Protein AF-A0A6L9E7W9-F1 (afdb_monomer)

pLDDT: mean 92.89, std 6.86, range [54.41, 98.81]

Organism: NCBI:txid2697053

Foldseek 3Di:
DKDFFQAAAAEQVRDGQLFDLEDWADDDQKIKRWGWRPWQHPQQAQVIFIWIWMDNFVHHTDTDDTQEPDDDRFRWGYWYWDAQPVVCKIKIWTWTGNPPLQIAIWIWIDNDNRDNTYTPGGHADELPSVQHWDAWEKDQDPVRWIKIWTFGSHQRFTWMFTADSVNGHTPNRIADGPDGQKGQWAWDDDPQKIKIWIFHDDVLNLLATWTWIWIDNDNGYDTDTQDTQFWDQFAFDFQQLPPDLDFPDFDKFFQDPNFTWKKKWFFPAKDWFFKKKFKWWQQPWDAPPPPPPDPPRTDDRDDWDKWKWADDRRDTDTFDFPDWDWDDDNTIIIIMTGGDIDIHRMMIMTTDPPPVDRMITTRYMDTPPDHSVRIPTIHTHDPPGDTRTQDSWYWSYWYWAAAPVGIFTKTKGWNRPPDPVSTRSRTHMDIFDTFDAHPVGHTHHTHDDSMDDTHHDPD

InterPro domains:
  IPR006710 Glycoside hydrolase, family 43 [PF04616] (18-221)
  IPR023296 Glycosyl hydrolase, five-bladed beta-propeller domain superfamily [G3DSA:2.115.10.20] (1-259)
  IPR023296 Glycosyl hydrolase, five-bladed beta-propeller domain superfamily [G3DSA:2.115.10.20] (352-459)
  IPR023296 Glycosyl hydrolase, five-bladed beta-propeller domain superfamily [SSF75005] (17-229)

Mean predicted aligned error: 6.46 Å

Secondary structure (DSSP, 8-state):
-EEESSS--BBTTS-B---EEEEEEEETTEEEEEEEE--SS-S-STT-EEEEEEESSSSSBEEEEESBTTPPSSEEEEEEEEEETTTTEEEEEEEEEEETTEEEEEEEEESSTT-PBEEEEEEE--TTGGG-EEEEEEEE-TTS-EEEEEEESGGG-EEEEEEPTTSSSEEEEE----BSSEEEEEEEEETTEEEEEEEE--TT-TT----EEEEESSSSS--EEEEETTB-SSEE-GGGGSS---SS--EEEEEETTEE-EEEEEEEEEEEEEEEEEEEE---PPP-TT-TT-S-SS---PPPPEEEEEEETTEEEEE-EEEEEEEE-SSEEEEEEEEEEEEEEEEEEEE-STT--SEEEEEEEEETT--GGGEEEEEEE-TTS---BSS--EEEEEEEEEETTEEEEEEEEEETT--TT--GGG-EEEEPSSPPB-TTSPBPPP---SEEE--B---

Radius of gyration: 26.03 Å; Cα contacts (8 Å, |Δi|>4): 1231; chains: 1; bounding box: 80×44×70 Å

Sequence (459 aa):
MTVKNTVPKFDASGNIVDAHDGRVIQFGDTFYWYGTSYGNTNGFTTANRYVCYSSKDLKTWKKVGALLRDQPEGVYYRPHVIYNAKTEKYVLWYNWYPQLWNGQFGVALSDTPEGPFTIIKDNVKMARSELGLGDFGLFVDDDNIAYISYNTINNHQVSIEKLSADYLSSTMENGGVISEHMEAGSQFKRNGKYYLLTDYTCCFCNYGSGARVYISDNPLTGYTLTTNINRYPGRFAPLLHDGIARGTAYETLKKVDGAFESAESTFHNERSLKGIVLDVFTGNRPENCGDVSNPRVHPEITTPEFKVYQWDFGQWKEVQITTVQVEKSALREHITLQFDTVKTNRIKITPSNKNGAEAIYINEVKFEAVANSAIMGSYITGVHIAKNPIIPAQQTYVMKLKTSEGEQFLWMGDLWGSASDNIKGHDYQYWSKPLEFYEYGTIKPLEWVDSWSFTPDKN

Solvent-accessible surface area (backbone atoms only — not comparable to full-atom values): 24429 Å² total; per-residue (Å²): 80,67,52,60,42,82,46,59,54,40,29,77,85,70,45,64,54,39,55,38,57,16,40,58,44,70,58,90,82,35,37,37,36,33,6,26,24,34,45,87,42,93,64,85,40,67,75,36,40,51,32,29,31,38,20,78,60,88,50,58,25,42,79,73,48,57,30,53,75,81,68,74,82,30,31,51,48,38,34,45,75,49,75,39,85,89,79,64,31,26,37,34,39,36,31,35,14,75,45,87,82,51,30,33,35,25,32,22,42,19,84,42,90,72,44,57,23,47,76,77,42,68,73,55,68,50,81,56,52,92,43,21,39,44,44,49,29,74,34,70,46,98,85,69,52,38,35,39,31,31,14,23,52,56,66,16,36,25,34,26,33,37,35,36,96,84,67,80,38,55,65,59,53,62,37,51,80,68,45,64,49,23,31,42,27,27,51,52,76,58,96,82,33,27,39,39,34,30,26,56,66,52,89,76,32,54,62,29,25,44,33,30,36,24,42,17,86,42,92,51,37,76,58,39,73,55,52,43,29,19,35,54,90,20,42,81,35,65,57,35,50,68,83,55,75,48,73,91,59,58,49,74,34,43,49,55,98,92,41,51,23,22,51,31,41,34,35,77,55,74,40,75,37,41,35,40,37,36,33,31,45,62,58,88,62,71,79,52,83,85,56,86,83,50,95,62,60,54,76,80,88,74,82,84,51,71,46,41,26,38,46,53,94,66,40,78,44,78,52,70,74,76,46,79,48,76,49,81,56,86,46,34,36,43,39,39,42,30,34,73,80,43,75,30,38,33,42,38,38,31,59,54,77,88,77,75,69,58,61,47,36,38,12,25,53,48,47,48,98,52,61,59,90,49,49,70,46,31,20,42,27,50,96,84,44,72,58,60,32,63,50,43,19,32,53,28,32,65,31,68,42,64,27,71,90,41,84,37,43,24,51,29,19,42,25,30,86,61,25,90,83,73,34,53,22,49,30,26,48,41,67,47,63,69,66,48,64,46,95,90,66,51,70,49,67,64,71,84,60,61,56,50,72,54,53,65,48,92,124

Structure (mmCIF, N/CA/C/O backbone):
data_AF-A0A6L9E7W9-F1
#
_entry.id   AF-A0A6L9E7W9-F1
#
loop_
_atom_site.group_PDB
_atom_site.id
_atom_site.type_symbol
_atom_site.label_atom_id
_atom_site.label_alt_id
_atom_site.label_comp_id
_atom_site.label_asym_id
_atom_site.label_entity_id
_atom_site.label_seq_id
_atom_site.pdbx_PDB_ins_code
_atom_site.Cartn_x
_atom_site.Cartn_y
_atom_site.Cartn_z
_atom_site.occupancy
_atom_site.B_iso_or_equiv
_atom_site.auth_seq_id
_atom_site.auth_comp_id
_atom_site.auth_asym_id
_atom_site.auth_atom_id
_atom_site.pdbx_PDB_model_num
ATOM 1 N N . MET A 1 1 ? -11.821 21.264 1.655 1.00 84.62 1 MET A N 1
ATOM 2 C CA . MET A 1 1 ? -10.969 20.769 2.760 1.00 84.62 1 MET A CA 1
ATOM 3 C C . MET A 1 1 ? -9.618 20.395 2.192 1.00 84.62 1 MET A C 1
ATOM 5 O O . MET A 1 1 ? -9.578 20.005 1.034 1.00 84.62 1 MET A O 1
ATOM 9 N N . THR A 1 2 ? -8.537 20.561 2.956 1.00 90.50 2 THR A N 1
ATOM 10 C CA . THR A 1 2 ? -7.162 20.351 2.471 1.00 90.50 2 THR A CA 1
ATOM 11 C C . THR A 1 2 ? -6.404 19.456 3.435 1.00 90.50 2 THR A C 1
ATOM 13 O O . THR A 1 2 ? -6.310 19.769 4.622 1.00 90.50 2 THR A O 1
ATOM 16 N N . VAL A 1 3 ? -5.831 18.384 2.902 1.00 91.94 3 VAL A N 1
ATOM 17 C CA . VAL A 1 3 ? -4.937 17.466 3.605 1.00 91.94 3 VAL A CA 1
ATOM 18 C C . VAL A 1 3 ? -3.499 17.883 3.312 1.00 91.94 3 VAL A C 1
ATOM 20 O O . VAL A 1 3 ? -3.167 18.160 2.163 1.00 91.94 3 VAL A O 1
ATOM 23 N N . LYS A 1 4 ? -2.650 17.953 4.343 1.00 94.31 4 LYS A N 1
ATOM 24 C CA . LYS A 1 4 ? -1.218 18.282 4.223 1.00 94.31 4 LYS A CA 1
ATOM 25 C C . LYS A 1 4 ? -0.373 17.102 4.689 1.00 94.31 4 LYS A C 1
ATOM 27 O O . LYS A 1 4 ? -0.587 16.632 5.803 1.00 94.31 4 LYS A O 1
ATOM 32 N N . ASN A 1 5 ? 0.580 16.663 3.876 1.00 96.44 5 ASN A N 1
ATOM 33 C CA . ASN A 1 5 ? 1.450 15.512 4.150 1.00 96.44 5 ASN A CA 1
ATOM 34 C C . ASN A 1 5 ? 2.878 15.906 4.562 1.00 96.44 5 ASN A C 1
ATOM 36 O O . ASN A 1 5 ? 3.627 15.061 5.034 1.00 96.44 5 ASN A O 1
ATOM 40 N N . THR A 1 6 ? 3.254 17.181 4.424 1.00 95.19 6 THR A N 1
ATOM 41 C CA . THR A 1 6 ? 4.598 17.692 4.763 1.00 95.19 6 THR A CA 1
ATOM 42 C C . THR A 1 6 ? 4.772 18.109 6.224 1.00 95.19 6 THR A C 1
ATOM 44 O O . THR A 1 6 ? 5.838 18.579 6.612 1.00 95.19 6 THR A O 1
ATOM 47 N N . VAL A 1 7 ? 3.724 17.973 7.036 1.00 94.12 7 VAL A N 1
ATOM 48 C CA . VAL A 1 7 ? 3.683 18.347 8.455 1.00 94.12 7 VAL A CA 1
ATOM 49 C C . VAL A 1 7 ? 2.865 17.307 9.224 1.00 94.12 7 VAL A C 1
ATOM 51 O O . VAL A 1 7 ? 2.001 16.661 8.609 1.00 94.12 7 VAL A O 1
ATOM 54 N N . PRO A 1 8 ? 3.068 17.158 10.548 1.00 94.31 8 PRO A N 1
ATOM 55 C CA . PRO A 1 8 ? 2.220 16.279 11.332 1.00 94.31 8 PRO A CA 1
ATOM 56 C C . PRO A 1 8 ? 0.786 16.818 11.343 1.00 94.31 8 PRO A C 1
ATOM 58 O O . PRO A 1 8 ? 0.519 17.989 11.044 1.00 94.31 8 PRO A O 1
ATOM 61 N N . LYS A 1 9 ? -0.169 15.948 11.666 1.00 93.88 9 LYS A N 1
ATOM 62 C CA . LYS A 1 9 ? -1.545 16.383 11.911 1.00 93.88 9 LYS A CA 1
ATOM 63 C C . LYS A 1 9 ? -1.621 16.991 13.308 1.00 93.88 9 LYS A C 1
ATOM 65 O O . LYS A 1 9 ? -0.958 16.515 14.226 1.00 93.88 9 LYS A O 1
ATOM 70 N N . PHE A 1 10 ? -2.427 18.038 13.457 1.00 94.31 10 PHE A N 1
ATOM 71 C CA . PHE A 1 10 ? -2.585 18.752 14.720 1.00 94.31 10 PHE A CA 1
ATOM 72 C C . PHE A 1 10 ? -4.020 18.657 15.223 1.00 94.31 10 PHE A C 1
ATOM 74 O O . PHE A 1 10 ? -4.972 18.682 14.436 1.00 94.31 10 PHE A O 1
ATOM 81 N N . ASP A 1 11 ? -4.168 18.574 16.539 1.00 95.25 11 ASP A N 1
ATOM 82 C CA . ASP A 1 11 ? -5.450 18.759 17.196 1.00 95.25 11 ASP A CA 1
ATOM 83 C C . ASP A 1 11 ? -5.819 20.252 17.296 1.00 95.25 11 ASP A C 1
ATOM 85 O O . ASP A 1 11 ? -5.034 21.151 16.982 1.00 95.25 11 ASP A O 1
ATOM 89 N N . ALA A 1 12 ? -7.049 20.533 17.721 1.00 93.62 12 ALA A N 1
ATOM 90 C CA . ALA A 1 12 ? -7.574 21.888 17.874 1.00 93.62 12 ALA A CA 1
ATOM 91 C C . ALA A 1 12 ? -6.817 22.729 18.921 1.00 93.62 12 ALA A C 1
ATOM 93 O O . ALA A 1 12 ? -6.976 23.949 18.949 1.00 93.62 12 ALA A O 1
ATOM 94 N N . SER A 1 13 ? -6.010 22.095 19.774 1.00 94.31 13 SER A N 1
ATOM 95 C CA . SER A 1 13 ? -5.145 22.743 20.760 1.00 94.31 13 SER A CA 1
ATOM 96 C C . SER A 1 13 ? -3.720 22.971 20.240 1.00 94.31 13 SER A C 1
ATOM 98 O O . SER A 1 13 ? -2.912 23.563 20.949 1.00 94.31 13 SER A O 1
ATOM 100 N N . GLY A 1 14 ? -3.416 22.551 19.007 1.00 94.50 14 GLY A N 1
ATOM 101 C CA . GLY A 1 14 ? -2.098 22.687 18.390 1.00 94.50 14 GLY A CA 1
ATOM 102 C C . GLY A 1 14 ? -1.109 21.584 18.772 1.00 94.50 14 GLY A C 1
ATOM 103 O O . GLY A 1 14 ? 0.061 21.692 18.413 1.00 94.50 14 GLY A O 1
ATOM 104 N N . ASN A 1 15 ? -1.547 20.527 19.465 1.00 95.00 15 ASN A N 1
ATOM 105 C CA . ASN A 1 15 ? -0.693 19.372 19.743 1.00 95.00 15 ASN A CA 1
ATOM 106 C C . ASN A 1 15 ? -0.653 18.441 18.532 1.00 95.00 15 ASN A C 1
ATOM 108 O O . ASN A 1 15 ? -1.629 18.348 17.785 1.00 95.00 15 ASN A O 1
ATOM 112 N N . ILE A 1 16 ? 0.446 17.706 18.368 1.00 95.88 16 ILE A N 1
ATOM 113 C CA . ILE A 1 16 ? 0.531 16.653 17.354 1.00 95.88 16 ILE A CA 1
ATOM 114 C C . ILE A 1 16 ? -0.470 15.535 17.688 1.00 95.88 16 ILE A C 1
ATOM 116 O O . ILE A 1 16 ? -0.654 15.153 18.847 1.00 95.88 16 ILE A O 1
ATOM 120 N N . VAL A 1 17 ? -1.149 15.032 16.659 1.00 96.25 17 VAL A N 1
ATOM 121 C CA . VAL A 1 17 ? -2.040 13.875 16.760 1.00 96.25 17 VAL A CA 1
ATOM 122 C C . VAL A 1 17 ? -1.198 12.598 16.810 1.00 96.25 17 VAL A C 1
ATOM 124 O O . VAL A 1 17 ? -0.743 12.104 15.783 1.00 96.25 17 VAL A O 1
ATOM 127 N N . ASP A 1 18 ? -1.029 12.062 18.016 1.00 96.75 18 ASP A N 1
ATOM 128 C CA . ASP A 1 18 ? -0.385 10.771 18.292 1.00 96.75 18 ASP A CA 1
ATOM 129 C C . ASP A 1 18 ? -1.422 9.641 18.169 1.00 96.75 18 ASP A C 1
ATOM 131 O O . ASP A 1 18 ? -1.990 9.186 19.166 1.00 96.75 18 ASP A O 1
ATOM 135 N N . ALA A 1 19 ? -1.766 9.273 16.931 1.00 96.19 19 ALA A N 1
ATOM 136 C CA . ALA A 1 19 ? -2.756 8.239 16.616 1.00 96.19 19 ALA A CA 1
ATOM 137 C C . ALA A 1 19 ? -2.332 7.417 15.389 1.00 96.19 19 ALA A C 1
ATOM 139 O O . ALA A 1 19 ? -2.710 7.707 14.254 1.00 96.19 19 ALA A O 1
ATOM 140 N N . HIS A 1 20 ? -1.582 6.349 15.631 1.00 97.06 20 HIS A N 1
ATOM 141 C CA . HIS A 1 20 ? -0.924 5.559 14.590 1.00 97.06 20 HIS A CA 1
ATOM 142 C C . HIS A 1 20 ? -1.579 4.198 14.343 1.00 97.06 20 HIS A C 1
ATOM 144 O O . HIS A 1 20 ? -2.372 3.727 15.165 1.00 97.06 20 HIS A O 1
ATOM 150 N N . ASP A 1 21 ? -1.243 3.573 13.212 1.00 94.44 21 ASP A N 1
ATOM 151 C CA . ASP A 1 21 ? -1.582 2.199 12.805 1.00 94.44 21 ASP A CA 1
ATOM 152 C C . ASP A 1 21 ? -3.078 1.837 12.735 1.00 94.44 21 ASP A C 1
ATOM 154 O O . ASP A 1 21 ? -3.438 0.758 12.280 1.00 94.44 21 ASP A O 1
ATOM 158 N N . GLY A 1 22 ? -3.984 2.716 13.160 1.00 93.94 22 GLY A N 1
ATOM 159 C CA . GLY A 1 22 ? -5.422 2.485 13.100 1.00 93.94 22 GLY A CA 1
ATOM 160 C C . GLY A 1 22 ? -6.047 3.003 11.807 1.00 93.94 22 GLY A C 1
ATOM 161 O O . GLY A 1 22 ? -5.523 2.814 10.709 1.00 93.94 22 GLY A O 1
ATOM 162 N N . ARG A 1 23 ? -7.213 3.645 11.915 1.00 95.88 23 ARG A N 1
ATOM 163 C CA . ARG A 1 23 ? -7.960 4.139 10.752 1.00 95.88 23 ARG A CA 1
ATOM 164 C C . ARG A 1 23 ? -8.736 5.412 11.028 1.00 95.88 23 ARG A C 1
ATOM 166 O O . ARG A 1 23 ? -9.116 5.693 12.164 1.00 95.88 23 ARG A O 1
ATOM 173 N N . VAL A 1 24 ? -9.090 6.089 9.941 1.00 97.00 24 VAL A N 1
ATOM 174 C CA . VAL A 1 24 ? -10.154 7.093 9.922 1.00 97.00 24 VAL A CA 1
ATOM 175 C C . VAL A 1 24 ? -11.412 6.478 9.306 1.00 97.00 24 VAL A C 1
ATOM 177 O O . VAL A 1 24 ? -11.354 5.838 8.256 1.00 97.00 24 VAL A O 1
ATOM 180 N N . ILE A 1 25 ? -12.554 6.659 9.965 1.00 96.62 25 ILE A N 1
ATOM 181 C CA . ILE A 1 25 ? -13.872 6.212 9.498 1.00 96.62 25 ILE A CA 1
ATOM 182 C C . ILE A 1 25 ? -14.923 7.279 9.805 1.00 96.62 25 ILE A C 1
ATOM 184 O O . ILE A 1 25 ? -14.799 8.020 10.777 1.00 96.62 25 ILE A O 1
ATOM 188 N N . GLN A 1 26 ? -15.950 7.376 8.966 1.00 95.31 26 GLN A N 1
ATOM 189 C CA . GLN A 1 26 ? -17.047 8.321 9.146 1.00 95.31 26 GLN A CA 1
ATOM 190 C C . GLN A 1 26 ? -18.274 7.624 9.743 1.00 95.31 26 GLN A C 1
ATOM 192 O O . GLN A 1 26 ? -18.736 6.617 9.205 1.00 95.31 26 GLN A O 1
ATOM 197 N N . PHE A 1 27 ? -18.829 8.201 10.809 1.00 95.56 27 PHE A N 1
ATOM 198 C CA . PHE A 1 27 ? -20.138 7.853 11.357 1.00 95.56 27 PHE A CA 1
ATOM 199 C C . PHE A 1 27 ? -21.016 9.107 11.367 1.00 95.56 27 PHE A C 1
ATOM 201 O O . PHE A 1 27 ? -20.665 10.121 11.973 1.00 95.56 27 PHE A O 1
ATOM 208 N N . GLY A 1 28 ? -22.137 9.057 10.643 1.00 92.81 28 GLY A N 1
ATOM 209 C CA . GLY A 1 28 ? -22.950 10.243 10.375 1.00 92.81 28 GLY A CA 1
ATOM 210 C C . GLY A 1 28 ? -22.134 11.344 9.688 1.00 92.81 28 GLY A C 1
ATOM 211 O O . GLY A 1 28 ? -21.469 11.114 8.678 1.00 92.81 28 GLY A O 1
ATOM 212 N N . ASP A 1 29 ? -22.151 12.541 10.259 1.00 91.50 29 ASP A N 1
ATOM 213 C CA . ASP A 1 29 ? -21.440 13.727 9.767 1.00 91.50 29 ASP A CA 1
ATOM 214 C C . ASP A 1 29 ? -20.040 13.910 10.396 1.00 91.50 29 ASP A C 1
ATOM 216 O O . ASP A 1 29 ? -19.427 14.969 10.255 1.00 91.50 29 ASP A O 1
ATOM 220 N N . THR A 1 30 ? -19.545 12.913 11.141 1.00 94.75 30 THR A N 1
ATOM 221 C CA . THR A 1 30 ? -18.311 13.021 11.931 1.00 94.75 30 THR A CA 1
ATOM 222 C C . THR A 1 30 ? -17.310 11.939 11.545 1.00 94.75 30 THR A C 1
ATOM 224 O O . THR A 1 30 ? -17.637 10.758 11.440 1.00 94.75 30 THR A O 1
ATOM 227 N N . PHE A 1 31 ? -16.061 12.349 11.353 1.00 95.81 31 PHE A N 1
ATOM 228 C CA . PHE A 1 31 ? -14.918 11.469 11.169 1.00 95.81 31 PHE A CA 1
ATOM 229 C C . PHE A 1 31 ? -14.296 11.133 12.518 1.00 95.81 31 PHE A C 1
ATOM 231 O O . PHE A 1 31 ? -14.057 12.023 13.334 1.00 95.81 31 PHE A O 1
ATOM 238 N N . TYR A 1 32 ? -13.981 9.861 12.713 1.00 97.38 32 TYR A N 1
ATOM 239 C CA . TYR A 1 32 ? -13.315 9.333 13.891 1.00 97.38 32 TYR A CA 1
ATOM 240 C C . TYR A 1 32 ? -12.000 8.696 13.467 1.00 97.38 32 TYR A C 1
ATOM 242 O O . TYR A 1 32 ? -11.972 7.816 12.605 1.00 97.38 32 TYR A O 1
ATOM 250 N N . TRP A 1 33 ? -10.914 9.165 14.065 1.00 97.31 33 TRP A N 1
ATOM 251 C CA . TRP A 1 33 ? -9.580 8.615 13.906 1.00 97.31 33 TRP A CA 1
ATOM 252 C C . TRP A 1 33 ? -9.247 7.800 15.146 1.00 97.31 33 TRP A C 1
ATOM 254 O O . TRP A 1 33 ? -8.979 8.347 16.218 1.00 97.31 33 TRP A O 1
ATOM 264 N N . TYR A 1 34 ? -9.286 6.485 14.977 1.00 97.81 34 TYR A N 1
ATOM 265 C CA . TYR A 1 34 ? -8.861 5.522 15.980 1.00 97.81 34 TYR A CA 1
ATOM 266 C C . TYR A 1 34 ? -7.416 5.145 15.697 1.00 97.81 34 TYR A C 1
ATOM 268 O O . TYR A 1 34 ? -7.087 4.817 14.558 1.00 97.81 34 TYR A O 1
ATOM 276 N N . GLY A 1 35 ? -6.562 5.189 16.710 1.00 96.69 35 GLY A N 1
ATOM 277 C CA . GLY A 1 35 ? -5.156 4.838 16.562 1.00 96.69 35 GLY A CA 1
ATOM 278 C C . GLY A 1 35 ? -4.498 4.512 17.892 1.00 96.69 35 GLY A C 1
ATOM 279 O O . GLY A 1 35 ? -5.120 4.583 18.955 1.00 96.69 35 GLY A O 1
ATOM 280 N N . THR A 1 36 ? -3.229 4.146 17.813 1.00 96.94 36 THR A N 1
ATOM 281 C CA . THR A 1 36 ? -2.370 3.880 18.962 1.00 96.94 36 THR A CA 1
ATOM 282 C C . THR A 1 36 ? -1.507 5.105 19.221 1.00 96.94 36 THR A C 1
ATOM 284 O O . THR A 1 36 ? -0.816 5.574 18.322 1.00 96.94 36 THR A O 1
ATOM 287 N N . SER A 1 37 ? -1.562 5.615 20.445 1.00 96.38 37 SER A N 1
ATOM 288 C CA . SER A 1 37 ? -0.637 6.617 20.954 1.00 96.38 37 SER A CA 1
ATOM 289 C C . SER A 1 37 ? 0.623 5.912 21.444 1.00 96.38 37 SER A C 1
ATOM 291 O O . SER A 1 37 ? 0.542 5.018 22.298 1.00 96.38 37 SER A O 1
ATOM 293 N N . TYR A 1 38 ? 1.770 6.298 20.888 1.00 96.94 38 TYR A N 1
ATOM 294 C CA . TYR A 1 38 ? 3.081 5.747 21.244 1.00 96.94 38 TYR A CA 1
ATOM 295 C C . TYR A 1 38 ? 3.860 6.627 22.217 1.00 96.94 38 TYR A C 1
ATOM 297 O O . TYR A 1 38 ? 4.747 6.126 22.920 1.00 96.94 38 TYR A O 1
ATOM 305 N N . GLY A 1 39 ? 3.546 7.925 22.260 1.00 95.75 39 GLY A N 1
ATOM 306 C CA . GLY A 1 39 ? 4.276 8.910 23.042 1.00 95.75 39 GLY A CA 1
ATOM 307 C C . GLY A 1 39 ? 5.785 8.860 22.788 1.00 95.75 39 GLY A C 1
ATOM 308 O O . GLY A 1 39 ? 6.255 8.588 21.681 1.00 95.75 39 GLY A O 1
ATOM 309 N N . ASN A 1 40 ? 6.558 9.101 23.845 1.00 96.50 40 ASN A N 1
ATOM 310 C CA . ASN A 1 40 ? 8.018 9.056 23.806 1.00 96.50 40 ASN A CA 1
ATOM 311 C C . ASN A 1 40 ? 8.553 7.649 24.121 1.00 96.50 40 ASN A C 1
ATOM 313 O O . ASN A 1 40 ? 9.254 7.438 25.111 1.00 96.50 40 ASN A O 1
ATOM 317 N N . THR A 1 41 ? 8.157 6.664 23.313 1.00 95.62 41 THR A N 1
ATOM 318 C CA . THR A 1 41 ? 8.630 5.274 23.416 1.00 95.62 41 THR A CA 1
ATOM 319 C C . THR A 1 41 ? 9.036 4.731 22.047 1.00 95.62 41 THR A C 1
ATOM 321 O O . THR A 1 41 ? 8.841 5.379 21.025 1.00 95.62 41 THR A O 1
ATOM 324 N N . ASN A 1 42 ? 9.575 3.511 22.002 1.00 92.56 42 ASN A N 1
ATOM 325 C CA . ASN A 1 42 ? 9.855 2.814 20.742 1.00 92.56 42 ASN A CA 1
ATOM 326 C C . ASN A 1 42 ? 8.626 2.084 20.154 1.00 92.56 42 ASN A C 1
ATOM 328 O O . ASN A 1 42 ? 8.751 1.421 19.129 1.00 92.56 42 ASN A O 1
ATOM 332 N N . GLY A 1 43 ? 7.455 2.181 20.797 1.00 94.56 43 GLY A N 1
ATOM 333 C CA . GLY A 1 43 ? 6.208 1.537 20.372 1.00 94.56 43 GLY A CA 1
ATOM 334 C C . GLY A 1 43 ? 6.071 0.051 20.717 1.00 94.56 43 GLY A C 1
ATOM 335 O O . GLY A 1 43 ? 5.049 -0.553 20.396 1.00 94.56 43 GLY A O 1
ATOM 336 N N . PHE A 1 44 ? 7.048 -0.548 21.403 1.00 95.44 44 PHE A N 1
ATOM 337 C CA . PHE A 1 44 ? 7.018 -1.949 21.859 1.00 95.44 44 PHE A CA 1
ATOM 338 C C . PHE A 1 44 ? 6.800 -2.071 23.370 1.00 95.44 44 PHE A C 1
ATOM 340 O O . PHE A 1 44 ? 7.318 -2.984 24.012 1.00 95.44 44 PHE A O 1
ATOM 347 N N . THR A 1 45 ? 6.079 -1.120 23.967 1.00 94.94 45 THR A N 1
ATOM 348 C CA . THR A 1 45 ? 5.957 -1.014 25.425 1.00 94.94 45 THR A CA 1
ATOM 349 C C . THR A 1 45 ? 4.507 -1.086 25.876 1.00 94.94 45 THR A C 1
ATOM 351 O O . THR A 1 45 ? 3.577 -0.778 25.131 1.00 94.94 45 THR A O 1
ATOM 354 N N . THR A 1 46 ? 4.305 -1.409 27.151 1.00 94.31 46 THR A N 1
ATOM 355 C CA . THR A 1 46 ? 2.983 -1.365 27.783 1.00 94.31 46 THR A CA 1
ATOM 356 C C . THR A 1 46 ? 2.449 0.058 27.970 1.00 94.31 46 THR A C 1
ATOM 358 O O . THR A 1 46 ? 1.370 0.231 28.533 1.00 94.31 46 THR A O 1
ATOM 361 N N . ALA A 1 47 ? 3.163 1.092 27.502 1.00 94.31 47 ALA A N 1
ATOM 362 C CA . ALA A 1 47 ? 2.696 2.475 27.486 1.00 94.31 47 ALA A CA 1
ATOM 363 C C . ALA A 1 47 ? 1.785 2.795 26.289 1.00 94.31 47 ALA A C 1
ATOM 365 O O . ALA A 1 47 ? 1.129 3.833 26.312 1.00 94.31 47 ALA A O 1
ATOM 366 N N . ASN A 1 48 ? 1.693 1.914 25.283 1.00 95.56 48 ASN A N 1
ATOM 367 C CA . ASN A 1 48 ? 0.799 2.105 24.138 1.00 95.56 48 ASN A CA 1
ATOM 368 C C . ASN A 1 48 ? -0.658 2.256 24.612 1.00 95.56 48 ASN A C 1
ATOM 370 O O . ASN A 1 48 ? -1.159 1.445 25.403 1.00 95.56 48 ASN A O 1
ATOM 374 N N . ARG A 1 49 ? -1.361 3.288 24.140 1.00 93.56 49 ARG A N 1
ATOM 375 C CA . ARG A 1 49 ? -2.770 3.538 24.493 1.00 93.56 49 ARG A CA 1
ATOM 376 C C . ARG A 1 49 ? -3.599 3.760 23.247 1.00 93.56 49 ARG A C 1
ATOM 378 O O . ARG A 1 49 ? -3.203 4.525 22.377 1.00 93.56 49 ARG A O 1
ATOM 385 N N . TYR A 1 50 ? -4.784 3.166 23.183 1.00 95.44 50 TYR A N 1
ATOM 386 C CA . TYR A 1 50 ? -5.721 3.512 22.121 1.00 95.44 50 TYR A CA 1
ATOM 387 C C . TYR A 1 50 ? -6.379 4.857 22.369 1.00 95.44 50 TYR A C 1
ATOM 389 O O . TYR A 1 50 ? -6.928 5.111 23.445 1.00 95.44 50 TYR A O 1
ATOM 397 N N . VAL A 1 51 ? -6.373 5.689 21.336 1.00 94.62 51 VAL A N 1
ATOM 398 C CA . VAL A 1 51 ? -6.920 7.043 21.356 1.00 94.62 51 VAL A CA 1
ATOM 399 C C . VAL A 1 51 ? -7.912 7.253 20.220 1.00 94.62 51 VAL A C 1
ATOM 401 O O . VAL A 1 51 ? -7.801 6.650 19.150 1.00 94.62 51 VAL A O 1
ATOM 404 N N . CYS A 1 52 ? -8.900 8.111 20.479 1.00 96.31 52 CYS A N 1
ATOM 405 C CA . CYS A 1 52 ? -9.858 8.573 19.483 1.00 96.31 52 CYS A CA 1
ATOM 406 C C . CYS A 1 52 ? -9.713 10.081 19.306 1.00 96.31 52 CYS A C 1
ATOM 408 O O . CYS A 1 52 ? -9.762 10.844 20.279 1.00 96.31 52 CYS A O 1
ATOM 410 N N . TYR A 1 53 ? -9.632 10.513 18.053 1.00 96.69 53 TYR A N 1
ATOM 411 C CA . TYR A 1 53 ? -9.838 11.900 17.660 1.00 96.69 53 TYR A CA 1
ATOM 412 C C . TYR A 1 53 ? -11.098 11.996 16.804 1.00 96.69 53 TYR A C 1
ATOM 414 O O . TYR A 1 53 ? -11.404 11.084 16.044 1.00 96.69 53 TYR A O 1
ATOM 422 N N . SER A 1 54 ? -11.840 13.093 16.924 1.00 96.88 54 SER A N 1
ATOM 423 C CA . SER A 1 54 ? -13.033 13.358 16.111 1.00 96.88 54 SER A CA 1
ATOM 424 C C . SER A 1 54 ? -12.873 14.645 15.311 1.00 96.88 54 SER A C 1
ATOM 426 O O . SER A 1 54 ? -12.223 15.586 15.766 1.00 96.88 54 SER A O 1
ATOM 428 N N . SER A 1 55 ? -13.446 14.696 14.115 1.00 94.81 55 SER A N 1
ATOM 429 C CA . SER A 1 55 ? -13.399 15.872 13.248 1.00 94.81 55 SER A CA 1
ATOM 430 C C . SER A 1 55 ? -14.628 15.934 12.344 1.00 94.81 55 SER A C 1
ATOM 432 O O . SER A 1 55 ? -15.137 14.907 11.911 1.00 94.81 55 SER A O 1
ATOM 434 N N . LYS A 1 56 ? -15.094 17.144 12.024 1.00 91.75 56 LYS A N 1
ATOM 435 C CA . LYS A 1 56 ? -16.117 17.371 10.985 1.00 91.75 56 LYS A CA 1
ATOM 436 C C . LYS A 1 56 ? -15.497 17.619 9.605 1.00 91.75 56 LYS A C 1
ATOM 438 O O . LYS A 1 56 ? -16.213 17.648 8.611 1.00 91.75 56 LYS A O 1
ATOM 443 N N . ASP A 1 57 ? -14.182 17.843 9.543 1.00 88.31 57 ASP A N 1
ATOM 444 C CA . ASP A 1 57 ? -13.511 18.375 8.355 1.00 88.31 57 ASP A CA 1
ATOM 445 C C . ASP A 1 57 ? -12.169 17.714 7.995 1.00 88.31 57 ASP A C 1
ATOM 447 O O . ASP A 1 57 ? -11.444 18.215 7.130 1.00 88.31 57 ASP A O 1
ATOM 451 N N . LEU A 1 58 ? -11.828 16.603 8.660 1.00 89.44 58 LEU A N 1
ATOM 452 C CA . LEU A 1 58 ? -10.547 15.887 8.548 1.00 89.44 58 LEU A CA 1
ATOM 453 C C . LEU A 1 58 ? -9.303 16.743 8.841 1.00 89.44 58 LEU A C 1
ATOM 455 O O . LEU A 1 58 ? -8.177 16.319 8.566 1.00 89.44 58 LEU A O 1
ATOM 459 N N . LYS A 1 59 ? -9.483 17.939 9.405 1.00 86.19 59 LYS A N 1
ATOM 460 C CA . LYS A 1 59 ? -8.413 18.914 9.622 1.00 86.19 59 LYS A CA 1
ATOM 461 C C . LYS A 1 59 ? -8.337 19.336 11.080 1.00 86.19 59 LYS A C 1
ATOM 463 O O . LYS A 1 59 ? -7.274 19.238 11.682 1.00 86.19 59 LYS A O 1
ATOM 468 N N . THR A 1 60 ? -9.439 19.823 11.633 1.00 90.38 60 THR A N 1
ATOM 469 C CA . THR A 1 60 ? -9.532 20.218 13.033 1.00 90.38 60 THR A CA 1
ATOM 470 C C . THR A 1 60 ? -9.955 18.998 13.836 1.00 90.38 60 THR A C 1
ATOM 472 O O . THR A 1 60 ? -11.125 18.609 13.841 1.00 90.38 60 THR A O 1
ATOM 475 N N . TRP A 1 61 ? -8.974 18.375 14.486 1.00 95.44 61 TRP A N 1
ATOM 476 C CA . TRP A 1 61 ? -9.166 17.173 15.288 1.00 95.44 61 TRP A CA 1
ATOM 477 C C . TRP A 1 61 ? -9.380 17.526 16.759 1.00 95.44 61 TRP A C 1
ATOM 479 O O . TRP A 1 61 ? -8.599 18.257 17.358 1.00 95.44 61 TRP A O 1
ATOM 489 N N . LYS A 1 62 ? -10.428 16.986 17.373 1.00 96.56 62 LYS A N 1
ATOM 490 C CA . LYS A 1 62 ? -10.658 17.043 18.818 1.00 96.56 62 LYS A CA 1
ATOM 491 C C . LYS A 1 62 ? -10.264 15.705 19.426 1.00 96.56 62 LYS A C 1
ATOM 493 O O . LYS A 1 62 ? -10.880 14.688 19.105 1.00 96.56 62 LYS A O 1
ATOM 498 N N . LYS A 1 63 ? -9.289 15.709 20.335 1.00 95.06 63 LYS A N 1
ATOM 499 C CA . LYS A 1 63 ? -8.972 14.535 21.157 1.00 95.06 63 LYS A CA 1
ATOM 500 C C . LYS A 1 63 ? -10.177 14.208 22.040 1.00 95.06 63 LYS A C 1
ATOM 502 O O . LYS A 1 63 ? -10.651 15.081 22.766 1.00 95.06 63 LYS A O 1
ATOM 507 N N . VAL A 1 64 ? -10.695 12.984 21.948 1.00 88.75 64 VAL A N 1
ATOM 508 C CA . VAL A 1 64 ? -11.882 12.577 22.715 1.00 88.75 64 VAL A CA 1
ATOM 509 C C . VAL A 1 64 ? -11.484 11.909 24.028 1.00 88.75 64 VAL A C 1
ATOM 511 O O . VAL A 1 64 ? -11.991 12.288 25.079 1.00 88.75 64 VAL A O 1
ATOM 514 N N . GLY A 1 65 ? -10.525 10.981 23.990 1.00 77.81 65 GLY A N 1
ATOM 515 C CA . GLY A 1 65 ? -10.047 10.273 25.177 1.00 77.81 65 GLY A CA 1
ATOM 516 C C . GLY A 1 65 ? -9.500 8.883 24.859 1.00 77.81 65 GLY A C 1
ATOM 517 O O . GLY A 1 65 ? -9.254 8.556 23.695 1.00 77.81 65 GLY A O 1
ATOM 518 N N . ALA A 1 66 ? -9.293 8.087 25.910 1.00 84.75 66 ALA A N 1
ATOM 519 C CA . ALA A 1 66 ? -8.909 6.682 25.797 1.00 84.75 66 ALA A CA 1
ATOM 520 C C . ALA A 1 66 ? -10.096 5.832 25.312 1.00 84.75 66 ALA A C 1
ATOM 522 O O . ALA A 1 66 ? -11.212 6.006 25.799 1.00 84.75 66 ALA A O 1
ATOM 523 N N . LEU A 1 67 ? -9.852 4.901 24.381 1.00 91.25 67 LEU A N 1
ATOM 524 C CA . LEU A 1 67 ? -10.909 4.021 23.857 1.00 91.25 67 LEU A CA 1
ATOM 525 C C . LEU A 1 67 ? -11.370 2.995 24.888 1.00 91.25 67 LEU A C 1
ATOM 527 O O . LEU A 1 67 ? -12.566 2.792 25.044 1.00 91.25 67 LEU A O 1
ATOM 531 N N . LEU A 1 68 ? -10.440 2.305 25.545 1.00 93.00 68 LEU A N 1
ATOM 532 C CA . LEU A 1 68 ? -10.753 1.220 26.473 1.00 93.00 68 LEU A CA 1
ATOM 533 C C . LEU A 1 68 ? -10.786 1.756 27.903 1.00 93.00 68 LEU A C 1
ATOM 535 O O . LEU A 1 68 ? -9.812 2.355 28.356 1.00 93.00 68 LEU A O 1
ATOM 539 N N . ARG A 1 69 ? -11.894 1.515 28.616 1.00 84.12 69 ARG A N 1
ATOM 540 C CA . ARG A 1 69 ? -12.035 1.913 30.028 1.00 84.12 69 ARG A CA 1
ATOM 541 C C . ARG A 1 69 ? -11.027 1.190 30.922 1.00 84.12 69 ARG A C 1
ATOM 543 O O . ARG A 1 69 ? -10.338 1.831 31.706 1.00 84.12 69 ARG A O 1
ATOM 550 N N . ASP A 1 70 ? -10.940 -0.125 30.751 1.00 87.56 70 ASP A N 1
ATOM 551 C CA . ASP A 1 70 ? -10.143 -1.027 31.580 1.00 87.56 70 ASP A CA 1
ATOM 552 C C . ASP A 1 70 ? -9.177 -1.819 30.682 1.00 87.56 70 ASP A C 1
ATOM 554 O O . ASP A 1 70 ? -9.330 -3.022 30.498 1.00 87.56 70 ASP A O 1
ATOM 558 N N . GLN A 1 71 ? -8.226 -1.124 30.042 1.00 90.88 71 GLN A N 1
ATOM 559 C CA . GLN A 1 71 ? -7.228 -1.737 29.152 1.00 90.88 71 GLN A CA 1
ATOM 560 C C . GLN A 1 71 ? -6.333 -2.719 29.943 1.00 90.88 71 GLN A C 1
ATOM 562 O O . GLN A 1 71 ? -5.627 -2.267 30.849 1.00 90.88 71 GLN A O 1
ATOM 567 N N . PRO A 1 72 ? -6.308 -4.028 29.608 1.00 92.81 72 PRO A N 1
ATOM 568 C CA . PRO A 1 72 ? -5.408 -4.990 30.245 1.00 92.81 72 PRO A CA 1
ATOM 569 C C . PRO A 1 72 ? -3.929 -4.605 30.105 1.00 92.81 72 PRO A C 1
ATOM 571 O O . PRO A 1 72 ? -3.539 -3.853 29.208 1.00 92.81 72 PRO A O 1
ATOM 574 N N . GLU A 1 73 ? -3.062 -5.148 30.953 1.00 94.62 73 GLU A N 1
ATOM 575 C CA . GLU A 1 73 ? -1.625 -4.943 30.779 1.00 94.62 73 GLU A CA 1
ATOM 576 C C . GLU A 1 73 ? -1.116 -5.710 29.549 1.00 94.62 73 GLU A C 1
ATOM 578 O O . GLU A 1 73 ? -1.344 -6.908 29.402 1.00 94.62 73 GLU A O 1
ATOM 583 N N . GLY A 1 74 ? -0.439 -5.004 28.645 1.00 95.94 74 GLY A N 1
ATOM 584 C CA . GLY A 1 74 ? 0.087 -5.569 27.407 1.00 95.94 74 GLY A CA 1
ATOM 585 C C . GLY A 1 74 ? 0.512 -4.484 26.426 1.00 95.94 74 GLY A C 1
ATOM 586 O O . GLY A 1 74 ? 0.416 -3.290 26.722 1.00 95.94 74 GLY A O 1
ATOM 587 N N . VAL A 1 75 ? 0.988 -4.901 25.257 1.00 97.19 75 VAL A N 1
ATOM 588 C CA . VAL A 1 75 ? 1.348 -4.003 24.150 1.00 97.19 75 VAL A CA 1
ATOM 589 C C . VAL A 1 75 ? 0.227 -4.010 23.113 1.00 97.19 75 VAL A C 1
ATOM 591 O O . VAL A 1 75 ? -0.314 -5.068 22.818 1.00 97.19 75 VAL A O 1
ATOM 594 N N . TYR A 1 76 ? -0.145 -2.847 22.586 1.00 96.81 76 TYR A N 1
ATOM 595 C CA . TYR A 1 76 ? -1.371 -2.646 21.804 1.00 96.81 76 TYR A CA 1
ATOM 596 C C . TYR A 1 76 ? -1.074 -1.995 20.459 1.00 96.81 76 TYR A C 1
ATOM 598 O O . TYR A 1 76 ? -0.220 -1.106 20.410 1.00 96.81 76 TYR A O 1
ATOM 606 N N . TYR A 1 77 ? -1.800 -2.405 19.413 1.00 96.69 77 TYR A N 1
ATOM 607 C CA . TYR A 1 77 ? -1.655 -1.896 18.041 1.00 96.69 77 TYR A CA 1
ATOM 608 C C . TYR A 1 77 ? -3.020 -1.776 17.323 1.00 96.69 77 TYR A C 1
ATOM 610 O O . TYR A 1 77 ? -4.047 -2.174 17.865 1.00 96.69 77 TYR A O 1
ATOM 618 N N . ARG A 1 78 ? -3.065 -1.172 16.130 1.00 95.88 78 ARG A N 1
ATOM 619 C CA . ARG A 1 78 ? -4.181 -1.240 15.151 1.00 95.88 78 ARG A CA 1
ATOM 620 C C . ARG A 1 78 ? -5.632 -1.361 15.685 1.00 95.88 78 ARG A C 1
ATOM 622 O O . ARG A 1 78 ? -6.314 -2.345 15.397 1.00 95.88 78 ARG A O 1
ATOM 629 N N . PRO A 1 79 ? -6.177 -0.386 16.432 1.00 97.19 79 PRO A N 1
ATOM 630 C CA . PRO A 1 79 ? -7.580 -0.443 16.839 1.00 97.19 79 PRO A CA 1
ATOM 631 C C . PRO A 1 79 ? -8.514 -0.160 15.649 1.00 97.19 79 PRO A C 1
ATOM 633 O O . PRO A 1 79 ? -8.311 0.797 14.895 1.00 97.19 79 PRO A O 1
ATOM 636 N N . HIS A 1 80 ? -9.598 -0.931 15.517 1.00 98.00 80 HIS A N 1
ATOM 637 C CA . HIS A 1 80 ? -10.606 -0.726 14.473 1.00 98.00 80 HIS A CA 1
ATOM 638 C C . HIS A 1 80 ? -12.033 -0.802 15.035 1.00 98.00 80 HIS A C 1
ATOM 640 O O . HIS A 1 80 ? -12.435 -1.817 15.592 1.00 98.00 80 HIS A O 1
ATOM 646 N N . VAL A 1 81 ? -12.826 0.259 14.837 1.00 98.19 81 VAL A N 1
ATOM 647 C CA . VAL A 1 81 ? -14.220 0.353 15.325 1.00 98.19 81 VAL A CA 1
ATOM 648 C C . VAL A 1 81 ? -15.227 0.311 14.182 1.00 98.19 81 VAL A C 1
ATOM 650 O O . VAL A 1 81 ? -15.283 1.273 13.416 1.00 98.19 81 VAL A O 1
ATOM 653 N N . ILE A 1 82 ? -16.018 -0.754 14.039 1.00 98.38 82 ILE A N 1
ATOM 654 C CA . ILE A 1 82 ? -17.138 -0.854 13.073 1.00 98.38 82 ILE A CA 1
ATOM 655 C C . ILE A 1 82 ? -18.488 -0.636 13.769 1.00 98.38 82 ILE A C 1
ATOM 657 O O . ILE A 1 82 ? -18.599 -0.836 14.973 1.00 98.38 82 ILE A O 1
ATOM 661 N N . TYR A 1 83 ? -19.523 -0.255 13.019 1.00 98.50 83 TYR A N 1
ATOM 662 C CA . TYR A 1 83 ? -20.893 -0.169 13.533 1.00 98.50 83 TYR A CA 1
ATOM 663 C C . TYR A 1 83 ? -21.695 -1.404 13.117 1.00 98.50 83 TYR A C 1
ATOM 665 O O . TYR A 1 83 ? -21.670 -1.794 11.949 1.00 98.50 83 TYR A O 1
ATOM 673 N N . ASN A 1 84 ? -22.408 -2.014 14.061 1.00 98.38 84 ASN A N 1
ATOM 674 C CA . ASN A 1 84 ? -23.337 -3.102 13.792 1.00 98.38 84 ASN A CA 1
ATOM 675 C C . ASN A 1 84 ? -24.768 -2.555 13.745 1.00 98.38 84 ASN A C 1
ATOM 677 O O . ASN A 1 84 ? -25.346 -2.231 14.778 1.00 98.38 84 ASN A O 1
ATOM 681 N N . ALA A 1 85 ? -25.354 -2.494 12.548 1.00 96.25 85 ALA A N 1
ATOM 682 C CA . ALA A 1 85 ? -26.701 -1.956 12.345 1.00 96.25 85 ALA A CA 1
ATOM 683 C C . ALA A 1 85 ? -27.814 -2.789 13.005 1.00 96.25 85 ALA A C 1
ATOM 685 O O . ALA A 1 85 ? -28.890 -2.269 13.269 1.00 96.25 85 ALA A O 1
ATOM 686 N N . LYS A 1 86 ? -27.575 -4.077 13.284 1.00 96.12 86 LYS A N 1
ATOM 687 C CA . LYS A 1 86 ? -28.564 -4.963 13.915 1.00 96.12 86 LYS A CA 1
ATOM 688 C C . LYS A 1 86 ? -28.612 -4.787 15.430 1.00 96.12 86 LYS A C 1
ATOM 690 O O . LYS A 1 86 ? -29.680 -4.915 16.021 1.00 96.12 86 LYS A O 1
ATOM 695 N N . THR A 1 87 ? -27.460 -4.573 16.060 1.00 97.44 87 THR A N 1
ATOM 696 C CA . THR A 1 87 ? -27.362 -4.385 17.518 1.00 97.44 87 THR A CA 1
ATOM 697 C C . THR A 1 87 ? -27.321 -2.915 17.923 1.00 97.44 87 THR A C 1
ATOM 699 O O . THR A 1 87 ? -27.410 -2.617 19.111 1.00 97.44 87 THR A O 1
ATOM 702 N N . GLU A 1 88 ? -27.174 -2.019 16.945 1.00 97.69 88 GLU A N 1
ATOM 703 C CA . GLU A 1 88 ? -26.984 -0.578 17.109 1.00 97.69 88 GLU A CA 1
ATOM 704 C C . GLU A 1 88 ? -25.773 -0.226 17.987 1.00 97.69 88 GLU A C 1
ATOM 706 O O . GLU A 1 88 ? -25.746 0.808 18.652 1.00 97.69 88 GLU A O 1
ATOM 711 N N . LYS A 1 89 ? -24.748 -1.088 17.989 1.00 98.44 89 LYS A N 1
ATOM 712 C CA . LYS A 1 89 ? -23.518 -0.895 18.768 1.00 98.44 89 LYS A CA 1
ATOM 713 C C . LYS A 1 89 ? -22.323 -0.580 17.885 1.00 98.44 89 LYS A C 1
ATOM 715 O O . LYS A 1 89 ? -22.188 -1.089 16.770 1.00 98.44 89 LYS A O 1
ATOM 720 N N . TYR A 1 90 ? -21.394 0.177 18.453 1.00 98.56 90 TYR A N 1
ATOM 721 C CA . TYR A 1 90 ? -20.036 0.296 17.946 1.00 98.56 90 TYR A CA 1
ATOM 722 C C . TYR A 1 90 ? -19.189 -0.834 18.527 1.00 98.56 90 TYR A C 1
ATOM 724 O O . TYR A 1 90 ? -19.160 -1.047 19.740 1.00 98.56 90 TYR A O 1
ATOM 732 N N . VAL A 1 91 ? -18.504 -1.562 17.651 1.00 98.69 91 VAL A N 1
ATOM 733 C CA . VAL A 1 91 ? -17.681 -2.725 17.979 1.00 98.69 91 VAL A CA 1
ATOM 734 C C . VAL A 1 91 ? -16.228 -2.380 17.698 1.00 98.69 91 VAL A C 1
ATOM 736 O O . VAL A 1 91 ? -15.824 -2.258 16.540 1.00 98.69 91 VAL A O 1
ATOM 739 N N . LEU A 1 92 ? -15.445 -2.227 18.761 1.00 98.44 92 LEU A N 1
ATOM 740 C CA . LEU A 1 92 ? -13.994 -2.130 18.697 1.00 98.44 92 LEU A CA 1
ATOM 741 C C . LEU A 1 92 ? -13.416 -3.541 18.651 1.00 98.44 92 LEU A C 1
ATOM 743 O O . LEU A 1 92 ? -13.552 -4.284 19.620 1.00 98.44 92 LEU A O 1
ATOM 747 N N . TRP A 1 93 ? -12.725 -3.879 17.569 1.00 98.50 93 TRP A N 1
ATOM 748 C CA . TRP A 1 93 ? -11.722 -4.938 17.594 1.00 98.50 93 TRP A CA 1
ATOM 749 C C . TRP A 1 93 ? -10.358 -4.327 17.863 1.00 98.50 93 TRP A C 1
ATOM 751 O O . TRP A 1 93 ? -10.048 -3.228 17.389 1.00 98.50 93 TRP A O 1
ATOM 761 N N . TYR A 1 94 ? -9.539 -5.050 18.611 1.00 97.25 94 TYR A N 1
ATOM 762 C CA . TYR A 1 94 ? -8.196 -4.619 18.955 1.00 97.25 94 TYR A CA 1
ATOM 763 C C . TYR A 1 94 ? -7.238 -5.802 19.034 1.00 97.25 94 TYR A C 1
ATOM 765 O O . TYR A 1 94 ? -7.643 -6.891 19.447 1.00 97.25 94 TYR A O 1
ATOM 773 N N . ASN A 1 95 ? -5.972 -5.590 18.668 1.00 96.94 95 ASN A N 1
ATOM 774 C CA . ASN A 1 95 ? -4.918 -6.572 18.888 1.00 96.94 95 ASN A CA 1
ATOM 775 C C . ASN A 1 95 ? -4.017 -6.152 20.046 1.00 96.94 95 ASN A C 1
ATOM 777 O O . ASN A 1 95 ? -3.627 -4.995 20.192 1.00 96.94 95 ASN A O 1
ATOM 781 N N . TRP A 1 96 ? -3.677 -7.113 20.890 1.00 96.94 96 TRP A N 1
ATOM 782 C CA . TRP A 1 96 ? -2.853 -6.854 22.056 1.00 96.94 96 TRP A CA 1
ATOM 783 C C . TRP A 1 96 ? -1.973 -8.048 22.389 1.00 96.94 96 TRP A C 1
ATOM 785 O O . TRP A 1 96 ? -2.239 -9.180 21.994 1.00 96.94 96 TRP A O 1
ATOM 795 N N . TYR A 1 97 ? -0.895 -7.769 23.102 1.00 97.06 97 TYR A N 1
ATOM 796 C CA . TYR A 1 97 ? 0.193 -8.695 23.354 1.00 97.06 97 TYR A CA 1
ATOM 797 C C . TYR A 1 97 ? 0.442 -8.722 24.863 1.00 97.06 97 TYR A C 1
ATOM 799 O O . TYR A 1 97 ? 1.188 -7.870 25.360 1.00 97.06 97 TYR A O 1
ATOM 807 N N . PRO A 1 98 ? -0.166 -9.667 25.609 1.00 95.50 98 PRO A N 1
ATOM 808 C CA . PRO A 1 98 ? 0.157 -9.859 27.026 1.00 95.50 98 PRO A CA 1
ATOM 809 C C . PRO A 1 98 ? 1.642 -10.187 27.224 1.00 95.50 98 PRO A C 1
ATOM 811 O O . PRO A 1 98 ? 2.256 -9.800 28.212 1.00 95.50 98 PRO A O 1
ATOM 814 N N . GLN A 1 99 ? 2.234 -10.860 26.237 1.00 93.75 99 GLN A N 1
ATOM 815 C CA . GLN A 1 99 ? 3.672 -10.972 26.053 1.00 93.75 99 GLN A CA 1
ATOM 816 C C . GLN A 1 99 ? 3.990 -10.557 24.618 1.00 93.75 99 GLN A C 1
ATOM 818 O O . GLN A 1 99 ? 3.289 -10.967 23.692 1.00 93.75 99 GLN A O 1
ATOM 823 N N . LEU A 1 100 ? 5.035 -9.748 24.423 1.00 91.12 100 LEU A N 1
ATOM 824 C CA . LEU A 1 100 ? 5.429 -9.286 23.093 1.00 91.12 100 LEU A CA 1
ATOM 825 C C . LEU A 1 100 ? 5.611 -10.484 22.141 1.00 91.12 100 LEU A C 1
ATOM 827 O O . LEU A 1 100 ? 6.200 -11.495 22.522 1.00 91.12 100 LEU A O 1
ATOM 831 N N . TRP A 1 101 ? 5.066 -10.361 20.928 1.00 91.44 101 TRP A N 1
ATOM 832 C CA . TRP A 1 101 ? 4.965 -11.408 19.892 1.00 91.44 101 TRP A CA 1
ATOM 833 C C . TRP A 1 101 ? 3.971 -12.553 20.150 1.00 91.44 101 TRP A C 1
ATOM 835 O O . TRP A 1 101 ? 3.754 -13.373 19.263 1.00 91.44 101 TRP A O 1
ATOM 845 N N . ASN A 1 102 ? 3.301 -12.585 21.303 1.00 94.62 102 ASN A N 1
ATOM 846 C CA . ASN A 1 102 ? 2.168 -13.471 21.576 1.00 94.62 102 ASN A CA 1
ATOM 847 C C . ASN A 1 102 ? 0.842 -12.703 21.450 1.00 94.62 102 ASN A C 1
ATOM 849 O O . ASN A 1 102 ? 0.205 -12.368 22.451 1.00 94.62 102 ASN A O 1
ATOM 853 N N . GLY A 1 103 ? 0.480 -12.348 20.216 1.00 96.06 103 GLY A N 1
ATOM 854 C CA . GLY A 1 103 ? -0.666 -11.483 19.950 1.00 96.06 103 GLY A CA 1
ATOM 855 C C . GLY A 1 103 ? -2.018 -12.191 20.063 1.00 96.06 103 GLY A C 1
ATOM 856 O O . GLY A 1 103 ? -2.174 -13.366 19.717 1.00 96.06 103 GLY A O 1
ATOM 857 N N . GLN A 1 104 ? -3.003 -11.441 20.546 1.00 97.12 104 GLN A N 1
ATOM 858 C CA . GLN A 1 104 ? -4.396 -11.830 20.736 1.00 97.12 104 GLN A CA 1
ATOM 859 C C . GLN A 1 104 ? -5.316 -10.775 20.125 1.00 97.12 104 GLN A C 1
ATOM 861 O O . GLN A 1 104 ? -4.948 -9.603 20.038 1.00 97.12 104 GLN A O 1
ATOM 866 N N . PHE A 1 105 ? -6.532 -11.176 19.758 1.00 98.38 105 PHE A N 1
ATOM 867 C CA . PHE A 1 105 ? -7.598 -10.244 19.399 1.00 98.38 105 PHE A CA 1
ATOM 868 C C . PHE A 1 105 ? -8.638 -10.169 20.506 1.00 98.38 105 PHE A C 1
ATOM 870 O O . PHE A 1 105 ? -9.072 -11.196 21.025 1.00 98.38 105 PHE A O 1
ATOM 877 N N . GLY A 1 106 ? -9.072 -8.956 20.822 1.00 97.94 106 GLY A N 1
ATOM 878 C CA . GLY A 1 106 ? -10.195 -8.693 21.705 1.00 97.94 106 GLY A CA 1
ATOM 879 C C . GLY A 1 106 ? -11.290 -7.895 21.006 1.00 97.94 106 GLY A C 1
ATOM 880 O O . GLY A 1 106 ? -11.074 -7.277 19.960 1.00 97.94 106 GLY A O 1
ATOM 881 N N . VAL A 1 107 ? -12.476 -7.915 21.609 1.00 98.31 107 VAL A N 1
ATOM 882 C CA . VAL A 1 107 ? -13.646 -7.142 21.203 1.00 98.31 107 VAL A CA 1
ATOM 883 C C . VAL A 1 107 ? -14.237 -6.382 22.381 1.00 98.31 107 VAL A C 1
ATOM 885 O O . VAL A 1 107 ? -14.388 -6.909 23.488 1.00 98.31 107 VAL A O 1
ATOM 888 N N . ALA A 1 108 ? -14.612 -5.137 22.124 1.00 98.31 108 ALA A N 1
ATOM 889 C CA . ALA A 1 108 ? -15.242 -4.250 23.084 1.00 98.31 108 ALA A CA 1
ATOM 890 C C . ALA A 1 108 ? -16.411 -3.492 22.436 1.00 98.31 108 ALA A C 1
ATOM 892 O O . ALA A 1 108 ? -16.427 -3.270 21.225 1.00 98.31 108 ALA A O 1
ATOM 893 N N . LEU A 1 109 ? -17.396 -3.103 23.243 1.00 98.06 109 LEU A N 1
ATOM 894 C CA . LEU A 1 109 ? -18.634 -2.468 22.787 1.00 98.06 109 LEU A CA 1
ATOM 895 C C . LEU A 1 109 ? -18.800 -1.059 23.345 1.00 98.06 109 LEU A C 1
ATOM 897 O O . LEU A 1 109 ? -18.424 -0.795 24.486 1.00 98.06 109 LEU A O 1
ATOM 901 N N . SER A 1 110 ? -19.431 -0.188 22.562 1.00 97.75 110 SER A N 1
ATOM 902 C CA . SER A 1 110 ? -19.948 1.093 23.036 1.00 97.75 110 SER A CA 1
ATOM 903 C C . SER A 1 110 ? -21.251 1.479 22.334 1.00 97.75 110 SER A C 1
ATOM 905 O O . SER A 1 110 ? -21.545 1.015 21.229 1.00 97.75 110 SER A O 1
ATOM 907 N N . ASP A 1 111 ? -22.024 2.339 22.994 1.00 97.62 111 ASP A N 1
ATOM 908 C CA . ASP A 1 111 ? -23.219 2.987 22.442 1.00 97.62 111 ASP A CA 1
ATOM 909 C C . ASP A 1 111 ? -22.871 4.189 21.559 1.00 97.62 111 ASP A C 1
ATOM 911 O O . ASP A 1 111 ? -23.669 4.604 20.720 1.00 97.62 111 ASP A O 1
ATOM 915 N N . THR A 1 112 ? -21.670 4.742 21.724 1.00 96.88 112 THR A N 1
ATOM 916 C CA . THR A 1 112 ? -21.178 5.901 20.979 1.00 96.88 112 THR A CA 1
ATOM 917 C C . THR A 1 112 ? -19.910 5.541 20.203 1.00 96.88 112 THR A C 1
ATOM 919 O O . THR A 1 112 ? -19.143 4.670 20.622 1.00 96.88 112 THR A O 1
ATOM 922 N N . PRO A 1 113 ? -19.649 6.199 19.061 1.00 96.81 113 PRO A N 1
ATOM 923 C CA . PRO A 1 113 ? -18.454 5.922 18.268 1.0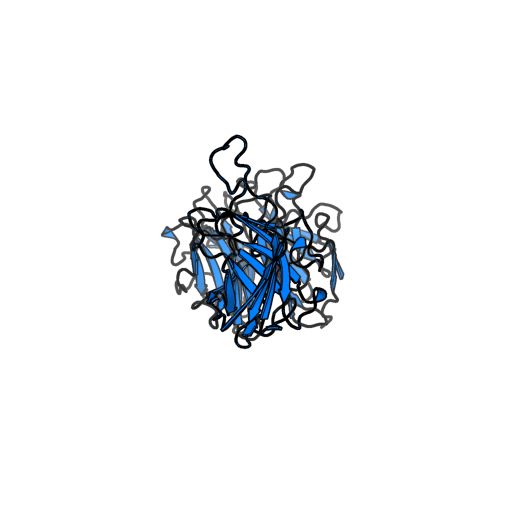0 96.81 113 PRO A CA 1
ATOM 924 C C . PRO A 1 113 ? -17.161 6.279 19.010 1.00 96.81 113 PRO A C 1
ATOM 926 O O . PRO A 1 113 ? -16.142 5.616 18.826 1.00 96.81 113 PRO A O 1
ATOM 929 N N . GLU A 1 114 ? -17.166 7.305 19.857 1.00 95.19 114 GLU A N 1
ATOM 930 C CA . GLU A 1 114 ? -15.990 7.707 20.629 1.00 95.19 114 GLU A CA 1
ATOM 931 C C . GLU A 1 114 ? -15.677 6.819 21.843 1.00 95.19 114 GLU A C 1
ATOM 933 O O . GLU A 1 114 ? -14.579 6.916 22.397 1.00 95.19 114 GLU A O 1
ATOM 938 N N . GLY A 1 115 ? -16.605 5.958 22.261 1.00 93.62 115 GLY A N 1
ATOM 939 C CA . GLY A 1 115 ? -16.469 5.199 23.494 1.00 93.62 115 GLY A CA 1
ATOM 940 C C . GLY A 1 115 ? -16.842 5.994 24.763 1.00 93.62 115 GLY A C 1
ATOM 941 O O . GLY A 1 115 ? -17.589 6.972 24.701 1.00 93.62 115 GLY A O 1
ATOM 942 N N . PRO A 1 116 ? -16.328 5.586 25.941 1.00 93.38 116 PRO A N 1
ATOM 943 C CA . PRO A 1 116 ? -15.403 4.471 26.129 1.00 93.38 116 PRO A CA 1
ATOM 944 C C . PRO A 1 116 ? -16.051 3.124 25.780 1.00 93.38 116 PRO A C 1
ATOM 946 O O . PRO A 1 116 ? -17.263 2.937 25.897 1.00 93.38 116 PRO A O 1
ATOM 949 N N . PHE A 1 117 ? -15.224 2.183 25.343 1.00 97.25 117 PHE A N 1
ATOM 950 C CA . PHE A 1 117 ? -15.599 0.819 25.008 1.00 97.25 117 PHE A CA 1
ATOM 951 C C . PHE A 1 117 ? -15.410 -0.096 26.222 1.00 97.25 117 PHE A C 1
ATOM 953 O O . PHE A 1 117 ? -14.404 -0.021 26.937 1.00 97.25 117 PHE A O 1
ATOM 960 N N . THR A 1 118 ? -16.381 -0.979 26.451 1.00 97.19 118 THR A N 1
ATOM 961 C CA . THR A 1 118 ? -16.343 -2.031 27.475 1.00 97.19 118 THR A CA 1
ATOM 962 C C . THR A 1 118 ? -15.929 -3.352 26.843 1.00 97.19 118 THR A C 1
ATOM 964 O O . THR A 1 118 ? -16.572 -3.812 25.900 1.00 97.19 118 THR A O 1
ATOM 967 N N . ILE A 1 119 ? -14.857 -3.957 27.357 1.00 97.38 119 ILE A N 1
ATOM 968 C CA . ILE A 1 119 ? -14.340 -5.240 26.870 1.00 97.38 119 ILE A CA 1
ATOM 969 C C . ILE A 1 119 ? -15.375 -6.334 27.122 1.00 97.38 119 ILE A C 1
ATOM 971 O O . ILE A 1 119 ? -15.864 -6.495 28.237 1.00 97.38 119 ILE A O 1
ATOM 975 N N . ILE A 1 120 ? -15.687 -7.089 26.070 1.00 97.06 120 ILE A N 1
ATOM 976 C CA . ILE A 1 120 ? -16.573 -8.257 26.131 1.00 97.06 120 ILE A CA 1
ATOM 977 C C . ILE A 1 120 ? -15.755 -9.547 26.050 1.00 97.06 120 ILE A C 1
ATOM 979 O O . ILE A 1 120 ? -16.084 -10.529 26.712 1.00 97.06 120 ILE A O 1
ATOM 983 N N . LYS A 1 121 ? -14.685 -9.550 25.245 1.00 96.50 121 LYS A N 1
ATOM 984 C CA . LYS A 1 121 ? -13.705 -10.640 25.157 1.00 96.50 121 LYS A CA 1
ATOM 985 C C . LYS A 1 121 ? -12.332 -10.046 24.886 1.00 96.50 121 LYS A C 1
ATOM 987 O O . LYS A 1 121 ? -12.213 -9.140 24.073 1.00 96.50 121 LYS A O 1
ATOM 992 N N . ASP A 1 122 ? -11.302 -10.595 25.500 1.00 95.06 122 ASP A N 1
ATOM 993 C CA . ASP A 1 122 ? -9.903 -10.222 25.282 1.00 95.06 122 ASP A CA 1
ATOM 994 C C . ASP A 1 122 ? -9.132 -11.261 24.448 1.00 95.06 122 ASP A C 1
ATOM 996 O O . ASP A 1 122 ? -8.071 -10.950 23.921 1.00 95.06 122 ASP A O 1
ATOM 1000 N N . ASN A 1 123 ? -9.675 -12.470 24.277 1.00 96.50 123 ASN A N 1
ATOM 1001 C CA . ASN A 1 123 ? -9.031 -13.567 23.552 1.00 96.50 123 ASN A CA 1
ATOM 1002 C C . ASN A 1 123 ? -10.014 -14.280 22.611 1.00 96.50 123 ASN A C 1
ATOM 1004 O O . ASN A 1 123 ? -10.486 -15.392 22.871 1.00 96.50 123 ASN A O 1
ATOM 1008 N N . VAL A 1 124 ? -10.354 -13.617 21.509 1.00 98.19 124 VAL A N 1
ATOM 1009 C CA . VAL A 1 124 ? -11.165 -14.187 20.432 1.00 98.19 124 VAL A CA 1
ATOM 1010 C C . VAL A 1 124 ? -10.349 -15.239 19.679 1.00 98.19 124 VAL A C 1
ATOM 1012 O O . VAL A 1 124 ? -9.233 -14.982 19.231 1.00 98.19 124 VAL A O 1
ATOM 1015 N N . LYS A 1 125 ? -10.919 -16.439 19.530 1.00 98.19 125 LYS A N 1
ATOM 1016 C CA . LYS A 1 125 ? -10.323 -17.511 18.726 1.00 98.19 125 LYS A CA 1
ATOM 1017 C C . LYS A 1 125 ? -10.575 -17.281 17.240 1.00 98.19 125 LYS A C 1
ATOM 1019 O O . LYS A 1 125 ? -11.695 -16.965 16.846 1.00 98.19 125 LYS A O 1
ATOM 1024 N N . MET A 1 126 ? -9.514 -17.471 16.463 1.00 98.44 126 MET A N 1
ATOM 1025 C CA . MET A 1 126 ? -9.457 -17.374 15.005 1.00 98.44 126 MET A CA 1
ATOM 1026 C C . MET A 1 126 ? -8.998 -18.724 14.444 1.00 98.44 126 MET A C 1
ATOM 1028 O O . MET A 1 126 ? -8.392 -19.515 15.175 1.00 98.44 126 MET A O 1
ATOM 1032 N N . ALA A 1 127 ? -9.209 -18.989 13.155 1.00 98.06 127 ALA A N 1
ATOM 1033 C CA . ALA A 1 127 ? -8.829 -20.268 12.545 1.00 98.06 127 ALA A CA 1
ATOM 1034 C C . ALA A 1 127 ? -7.316 -20.523 12.507 1.00 98.06 127 ALA A C 1
ATOM 1036 O O . ALA A 1 127 ? -6.916 -21.664 12.306 1.00 98.06 127 ALA A O 1
ATOM 1037 N N . ARG A 1 128 ? -6.495 -19.479 12.701 1.00 97.06 128 ARG A N 1
ATOM 1038 C CA . ARG A 1 128 ? -5.021 -19.562 12.730 1.00 97.06 128 ARG A CA 1
ATOM 1039 C C . ARG A 1 128 ? -4.397 -19.046 14.028 1.00 97.06 128 ARG A C 1
ATOM 1041 O O . ARG A 1 128 ? -3.262 -18.568 14.024 1.00 97.06 128 ARG A O 1
ATOM 1048 N N . SER A 1 129 ? -5.136 -19.062 15.140 1.00 97.25 129 SER A N 1
ATOM 1049 C CA . SER A 1 129 ? -4.626 -18.565 16.430 1.00 97.25 129 SER A CA 1
ATOM 1050 C C . SER A 1 129 ? -3.338 -19.265 16.888 1.00 97.25 129 SER A C 1
ATOM 1052 O O . SER A 1 129 ? -2.525 -18.651 17.572 1.00 97.25 129 SER A O 1
ATOM 1054 N N . GLU A 1 130 ? -3.127 -20.524 16.509 1.00 96.38 130 GLU A N 1
ATOM 1055 C CA . GLU A 1 130 ? -1.928 -21.317 16.807 1.00 96.38 130 GLU A CA 1
ATOM 1056 C C . GLU A 1 130 ? -0.649 -20.787 16.144 1.00 96.38 130 GLU A C 1
ATOM 1058 O O . GLU A 1 130 ? 0.449 -21.090 16.604 1.00 96.38 130 GLU A O 1
ATOM 1063 N N . LEU A 1 131 ? -0.782 -19.968 15.098 1.00 96.81 131 LEU A N 1
ATOM 1064 C CA . LEU A 1 131 ? 0.334 -19.307 14.418 1.00 96.81 131 LEU A CA 1
ATOM 1065 C C . LEU A 1 131 ? 0.643 -17.916 15.006 1.00 96.81 131 LEU A C 1
ATOM 1067 O O . LEU A 1 131 ? 1.536 -17.225 14.511 1.00 96.81 131 LEU A O 1
ATOM 1071 N N . GLY A 1 132 ? -0.077 -17.507 16.058 1.00 96.44 132 GLY A N 1
ATOM 1072 C CA . GLY A 1 132 ? -0.023 -16.169 16.651 1.00 96.44 132 GLY A CA 1
ATOM 1073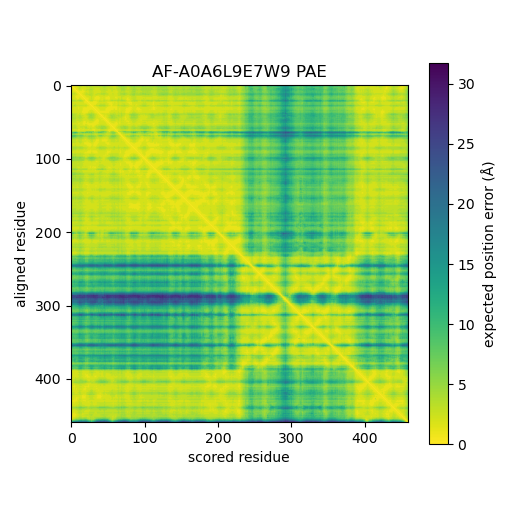 C C . GLY A 1 132 ? -0.762 -15.136 15.802 1.00 96.44 132 GLY A C 1
ATOM 1074 O O . GLY A 1 132 ? -0.747 -15.215 14.576 1.00 96.44 132 GLY A O 1
ATOM 1075 N N . LEU A 1 133 ? -1.410 -14.161 16.440 1.00 97.62 133 LEU A N 1
ATOM 1076 C CA . LEU A 1 133 ? -2.208 -13.138 15.756 1.00 97.62 133 LEU A CA 1
ATOM 1077 C C . LEU A 1 133 ? -1.442 -11.813 15.682 1.00 97.62 133 LEU A C 1
ATOM 1079 O O . LEU A 1 133 ? -0.925 -11.345 16.692 1.00 97.62 133 LEU A O 1
ATOM 1083 N N . GLY A 1 134 ? -1.339 -11.248 14.481 1.00 96.56 134 GLY A N 1
ATOM 1084 C CA . GLY A 1 134 ? -0.557 -10.051 14.177 1.00 96.56 134 GLY A CA 1
ATOM 1085 C C . GLY A 1 134 ? -1.419 -8.815 13.936 1.00 96.56 134 GLY A C 1
ATOM 1086 O O . GLY A 1 134 ? -2.298 -8.488 14.738 1.00 96.56 134 GLY A O 1
ATOM 1087 N N . ASP A 1 135 ? -1.150 -8.116 12.835 1.00 97.00 135 ASP A N 1
ATOM 1088 C CA . ASP A 1 135 ? -1.945 -6.978 12.387 1.00 97.00 135 ASP A CA 1
ATOM 1089 C C . ASP A 1 135 ? -3.274 -7.441 11.795 1.00 97.00 135 ASP A C 1
ATOM 1091 O O . ASP A 1 135 ? -3.408 -8.563 11.297 1.00 97.00 135 ASP A O 1
ATOM 1095 N N . PHE A 1 136 ? -4.264 -6.551 11.815 1.00 98.25 136 PHE A N 1
ATOM 1096 C CA . PHE A 1 136 ? -5.553 -6.801 11.193 1.00 98.25 136 PHE A CA 1
ATOM 1097 C C . PHE A 1 136 ? -6.196 -5.521 10.650 1.00 98.25 136 PHE A C 1
ATOM 1099 O O . PHE A 1 136 ? -5.710 -4.414 10.876 1.00 98.25 136 PHE A O 1
ATOM 1106 N N . GLY A 1 137 ? -7.300 -5.710 9.934 1.00 97.94 137 GLY A N 1
ATOM 1107 C CA . GLY A 1 137 ? -8.223 -4.690 9.460 1.00 97.94 137 GLY A CA 1
ATOM 1108 C C . GLY A 1 137 ? -9.641 -5.262 9.394 1.00 97.94 137 GLY A C 1
ATOM 1109 O O . GLY A 1 137 ? -9.825 -6.479 9.345 1.00 97.94 137 GLY A O 1
ATOM 1110 N N . LEU A 1 138 ? -10.652 -4.390 9.410 1.00 98.38 138 LEU A N 1
ATOM 1111 C CA . LEU A 1 138 ? -12.067 -4.780 9.390 1.00 98.38 138 LEU A CA 1
ATOM 1112 C C . LEU A 1 138 ? -12.801 -4.209 8.184 1.00 98.38 138 LEU A C 1
ATOM 1114 O O . LEU A 1 138 ? -12.782 -2.997 7.979 1.00 98.38 138 LEU A O 1
ATOM 1118 N N . PHE A 1 139 ? -13.560 -5.049 7.494 1.00 98.38 139 PHE A N 1
ATOM 1119 C CA . PHE A 1 139 ? -14.436 -4.657 6.396 1.00 98.38 139 PHE A CA 1
ATOM 1120 C C . PHE A 1 139 ? -15.874 -5.082 6.692 1.00 98.38 139 PHE A C 1
ATOM 1122 O O . PHE A 1 139 ? -16.109 -6.170 7.208 1.00 98.38 139 PHE A O 1
ATOM 1129 N N . VAL A 1 140 ? -16.833 -4.211 6.385 1.00 98.44 140 VAL A N 1
ATOM 1130 C CA . VAL A 1 140 ? -18.268 -4.513 6.441 1.00 98.44 140 VAL A CA 1
ATOM 1131 C C . VAL A 1 140 ? -18.799 -4.324 5.031 1.00 98.44 140 VAL A C 1
ATOM 1133 O O . VAL A 1 140 ? -18.649 -3.238 4.467 1.00 98.44 140 VAL A O 1
ATOM 1136 N N . ASP A 1 141 ? -19.352 -5.389 4.465 1.00 98.12 141 ASP A N 1
ATOM 1137 C CA . ASP A 1 141 ? -19.919 -5.388 3.121 1.00 98.12 141 ASP A CA 1
ATOM 1138 C C . ASP A 1 141 ? -21.330 -4.772 3.119 1.00 98.12 141 ASP A C 1
ATOM 1140 O O . ASP A 1 141 ? -21.938 -4.532 4.167 1.00 98.12 141 ASP A O 1
ATOM 1144 N N . ASP A 1 142 ? -21.862 -4.510 1.928 1.00 96.56 142 ASP A N 1
ATOM 1145 C CA . ASP A 1 142 ? -23.154 -3.846 1.717 1.00 96.56 142 ASP A CA 1
ATOM 1146 C C . ASP A 1 142 ? -24.339 -4.648 2.293 1.00 96.56 142 ASP A C 1
ATOM 1148 O O . ASP A 1 142 ? -25.398 -4.089 2.581 1.00 96.56 142 ASP A O 1
ATOM 1152 N N . ASP A 1 143 ? -24.166 -5.957 2.485 1.00 97.31 143 ASP A N 1
ATOM 1153 C CA . ASP A 1 143 ? -25.142 -6.869 3.090 1.00 97.31 143 ASP A CA 1
ATOM 1154 C C . ASP A 1 143 ? -25.040 -6.956 4.628 1.00 97.31 143 ASP A C 1
ATOM 1156 O O . ASP A 1 143 ? -25.759 -7.738 5.253 1.00 97.31 143 ASP A O 1
ATOM 1160 N N . ASN A 1 144 ? -24.204 -6.118 5.254 1.00 97.75 144 ASN A N 1
ATOM 1161 C CA . ASN A 1 144 ? -23.886 -6.131 6.687 1.00 97.75 144 ASN A CA 1
ATOM 1162 C C . ASN A 1 144 ? -23.216 -7.432 7.163 1.00 97.75 144 ASN A C 1
ATOM 1164 O O . ASN A 1 144 ? -23.326 -7.806 8.333 1.00 97.75 144 ASN A O 1
ATOM 1168 N N . ILE A 1 145 ? -22.501 -8.136 6.285 1.00 98.56 145 ILE A N 1
ATOM 1169 C CA . ILE A 1 145 ? -21.555 -9.168 6.708 1.00 98.56 145 ILE A CA 1
ATOM 1170 C C . ILE A 1 145 ? -20.194 -8.512 6.939 1.00 98.56 145 ILE A C 1
ATOM 1172 O O . ILE A 1 145 ? -19.686 -7.769 6.099 1.00 98.56 145 ILE A O 1
ATOM 1176 N N . ALA A 1 146 ? -19.598 -8.791 8.098 1.00 98.69 146 ALA A N 1
ATOM 1177 C CA . ALA A 1 146 ? -18.283 -8.284 8.454 1.00 98.69 146 ALA A CA 1
ATOM 1178 C C . ALA A 1 146 ? -17.195 -9.348 8.280 1.00 98.69 146 ALA A C 1
ATOM 1180 O O . ALA A 1 146 ? -17.405 -10.536 8.538 1.00 98.69 146 ALA A O 1
ATOM 1181 N N . TYR A 1 147 ? -16.014 -8.887 7.890 1.00 98.81 147 TYR A N 1
ATOM 1182 C CA . TYR A 1 147 ? -14.823 -9.685 7.651 1.00 98.81 147 TYR A CA 1
ATOM 1183 C C . TYR A 1 147 ? -13.626 -9.052 8.360 1.00 98.81 147 TYR A C 1
ATOM 1185 O O . TYR A 1 147 ? -13.520 -7.825 8.470 1.00 98.81 147 TYR A O 1
ATOM 1193 N N . ILE A 1 148 ? -12.712 -9.899 8.822 1.00 98.75 148 ILE A N 1
ATOM 1194 C CA . ILE A 1 148 ? -11.426 -9.505 9.391 1.00 98.75 148 ILE A CA 1
ATOM 1195 C C . ILE A 1 148 ? -10.305 -10.033 8.500 1.00 98.75 148 ILE A C 1
ATOM 1197 O O . ILE A 1 148 ? -10.132 -11.240 8.349 1.00 98.75 148 ILE A O 1
ATOM 1201 N N . SER A 1 149 ? -9.539 -9.121 7.906 1.00 98.56 149 SER A N 1
ATOM 1202 C CA . SER A 1 149 ? -8.269 -9.451 7.257 1.00 98.56 149 SER A CA 1
ATOM 1203 C C . SER A 1 149 ? -7.167 -9.368 8.301 1.00 98.56 149 SER A C 1
ATOM 1205 O O . SER A 1 149 ? -7.069 -8.340 8.965 1.00 98.56 149 SER A O 1
ATOM 1207 N N . TYR A 1 150 ? -6.336 -10.394 8.449 1.00 98.44 150 TYR A N 1
ATOM 1208 C CA . TYR A 1 150 ? -5.260 -10.393 9.441 1.00 98.44 150 TYR A CA 1
ATOM 1209 C C . TYR A 1 150 ? -4.039 -11.172 8.959 1.00 98.44 150 TYR A C 1
ATOM 1211 O O . TYR A 1 150 ? -4.167 -12.056 8.107 1.00 98.44 150 TYR A O 1
ATOM 1219 N N . ASN A 1 151 ? -2.864 -10.857 9.512 1.00 98.00 151 ASN A N 1
ATOM 1220 C CA . ASN A 1 151 ? -1.687 -11.712 9.392 1.00 98.00 151 ASN A CA 1
ATOM 1221 C C . ASN A 1 151 ? -1.412 -12.483 10.680 1.00 98.00 151 ASN A C 1
ATOM 1223 O O . ASN A 1 151 ? -1.753 -12.050 11.782 1.00 98.00 151 ASN A O 1
ATOM 1227 N N . THR A 1 152 ? -0.749 -13.622 10.539 1.00 97.62 152 THR A N 1
ATOM 1228 C CA . THR A 1 152 ? -0.193 -14.361 11.673 1.00 97.62 152 THR A CA 1
ATOM 1229 C C . THR A 1 152 ? 1.166 -13.802 12.096 1.00 97.62 152 THR A C 1
ATOM 1231 O O . THR A 1 152 ? 1.798 -13.067 11.339 1.00 97.62 152 THR A O 1
ATOM 1234 N N . ILE A 1 153 ? 1.650 -14.145 13.290 1.00 96.12 153 ILE A N 1
ATOM 1235 C CA . ILE A 1 153 ? 3.033 -13.828 13.696 1.00 96.12 153 ILE A CA 1
ATOM 1236 C C . ILE A 1 153 ? 4.004 -14.774 12.997 1.00 96.12 153 ILE A C 1
ATOM 1238 O O . ILE A 1 153 ? 4.983 -14.350 12.387 1.00 96.12 153 ILE A O 1
ATOM 1242 N N . ASN A 1 154 ? 3.710 -16.072 13.033 1.00 96.25 154 ASN A N 1
ATOM 1243 C CA . ASN A 1 154 ? 4.509 -17.053 12.323 1.00 96.25 154 ASN A CA 1
ATOM 1244 C C . ASN A 1 154 ? 4.286 -16.908 10.811 1.00 96.25 154 ASN A C 1
ATOM 1246 O O . ASN A 1 154 ? 3.154 -17.004 10.334 1.00 96.25 154 ASN A O 1
ATOM 1250 N N . ASN A 1 155 ? 5.369 -16.670 10.074 1.00 95.25 155 ASN A N 1
ATOM 1251 C CA . ASN A 1 155 ? 5.416 -16.505 8.621 1.00 95.25 155 ASN A CA 1
ATOM 1252 C C . ASN A 1 155 ? 4.589 -15.340 8.031 1.00 95.25 155 ASN A C 1
ATOM 1254 O O . ASN A 1 155 ? 4.532 -15.205 6.809 1.00 95.25 155 ASN A O 1
ATOM 1258 N N . HIS A 1 156 ? 3.971 -14.483 8.858 1.00 97.06 156 HIS A N 1
ATOM 1259 C CA . HIS A 1 156 ? 3.159 -13.346 8.402 1.00 97.06 156 HIS A CA 1
ATOM 1260 C C . HIS A 1 156 ? 2.169 -13.732 7.289 1.00 97.06 156 HIS A C 1
ATOM 1262 O O . HIS A 1 156 ? 2.142 -13.145 6.205 1.00 97.06 156 HIS A O 1
ATOM 1268 N N . GLN A 1 157 ? 1.394 -14.792 7.542 1.00 97.81 157 GLN A N 1
ATOM 1269 C CA . GLN A 1 157 ? 0.411 -15.304 6.592 1.00 97.81 157 GLN A CA 1
ATOM 1270 C C . GLN A 1 157 ? -0.848 -14.457 6.657 1.00 97.81 157 GLN A C 1
ATOM 1272 O O . GLN A 1 157 ? -1.534 -14.451 7.678 1.00 97.81 157 GLN A O 1
ATOM 1277 N N . VAL A 1 158 ? -1.164 -13.777 5.559 1.00 98.56 158 VAL A N 1
ATOM 1278 C CA . VAL A 1 158 ? -2.379 -12.974 5.427 1.00 98.56 158 VAL A CA 1
ATOM 1279 C C . VAL A 1 158 ? -3.535 -13.869 5.003 1.00 98.56 158 VAL A C 1
ATOM 1281 O O . VAL A 1 158 ? -3.442 -14.595 4.010 1.00 98.56 158 VAL A O 1
ATOM 1284 N N . SER A 1 159 ? -4.639 -13.790 5.738 1.00 98.38 159 SER A N 1
ATOM 1285 C CA . SER A 1 159 ? -5.905 -14.441 5.396 1.00 98.38 159 SER A CA 1
ATOM 1286 C C . SER A 1 159 ? -7.088 -13.578 5.832 1.00 98.38 159 SER A C 1
ATOM 1288 O O . SER A 1 159 ? -6.914 -12.558 6.505 1.00 98.38 159 SER A O 1
ATOM 1290 N N . ILE A 1 160 ? -8.291 -13.965 5.412 1.00 98.81 160 ILE A N 1
ATOM 1291 C CA . ILE A 1 160 ? -9.535 -13.282 5.768 1.00 98.81 160 ILE A CA 1
ATOM 1292 C C . ILE A 1 160 ? -10.467 -14.286 6.439 1.00 98.81 160 ILE A C 1
ATOM 1294 O O . ILE A 1 160 ? -10.583 -15.424 5.980 1.00 98.81 160 ILE A O 1
ATOM 1298 N N . GLU A 1 161 ? -11.137 -13.858 7.507 1.00 98.56 161 GLU A N 1
ATOM 1299 C CA . GLU A 1 161 ? -12.199 -14.614 8.172 1.00 98.56 161 GLU A CA 1
ATOM 1300 C C . GLU A 1 161 ? -13.501 -13.831 8.227 1.00 98.56 161 GLU A C 1
ATOM 1302 O O . GLU A 1 161 ? -13.514 -12.608 8.385 1.00 98.56 161 GLU A O 1
ATOM 1307 N N . LYS A 1 162 ? -14.612 -14.557 8.136 1.00 98.75 162 LYS A N 1
ATOM 1308 C CA . LYS A 1 162 ? -15.949 -13.999 8.330 1.00 98.75 162 LYS A CA 1
ATOM 1309 C C . LYS A 1 162 ? -16.285 -13.901 9.817 1.00 98.75 162 LYS A C 1
ATOM 1311 O O . LYS A 1 162 ? -16.089 -14.858 10.574 1.00 98.75 162 LYS A O 1
ATOM 1316 N N . LEU A 1 163 ? -16.852 -12.771 10.228 1.00 98.81 163 LEU A N 1
ATOM 1317 C CA . LEU A 1 163 ? -17.306 -12.535 11.597 1.00 98.81 163 LEU A CA 1
ATOM 1318 C C . LEU A 1 163 ? -18.753 -13.001 11.815 1.00 98.81 163 LEU A C 1
ATOM 1320 O O . LEU A 1 163 ? -19.555 -13.092 10.884 1.00 98.81 163 LEU A O 1
ATOM 1324 N N . SER A 1 164 ? -19.093 -13.306 13.069 1.00 98.62 164 SER A N 1
ATOM 1325 C CA . SER A 1 164 ? -20.464 -13.608 13.495 1.00 98.62 164 SER A CA 1
ATOM 1326 C C . SER A 1 164 ? -21.394 -12.413 13.260 1.00 98.62 164 SER A C 1
ATOM 1328 O O . SER A 1 164 ? -20.940 -11.281 13.167 1.00 98.62 164 SER A O 1
ATOM 1330 N N . ALA A 1 165 ? -22.711 -12.628 13.193 1.00 98.31 165 ALA A N 1
ATOM 1331 C CA . ALA A 1 165 ? -23.675 -11.565 12.866 1.00 98.31 165 ALA A CA 1
ATOM 1332 C C . ALA A 1 165 ? -23.726 -10.396 13.880 1.00 98.31 165 ALA A C 1
ATOM 1334 O O . ALA A 1 165 ? -24.212 -9.313 13.560 1.00 98.31 165 ALA A O 1
ATOM 1335 N N . ASP A 1 166 ? -23.255 -10.608 15.109 1.00 98.19 166 ASP A N 1
ATOM 1336 C CA . ASP A 1 166 ? -23.074 -9.572 16.137 1.00 98.19 166 ASP A CA 1
ATOM 1337 C C . ASP A 1 166 ? -21.693 -8.886 16.071 1.00 98.19 166 ASP A C 1
ATOM 1339 O O . ASP A 1 166 ? -21.444 -7.916 16.781 1.00 98.19 166 ASP A O 1
ATOM 1343 N N . TYR A 1 167 ? -20.813 -9.367 15.190 1.00 98.62 167 TYR A N 1
ATOM 1344 C CA . TYR A 1 167 ? -19.415 -8.977 15.010 1.00 98.62 167 TYR A CA 1
ATOM 1345 C C . TYR A 1 167 ? -18.511 -9.237 16.230 1.00 98.62 167 TYR A C 1
ATOM 1347 O O . TYR A 1 167 ? -17.434 -8.650 16.322 1.00 98.62 167 TYR A O 1
ATOM 1355 N N . LEU A 1 168 ? -18.908 -10.108 17.167 1.00 98.56 168 LEU A N 1
ATOM 1356 C CA . LEU A 1 168 ? -18.192 -10.350 18.435 1.00 98.56 168 LEU A CA 1
ATOM 1357 C C . LEU A 1 168 ? -17.325 -11.621 18.450 1.00 98.56 168 LEU A C 1
ATOM 1359 O O . LEU A 1 168 ? -16.810 -12.021 1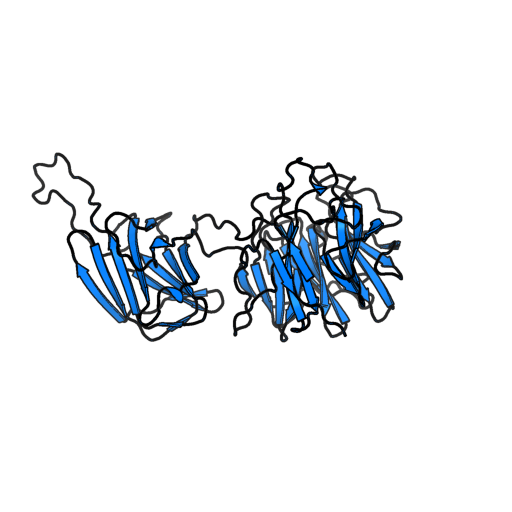9.504 1.00 98.56 168 LEU A O 1
ATOM 1363 N N . SER A 1 169 ? -17.206 -12.313 17.319 1.00 98.56 169 SER A N 1
ATOM 1364 C CA . SER A 1 169 ? -16.370 -13.509 17.165 1.00 98.56 169 SER A CA 1
ATOM 1365 C C . SER A 1 169 ? -16.085 -13.823 15.701 1.00 98.56 169 SER A C 1
ATOM 1367 O O . SER A 1 169 ? -16.822 -13.391 14.817 1.00 98.56 169 SER A O 1
ATOM 1369 N N . SER A 1 170 ? -15.045 -14.621 15.455 1.00 98.31 170 SER A N 1
ATOM 1370 C CA . SER A 1 170 ? -14.904 -15.324 14.182 1.00 98.31 170 SER A CA 1
ATOM 1371 C C . SER A 1 170 ? -15.945 -16.441 14.056 1.00 98.31 170 SER A C 1
ATOM 1373 O O . SER A 1 170 ? -16.306 -17.087 15.042 1.00 98.31 170 SER A O 1
ATOM 1375 N N . THR A 1 171 ? -16.407 -16.689 12.832 1.00 98.62 171 THR A N 1
ATOM 1376 C CA . THR A 1 171 ? -17.178 -17.894 12.476 1.00 98.62 171 THR A CA 1
ATOM 1377 C C . THR A 1 171 ? -16.295 -19.115 12.212 1.00 98.62 171 THR A C 1
ATOM 1379 O O . THR A 1 171 ? -16.822 -20.204 12.003 1.00 98.62 171 THR A O 1
ATOM 1382 N N . MET A 1 172 ? -14.968 -18.941 12.216 1.00 98.38 172 MET A N 1
ATOM 1383 C CA . MET A 1 172 ? -13.950 -19.906 11.778 1.00 98.38 172 MET A CA 1
ATOM 1384 C C . MET A 1 172 ? -13.972 -20.212 10.268 1.00 98.38 172 MET A C 1
ATOM 1386 O O . MET A 1 172 ? -13.190 -21.033 9.792 1.00 98.38 172 MET A O 1
ATOM 1390 N N . GLU A 1 173 ? -14.829 -19.537 9.496 1.00 98.50 173 GLU A N 1
ATOM 1391 C CA . GLU A 1 173 ? -14.833 -19.584 8.033 1.00 98.50 173 GLU A CA 1
ATOM 1392 C C . GLU A 1 173 ? -13.674 -18.718 7.496 1.00 98.50 173 GLU A C 1
ATOM 1394 O O . GLU A 1 173 ? -13.780 -17.490 7.443 1.00 98.50 173 GLU A O 1
ATOM 1399 N N . ASN A 1 174 ? -12.549 -19.360 7.144 1.00 98.19 174 ASN A N 1
ATOM 1400 C CA . ASN A 1 174 ? -11.310 -18.723 6.671 1.00 98.19 174 ASN A CA 1
ATOM 1401 C C . ASN A 1 174 ? -11.112 -18.925 5.159 1.00 98.19 174 ASN A C 1
ATOM 1403 O O . ASN A 1 174 ? -11.281 -20.028 4.638 1.00 98.19 174 ASN A O 1
ATOM 1407 N N . GLY A 1 175 ? -10.707 -17.862 4.463 1.00 97.19 175 GLY A N 1
ATOM 1408 C CA . GLY A 1 175 ? -10.536 -17.841 3.008 1.00 97.19 175 GLY A CA 1
ATOM 1409 C C . GLY A 1 175 ? -9.265 -18.493 2.455 1.00 97.19 175 GLY A C 1
ATOM 1410 O O . GLY A 1 175 ? -9.068 -18.506 1.239 1.00 97.19 175 GLY A O 1
ATOM 1411 N N . GLY A 1 176 ? -8.402 -19.029 3.319 1.00 97.62 176 GLY A N 1
ATOM 1412 C CA . GLY A 1 176 ? -7.083 -19.544 2.958 1.00 97.62 176 GLY A CA 1
ATOM 1413 C C . GLY A 1 176 ? -5.988 -18.473 2.991 1.00 97.62 176 GLY A C 1
ATOM 1414 O O . GLY A 1 176 ? -6.245 -17.287 3.202 1.00 97.62 176 GLY A O 1
ATOM 1415 N N . VAL A 1 177 ? -4.736 -18.908 2.818 1.00 97.88 177 VAL A N 1
ATOM 1416 C CA . VAL A 1 177 ? -3.577 -18.000 2.772 1.00 97.88 177 VAL A CA 1
ATOM 1417 C C . VAL A 1 177 ? -3.572 -17.263 1.437 1.00 97.88 177 VAL A C 1
ATOM 1419 O O . VAL A 1 177 ? -3.525 -17.892 0.382 1.00 97.88 177 VAL A O 1
ATOM 1422 N N . ILE A 1 178 ? -3.596 -15.934 1.495 1.00 98.19 178 ILE A N 1
ATOM 1423 C CA . ILE A 1 178 ? -3.553 -15.047 0.324 1.00 98.19 178 ILE A CA 1
ATOM 1424 C C . ILE A 1 178 ? -2.105 -14.689 -0.015 1.00 98.19 178 ILE A C 1
ATOM 1426 O O . ILE A 1 178 ? -1.719 -14.635 -1.181 1.00 98.19 178 ILE A O 1
ATOM 1430 N N . SER A 1 179 ? -1.294 -14.450 1.015 1.00 96.00 179 SER A N 1
ATOM 1431 C CA . SER A 1 179 ? 0.126 -14.130 0.884 1.00 96.00 179 SER A CA 1
ATOM 1432 C C . SER A 1 179 ? 0.886 -14.453 2.165 1.00 96.00 179 SER A C 1
ATOM 1434 O O . SER A 1 179 ? 0.290 -14.531 3.236 1.00 96.00 179 SER A O 1
ATOM 1436 N N . GLU A 1 180 ? 2.205 -14.572 2.059 1.00 96.81 180 GLU A N 1
ATOM 1437 C CA . GLU A 1 180 ? 3.118 -14.814 3.181 1.00 96.81 180 GLU A CA 1
ATOM 1438 C C . GLU A 1 180 ? 4.150 -13.691 3.280 1.00 96.81 180 GLU A C 1
ATOM 1440 O O . GLU A 1 180 ? 4.428 -13.022 2.281 1.00 96.81 180 GLU A O 1
ATOM 1445 N N . HIS A 1 181 ? 4.737 -13.505 4.463 1.00 96.81 181 HIS A N 1
ATOM 1446 C CA . HIS A 1 181 ? 5.685 -12.426 4.767 1.00 96.81 181 HIS A CA 1
ATOM 1447 C C . HIS A 1 181 ? 5.083 -11.012 4.698 1.00 96.81 181 HIS A C 1
ATOM 1449 O O . HIS A 1 181 ? 5.829 -10.053 4.501 1.00 96.81 181 HIS A O 1
ATOM 1455 N N . MET A 1 182 ? 3.757 -10.871 4.816 1.00 96.69 182 MET A N 1
ATOM 1456 C CA . MET A 1 182 ? 3.053 -9.591 4.660 1.00 96.69 182 MET A CA 1
ATOM 1457 C C . MET A 1 182 ? 2.228 -9.229 5.904 1.00 96.69 182 MET A C 1
ATOM 1459 O O . MET A 1 182 ? 1.719 -10.100 6.606 1.00 96.69 182 MET A O 1
ATOM 1463 N N . GLU A 1 183 ? 2.036 -7.936 6.146 1.00 96.19 183 GLU A N 1
ATOM 1464 C CA . GLU A 1 183 ? 1.232 -7.418 7.262 1.00 96.19 183 GLU A CA 1
ATOM 1465 C C . GLU A 1 183 ? 0.384 -6.207 6.845 1.00 96.19 183 GLU A C 1
ATOM 1467 O O . GLU A 1 183 ? 0.292 -5.871 5.658 1.00 96.19 183 GLU A O 1
ATOM 1472 N N . ALA A 1 184 ? -0.256 -5.541 7.810 1.00 95.56 184 ALA A N 1
ATOM 1473 C CA . ALA A 1 184 ? -0.991 -4.301 7.575 1.00 95.56 184 ALA A CA 1
ATOM 1474 C C . ALA A 1 184 ? -2.164 -4.417 6.577 1.00 95.56 184 ALA A C 1
ATOM 1476 O O . ALA A 1 184 ? -2.429 -3.493 5.805 1.00 95.56 184 ALA A O 1
ATOM 1477 N N . GLY A 1 185 ? -2.864 -5.555 6.573 1.00 95.69 185 GLY A N 1
ATOM 1478 C CA . GLY A 1 185 ? -3.973 -5.835 5.656 1.00 95.69 185 GLY A CA 1
ATOM 1479 C C . GLY A 1 185 ? -5.170 -4.890 5.820 1.00 95.69 185 GLY A C 1
ATOM 1480 O O . GLY A 1 185 ? -5.677 -4.715 6.926 1.00 95.69 185 GLY A O 1
ATOM 1481 N N . SER A 1 186 ? -5.665 -4.317 4.720 1.00 96.94 186 SER A N 1
ATOM 1482 C CA . SER A 1 186 ? -6.918 -3.549 4.696 1.00 96.94 186 SER A CA 1
ATOM 1483 C C . SER A 1 186 ? -7.768 -3.888 3.474 1.00 96.94 186 SER A C 1
ATOM 1485 O O . SER A 1 186 ? -7.273 -3.925 2.346 1.00 96.94 186 SER A O 1
ATOM 1487 N N . GLN A 1 187 ? -9.053 -4.160 3.707 1.00 98.12 187 GLN A N 1
ATOM 1488 C CA . GLN A 1 187 ? -9.998 -4.573 2.675 1.00 98.12 187 GLN A CA 1
ATOM 1489 C C . GLN A 1 187 ? -11.016 -3.465 2.371 1.00 98.12 187 GLN A C 1
ATOM 1491 O O . GLN A 1 187 ? -11.502 -2.787 3.278 1.00 98.12 187 GLN A O 1
ATOM 1496 N N . PHE A 1 188 ? -11.362 -3.296 1.094 1.00 98.12 188 PHE A N 1
ATOM 1497 C CA . PHE A 1 188 ? -12.475 -2.453 0.654 1.00 98.12 188 PHE A CA 1
ATOM 1498 C C . PHE A 1 188 ? -13.147 -3.025 -0.599 1.00 98.12 188 PHE A C 1
ATOM 1500 O O . PHE A 1 188 ? -12.602 -3.903 -1.270 1.00 98.12 188 PHE A O 1
ATOM 1507 N N . LYS A 1 189 ? -14.332 -2.513 -0.937 1.00 97.94 189 LYS A N 1
ATOM 1508 C CA . LYS A 1 189 ? -15.098 -2.914 -2.122 1.00 97.94 189 LYS A CA 1
ATOM 1509 C C . LYS A 1 189 ? -15.304 -1.727 -3.048 1.00 97.94 189 LYS A C 1
ATOM 1511 O O . LYS A 1 189 ? -15.580 -0.626 -2.584 1.00 97.94 189 LYS A O 1
ATOM 1516 N N . ARG A 1 190 ? -15.192 -1.959 -4.356 1.00 96.19 190 ARG A N 1
ATOM 1517 C CA . ARG A 1 190 ? -15.505 -0.969 -5.392 1.00 96.19 190 ARG A CA 1
ATOM 1518 C C . ARG A 1 190 ? -15.998 -1.677 -6.648 1.00 96.19 190 ARG A C 1
ATOM 1520 O O . ARG A 1 190 ? -15.366 -2.622 -7.108 1.00 96.19 190 ARG A O 1
ATOM 1527 N N . ASN A 1 191 ? -17.106 -1.204 -7.221 1.00 93.56 191 ASN A N 1
ATOM 1528 C CA . ASN A 1 191 ? -17.685 -1.724 -8.470 1.00 93.56 191 ASN A CA 1
ATOM 1529 C C . ASN A 1 191 ? -17.854 -3.259 -8.482 1.00 93.56 191 ASN A C 1
ATOM 1531 O O . ASN A 1 191 ? -17.519 -3.919 -9.462 1.00 93.56 191 ASN A O 1
ATOM 1535 N N . GLY A 1 192 ? -18.330 -3.831 -7.371 1.00 94.12 192 GLY A N 1
ATOM 1536 C CA . GLY A 1 192 ? -18.552 -5.276 -7.234 1.00 94.12 192 GLY A CA 1
ATOM 1537 C C . GLY A 1 192 ? -17.286 -6.126 -7.061 1.00 94.12 192 GLY A C 1
ATOM 1538 O O . GLY A 1 192 ? -17.401 -7.340 -6.956 1.00 94.12 192 GLY A O 1
ATOM 1539 N N . LYS A 1 193 ? -16.095 -5.516 -7.006 1.00 95.94 193 LYS A N 1
ATOM 1540 C CA . LYS A 1 193 ? -14.823 -6.196 -6.728 1.00 95.94 193 LYS A CA 1
ATOM 1541 C C . LYS A 1 193 ? -14.337 -5.886 -5.317 1.00 95.94 193 LYS A C 1
ATOM 1543 O O . LYS A 1 193 ? -14.535 -4.776 -4.815 1.00 95.94 193 LYS A O 1
ATOM 1548 N N . TYR A 1 194 ? -13.646 -6.847 -4.718 1.00 98.56 194 TYR A N 1
ATOM 1549 C CA . TYR A 1 194 ? -13.043 -6.732 -3.396 1.00 98.56 194 TYR A CA 1
ATOM 1550 C C . TYR A 1 194 ? -11.535 -6.580 -3.522 1.00 98.56 194 TYR A C 1
ATOM 1552 O O . TYR A 1 194 ? -10.878 -7.361 -4.205 1.00 98.56 194 TYR A O 1
ATOM 1560 N N . TYR A 1 195 ? -10.991 -5.589 -2.832 1.00 98.62 195 TYR A N 1
ATOM 1561 C CA . TYR A 1 195 ? -9.581 -5.237 -2.831 1.00 98.62 195 TYR A CA 1
ATOM 1562 C C . TYR A 1 195 ? -9.015 -5.520 -1.447 1.00 98.62 195 TYR A C 1
ATOM 1564 O O . TYR A 1 195 ? -9.635 -5.153 -0.453 1.00 98.62 195 TYR A O 1
ATOM 1572 N N . LEU A 1 196 ? -7.838 -6.134 -1.383 1.00 98.69 196 LEU A N 1
ATOM 1573 C CA . LEU A 1 196 ? -7.034 -6.270 -0.173 1.00 98.69 196 LEU A CA 1
ATOM 1574 C C . LEU A 1 196 ? -5.677 -5.623 -0.431 1.00 98.69 196 LEU A C 1
ATOM 1576 O O . LEU A 1 196 ? -4.967 -6.024 -1.357 1.00 98.69 196 LEU A O 1
ATOM 1580 N N . LEU A 1 197 ? -5.320 -4.633 0.384 1.00 98.38 197 LEU A N 1
ATOM 1581 C CA . LEU A 1 197 ? -3.998 -4.024 0.359 1.00 98.38 197 LEU A CA 1
ATOM 1582 C C . LEU A 1 197 ? -3.170 -4.500 1.544 1.00 98.38 197 LEU A C 1
ATOM 1584 O O . LEU A 1 197 ? -3.639 -4.456 2.676 1.00 98.38 197 LEU A O 1
ATOM 1588 N N . THR A 1 198 ? -1.936 -4.916 1.288 1.00 97.62 198 THR A N 1
ATOM 1589 C CA . THR A 1 198 ? -0.952 -5.389 2.279 1.00 97.62 198 THR A CA 1
ATOM 1590 C C . THR A 1 198 ? 0.443 -5.292 1.652 1.00 97.62 198 THR A C 1
ATOM 1592 O O . THR A 1 198 ? 0.552 -5.160 0.435 1.00 97.62 198 THR A O 1
ATOM 1595 N N . ASP A 1 199 ? 1.530 -5.331 2.413 1.00 96.25 199 ASP A N 1
ATOM 1596 C CA . ASP A 1 199 ? 2.874 -5.493 1.839 1.00 96.25 199 ASP A CA 1
ATOM 1597 C C . ASP A 1 199 ? 3.808 -6.161 2.839 1.00 96.25 199 ASP A C 1
ATOM 1599 O O . ASP A 1 199 ? 3.373 -6.553 3.921 1.00 96.25 199 ASP A O 1
ATOM 1603 N N . TYR A 1 200 ? 5.079 -6.311 2.453 1.00 93.81 200 TYR A N 1
ATOM 1604 C CA . TYR A 1 200 ? 6.066 -7.007 3.256 1.00 93.81 200 TYR A CA 1
ATOM 1605 C C . TYR A 1 200 ? 6.118 -6.442 4.670 1.00 93.81 200 TYR A C 1
ATOM 1607 O O . TYR A 1 200 ? 6.108 -5.221 4.849 1.00 93.81 200 TYR A O 1
ATOM 1615 N N . THR A 1 201 ? 6.235 -7.356 5.630 1.00 92.31 201 THR A N 1
ATOM 1616 C CA . THR A 1 201 ? 6.488 -7.055 7.036 1.00 92.31 201 THR A CA 1
ATOM 1617 C C . THR A 1 201 ? 7.603 -6.030 7.165 1.00 92.31 201 THR A C 1
ATOM 1619 O O . THR A 1 201 ? 8.718 -6.245 6.679 1.00 92.31 201 THR A O 1
ATOM 1622 N N . CYS A 1 202 ? 7.296 -4.908 7.808 1.00 88.06 202 CYS A N 1
ATOM 1623 C CA . CYS A 1 202 ? 8.240 -3.824 8.007 1.00 88.06 202 CYS A CA 1
ATOM 1624 C C . CYS A 1 202 ? 7.892 -3.034 9.272 1.00 88.06 202 CYS A C 1
ATOM 1626 O O . CYS A 1 202 ? 7.407 -1.904 9.209 1.00 88.06 202 CYS A O 1
ATOM 1628 N N . CYS A 1 203 ? 8.179 -3.630 10.430 1.00 88.12 203 CYS A N 1
ATOM 1629 C CA . CYS A 1 203 ? 7.907 -3.039 11.735 1.00 88.12 203 CYS A CA 1
ATOM 1630 C C . CYS A 1 203 ? 8.618 -1.688 11.899 1.00 88.12 203 CYS A C 1
ATOM 1632 O O . CYS A 1 203 ? 9.831 -1.645 12.116 1.00 88.12 203 CYS A O 1
ATOM 1634 N N . PHE A 1 204 ? 7.859 -0.591 11.830 1.00 92.62 204 PHE A N 1
ATOM 1635 C CA . PHE A 1 204 ? 8.359 0.771 12.046 1.00 92.62 204 PHE A CA 1
ATOM 1636 C C . PHE A 1 204 ? 9.519 1.179 11.127 1.00 92.62 204 PHE A C 1
ATOM 1638 O O . PHE A 1 204 ? 10.412 1.927 11.520 1.00 92.62 204 PHE A O 1
ATOM 1645 N N . CYS A 1 205 ? 9.533 0.672 9.896 1.00 90.25 205 CYS A N 1
ATOM 1646 C CA . CYS A 1 205 ? 10.600 0.963 8.949 1.00 90.25 205 CYS A CA 1
ATOM 1647 C C . CYS A 1 205 ? 10.551 2.405 8.437 1.00 90.25 205 CYS A C 1
ATOM 1649 O O . CYS A 1 205 ? 9.607 2.776 7.742 1.00 90.25 205 CYS A O 1
ATOM 1651 N N . ASN A 1 206 ? 11.637 3.158 8.627 1.00 90.56 206 ASN A N 1
ATOM 1652 C CA . ASN A 1 206 ? 11.772 4.517 8.082 1.00 90.56 206 ASN A CA 1
ATOM 1653 C C . ASN A 1 206 ? 11.745 4.565 6.547 1.00 90.56 206 ASN A C 1
ATOM 1655 O O . ASN A 1 206 ? 11.403 5.580 5.951 1.00 90.56 206 ASN A O 1
ATOM 1659 N N . TYR A 1 207 ? 12.121 3.466 5.887 1.00 89.81 207 TYR A N 1
ATOM 1660 C CA . TYR A 1 207 ? 12.018 3.360 4.433 1.00 89.81 207 TYR A CA 1
ATOM 1661 C C . TYR A 1 207 ? 10.575 3.160 3.955 1.00 89.81 207 TYR A C 1
ATOM 1663 O O . TYR A 1 207 ? 10.333 3.321 2.765 1.00 89.81 207 TYR A O 1
ATOM 1671 N N . GLY A 1 208 ? 9.634 2.817 4.842 1.00 92.56 208 GLY A N 1
ATOM 1672 C CA . GLY A 1 208 ? 8.268 2.428 4.504 1.00 92.56 208 GLY A CA 1
ATOM 1673 C C . GLY A 1 208 ? 8.149 1.014 3.933 1.00 92.56 208 GLY A C 1
ATOM 1674 O O . GLY A 1 208 ? 9.120 0.258 3.840 1.00 92.56 208 GLY A O 1
ATOM 1675 N N . SER A 1 209 ? 6.933 0.664 3.523 1.00 93.25 209 SER A N 1
ATOM 1676 C CA . SER A 1 209 ? 6.632 -0.569 2.797 1.00 93.25 209 SER A CA 1
ATOM 1677 C C . SER A 1 209 ? 5.925 -0.250 1.479 1.00 93.25 209 SER A C 1
ATOM 1679 O O . SER A 1 209 ? 5.561 0.887 1.185 1.00 93.25 209 SER A O 1
ATOM 1681 N N . GLY A 1 210 ? 5.782 -1.248 0.614 1.00 94.56 210 GLY A N 1
ATOM 1682 C CA . GLY A 1 210 ? 4.919 -1.129 -0.554 1.00 94.56 210 GLY A CA 1
ATOM 1683 C C . GLY A 1 210 ? 3.435 -1.147 -0.165 1.00 94.56 210 GLY A C 1
ATOM 1684 O O . GLY A 1 210 ? 3.060 -1.049 0.997 1.00 94.56 210 GLY A O 1
ATOM 1685 N N . ALA A 1 211 ? 2.580 -1.331 -1.162 1.00 96.50 211 ALA A N 1
ATOM 1686 C CA . ALA A 1 211 ? 1.153 -1.569 -0.991 1.00 96.50 211 ALA A CA 1
ATOM 1687 C C . ALA A 1 211 ? 0.696 -2.491 -2.127 1.00 96.50 211 ALA A C 1
ATOM 1689 O O . ALA A 1 211 ? 0.268 -2.039 -3.194 1.00 96.50 211 ALA A O 1
ATOM 1690 N N . ARG A 1 212 ? 0.886 -3.803 -1.952 1.00 96.44 212 ARG A N 1
ATOM 1691 C CA . ARG A 1 212 ? 0.386 -4.808 -2.898 1.00 96.44 212 ARG A CA 1
ATOM 1692 C C . ARG A 1 212 ? -1.125 -4.833 -2.869 1.00 96.44 212 ARG A C 1
ATOM 1694 O O . ARG A 1 212 ? -1.721 -4.808 -1.802 1.00 96.44 212 ARG A O 1
ATOM 1701 N N . VAL A 1 213 ? -1.718 -4.926 -4.050 1.00 97.12 213 VAL A N 1
ATOM 1702 C CA . VAL A 1 213 ? -3.163 -4.953 -4.252 1.00 97.12 213 VAL A CA 1
ATOM 1703 C C . VAL A 1 213 ? -3.554 -6.333 -4.742 1.00 97.12 213 VAL A C 1
ATOM 1705 O O . VAL A 1 213 ? -3.171 -6.742 -5.843 1.00 97.12 213 VAL A O 1
ATOM 1708 N N . TYR A 1 214 ? -4.357 -7.023 -3.948 1.00 97.31 214 TYR A N 1
ATOM 1709 C CA . TYR A 1 214 ? -5.005 -8.264 -4.333 1.00 97.31 214 TYR A CA 1
ATOM 1710 C C . TYR A 1 214 ? -6.474 -7.986 -4.636 1.00 97.31 214 TYR A C 1
ATOM 1712 O O . TYR A 1 214 ? -7.115 -7.239 -3.900 1.00 97.31 214 TYR A O 1
ATOM 1720 N N . ILE A 1 215 ? -7.006 -8.569 -5.709 1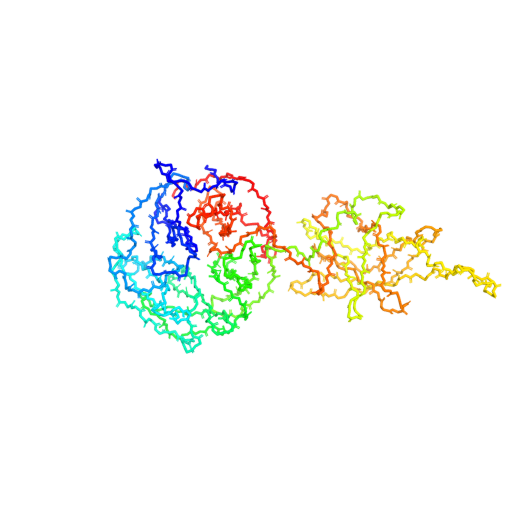.00 96.75 215 ILE A N 1
ATOM 1721 C CA . ILE A 1 215 ? -8.400 -8.367 -6.131 1.00 96.75 215 ILE A CA 1
ATOM 1722 C C . ILE A 1 215 ? -9.122 -9.712 -6.194 1.00 96.75 215 ILE A C 1
ATOM 1724 O O . ILE A 1 215 ? -8.532 -10.705 -6.621 1.00 96.75 215 ILE A O 1
ATOM 1728 N N . SER A 1 216 ? -10.389 -9.729 -5.782 1.00 96.75 216 SER A N 1
ATOM 1729 C CA . SER A 1 216 ? -11.290 -10.875 -5.890 1.00 96.75 216 SER A CA 1
ATOM 1730 C C . SER A 1 216 ? -12.718 -10.465 -6.273 1.00 96.75 216 SER A C 1
ATOM 1732 O O . SER A 1 216 ? -13.136 -9.321 -6.082 1.00 96.75 216 SER A O 1
ATOM 1734 N N . ASP A 1 217 ? -13.473 -11.431 -6.794 1.00 95.25 217 ASP A N 1
ATOM 1735 C CA . ASP A 1 217 ? -14.933 -11.399 -6.959 1.00 95.25 217 ASP A CA 1
ATOM 1736 C C . ASP A 1 217 ? -15.698 -11.806 -5.688 1.00 95.25 217 ASP A C 1
ATOM 1738 O O . ASP A 1 217 ? -16.924 -11.745 -5.642 1.00 95.25 217 ASP A O 1
ATOM 1742 N N . ASN A 1 218 ? -14.984 -12.234 -4.649 1.00 97.56 218 ASN A N 1
ATOM 1743 C CA . ASN A 1 218 ? -15.544 -12.726 -3.401 1.00 97.56 218 ASN A CA 1
ATOM 1744 C C . ASN A 1 218 ? -14.816 -12.074 -2.206 1.00 97.56 218 ASN A C 1
ATOM 1746 O O . ASN A 1 218 ? -13.591 -11.957 -2.248 1.00 97.56 218 ASN A O 1
ATOM 1750 N N . PRO A 1 219 ? -15.526 -11.666 -1.135 1.00 97.81 219 PRO A N 1
ATOM 1751 C CA . PRO A 1 219 ? -14.910 -10.985 0.010 1.00 97.81 219 PRO A CA 1
ATOM 1752 C C . PRO A 1 219 ? -13.979 -11.878 0.839 1.00 97.81 219 PRO A C 1
ATOM 1754 O O . PRO A 1 219 ? -13.206 -11.370 1.647 1.00 97.81 219 PRO A O 1
ATOM 1757 N N . LEU A 1 220 ? -14.061 -13.202 0.681 1.00 98.06 220 LEU A N 1
ATOM 1758 C CA . LEU A 1 220 ? -13.349 -14.166 1.515 1.00 98.06 220 LEU A CA 1
ATOM 1759 C C . LEU A 1 220 ? -12.196 -14.854 0.770 1.00 98.06 220 LEU A C 1
ATOM 1761 O O . LEU A 1 220 ? -11.105 -14.982 1.313 1.00 98.06 220 LEU A O 1
ATOM 1765 N N . THR A 1 221 ? -12.419 -15.303 -0.465 1.00 97.44 221 THR A N 1
ATOM 1766 C CA . THR A 1 221 ? -11.503 -16.199 -1.203 1.00 97.44 221 THR A CA 1
ATOM 1767 C C . THR A 1 221 ? -11.104 -15.619 -2.559 1.00 97.44 221 THR A C 1
ATOM 1769 O O . THR A 1 221 ? -11.657 -14.614 -2.987 1.00 97.44 221 THR A O 1
ATOM 1772 N N . GLY A 1 222 ? -10.161 -16.254 -3.269 1.00 93.44 222 GLY A N 1
ATOM 1773 C CA . GLY A 1 222 ? -9.903 -15.974 -4.694 1.00 93.44 222 GLY A CA 1
ATOM 1774 C C . GLY A 1 222 ? -9.069 -14.721 -4.990 1.00 93.44 222 GLY A C 1
ATOM 1775 O O . GLY A 1 222 ? -9.011 -14.268 -6.131 1.00 93.44 222 GLY A O 1
ATOM 1776 N N . TYR A 1 223 ? -8.413 -14.164 -3.973 1.00 96.50 223 TYR A N 1
ATOM 1777 C CA . TYR A 1 223 ? -7.563 -12.986 -4.100 1.00 96.50 223 TYR A CA 1
ATOM 1778 C C . TYR A 1 223 ? -6.347 -13.240 -4.990 1.00 96.50 223 TYR A C 1
ATOM 1780 O O . TYR A 1 223 ? -5.504 -14.082 -4.691 1.00 96.50 223 TYR A O 1
ATOM 1788 N N . THR A 1 224 ? -6.229 -12.457 -6.060 1.00 90.62 224 THR A N 1
ATOM 1789 C CA . THR A 1 224 ? -5.092 -12.507 -6.988 1.00 90.62 224 THR A CA 1
ATOM 1790 C C . THR A 1 224 ? -4.283 -11.223 -6.893 1.00 90.62 224 THR A C 1
ATOM 1792 O O . THR A 1 224 ? -4.852 -10.133 -6.954 1.00 90.62 224 THR A O 1
ATOM 1795 N N . LEU A 1 225 ? -2.956 -11.333 -6.762 1.00 91.81 225 LEU A N 1
ATOM 1796 C CA . LEU A 1 225 ? -2.057 -10.178 -6.786 1.00 91.81 225 LEU A CA 1
ATOM 1797 C C . LEU A 1 225 ? -2.128 -9.489 -8.153 1.00 91.81 225 LEU A C 1
ATOM 1799 O O . LEU A 1 225 ? -1.840 -10.105 -9.175 1.00 91.81 225 LEU A O 1
ATOM 1803 N N . THR A 1 226 ? -2.449 -8.199 -8.16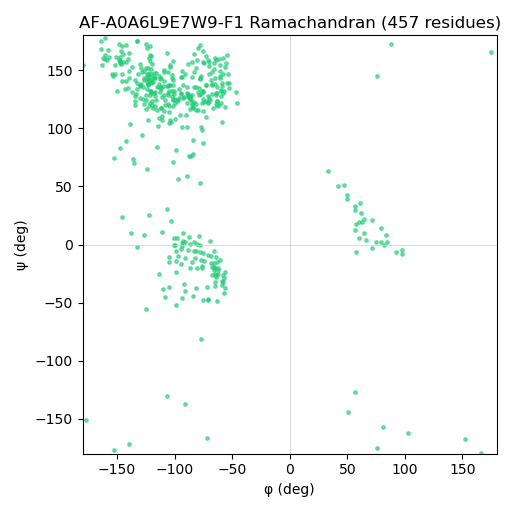7 1.00 86.06 226 THR A N 1
ATOM 1804 C CA . THR A 1 226 ? -2.588 -7.426 -9.413 1.00 86.06 226 THR A CA 1
ATOM 1805 C C . THR A 1 226 ? -1.479 -6.400 -9.612 1.00 86.06 226 THR A C 1
ATOM 1807 O O . THR A 1 226 ? -1.008 -6.210 -10.733 1.00 86.06 226 THR A O 1
ATOM 1810 N N . THR A 1 227 ? -1.033 -5.737 -8.543 1.00 88.00 227 THR A N 1
ATOM 1811 C CA . THR A 1 227 ? 0.007 -4.701 -8.608 1.00 88.00 227 THR A CA 1
ATOM 1812 C C . THR A 1 227 ? 0.592 -4.401 -7.221 1.00 88.00 227 THR A C 1
ATOM 1814 O O . THR A 1 227 ? 0.121 -4.930 -6.216 1.00 88.00 227 THR A O 1
ATOM 1817 N N . ASN A 1 228 ? 1.613 -3.544 -7.157 1.00 93.06 228 ASN A N 1
ATOM 1818 C CA . ASN A 1 228 ? 2.057 -2.861 -5.942 1.00 93.06 228 ASN A CA 1
ATOM 1819 C C . ASN A 1 228 ? 2.019 -1.354 -6.204 1.00 93.06 228 ASN A C 1
ATOM 1821 O O . ASN A 1 228 ? 2.845 -0.846 -6.957 1.00 93.06 228 ASN A O 1
ATOM 1825 N N . ILE A 1 229 ? 1.054 -0.645 -5.616 1.00 94.81 229 ILE A N 1
ATOM 1826 C CA . ILE A 1 229 ? 0.840 0.775 -5.930 1.00 94.81 229 ILE A CA 1
ATOM 1827 C C . ILE A 1 229 ? 1.857 1.693 -5.278 1.00 94.81 229 ILE A C 1
ATOM 1829 O O . ILE A 1 229 ? 2.017 2.818 -5.726 1.00 94.81 229 ILE A O 1
ATOM 1833 N N . ASN A 1 230 ? 2.564 1.233 -4.249 1.00 95.62 230 ASN A N 1
ATOM 1834 C CA . ASN A 1 230 ? 3.566 2.045 -3.575 1.00 95.62 230 ASN A CA 1
ATOM 1835 C C . ASN A 1 230 ? 4.991 1.651 -3.971 1.00 95.62 230 ASN A C 1
ATOM 1837 O O . ASN A 1 230 ? 5.921 1.938 -3.233 1.00 95.62 230 ASN A O 1
ATOM 1841 N N . ARG A 1 231 ? 5.196 0.980 -5.112 1.00 90.88 231 ARG A N 1
ATOM 1842 C CA . ARG A 1 231 ? 6.533 0.706 -5.655 1.00 90.88 231 ARG A CA 1
ATOM 1843 C C . ARG A 1 231 ? 6.537 0.860 -7.162 1.00 90.88 231 ARG A C 1
ATOM 1845 O O . ARG A 1 231 ? 5.703 0.290 -7.860 1.00 90.88 231 ARG A O 1
ATOM 1852 N N . TYR A 1 232 ? 7.551 1.546 -7.668 1.00 85.94 232 TYR A N 1
ATOM 1853 C CA . TYR A 1 232 ? 7.842 1.489 -9.089 1.00 85.94 232 TYR A CA 1
ATOM 1854 C C . TYR A 1 232 ? 8.411 0.114 -9.484 1.00 85.94 232 TYR A C 1
ATOM 1856 O O . TYR A 1 232 ? 8.947 -0.614 -8.639 1.00 85.94 232 TYR A O 1
ATOM 1864 N N . PRO A 1 233 ? 8.331 -0.260 -10.773 1.00 82.81 233 PRO A N 1
ATOM 1865 C CA . PRO A 1 233 ? 8.822 -1.550 -11.255 1.00 82.81 233 PRO A CA 1
ATOM 1866 C C . PRO A 1 233 ? 10.314 -1.800 -10.983 1.00 82.81 233 PRO A C 1
ATOM 1868 O O . PRO A 1 233 ? 10.720 -2.961 -10.844 1.00 82.81 233 PRO A O 1
ATOM 1871 N N . GLY A 1 234 ? 11.106 -0.727 -10.865 1.00 89.81 234 GLY A N 1
ATOM 1872 C CA . GLY A 1 234 ? 12.535 -0.748 -10.567 1.00 89.81 234 GLY A CA 1
ATOM 1873 C C . GLY A 1 234 ? 13.137 0.656 -10.427 1.00 89.81 234 GLY A C 1
ATOM 1874 O O . GLY A 1 234 ? 12.452 1.597 -10.026 1.00 89.81 234 GLY A O 1
ATOM 1875 N N . ARG A 1 235 ? 14.424 0.798 -10.755 1.00 91.75 235 ARG A N 1
ATOM 1876 C CA . ARG A 1 235 ? 15.182 2.054 -10.658 1.00 91.75 235 ARG A CA 1
ATOM 1877 C C . ARG A 1 235 ? 14.730 3.007 -11.756 1.00 91.75 235 ARG A C 1
ATOM 1879 O O . ARG A 1 235 ? 14.813 2.648 -12.925 1.00 91.75 235 ARG A O 1
ATOM 1886 N N . PHE A 1 236 ? 14.280 4.204 -11.392 1.00 91.88 236 PHE A N 1
ATOM 1887 C CA . PHE A 1 236 ? 13.856 5.209 -12.366 1.00 91.88 236 PHE A CA 1
ATOM 1888 C C . PHE A 1 236 ? 15.003 5.589 -13.313 1.00 91.88 236 PHE A C 1
ATOM 1890 O O . PHE A 1 236 ? 16.127 5.823 -12.873 1.00 91.88 236 PHE A O 1
ATOM 1897 N N . ALA A 1 237 ? 14.693 5.619 -14.605 1.00 94.06 237 ALA A N 1
ATOM 1898 C CA . ALA A 1 237 ? 15.620 5.767 -15.719 1.00 94.06 237 ALA A CA 1
ATOM 1899 C C . ALA A 1 237 ? 15.052 6.780 -16.732 1.00 94.06 237 ALA A C 1
ATOM 1901 O O . ALA A 1 237 ? 14.608 6.406 -17.823 1.00 94.06 237 ALA A O 1
ATOM 1902 N N . PRO A 1 238 ? 15.004 8.076 -16.368 1.00 91.50 238 PRO A N 1
ATOM 1903 C CA . PRO A 1 238 ? 14.344 9.100 -17.176 1.00 91.50 238 PRO A CA 1
ATOM 1904 C C . PRO A 1 238 ? 15.015 9.305 -18.534 1.00 91.50 238 PRO A C 1
ATOM 1906 O O . PRO A 1 238 ? 14.339 9.651 -19.496 1.00 91.50 238 PRO A O 1
ATOM 1909 N N . LEU A 1 239 ? 16.320 9.036 -18.626 1.00 92.50 239 LEU A N 1
ATOM 1910 C CA . LEU A 1 239 ? 17.093 9.206 -19.855 1.00 92.50 239 LEU A CA 1
ATOM 1911 C C . LEU A 1 239 ? 16.651 8.266 -20.978 1.00 92.50 239 LEU A C 1
ATOM 1913 O O . LEU A 1 239 ? 16.911 8.569 -22.126 1.00 92.50 239 LEU A O 1
ATOM 1917 N N . LEU A 1 240 ? 15.954 7.165 -20.674 1.00 94.94 240 LEU A N 1
ATOM 1918 C CA . LEU A 1 240 ? 15.487 6.225 -21.697 1.00 94.94 240 LEU A CA 1
ATOM 1919 C C . LEU A 1 240 ? 14.345 6.751 -22.570 1.00 94.94 240 LEU A C 1
ATOM 1921 O O . LEU A 1 240 ? 13.935 6.043 -23.481 1.00 94.94 240 LEU A O 1
ATOM 1925 N N . HIS A 1 241 ? 13.749 7.894 -22.244 1.00 93.25 241 HIS A N 1
ATOM 1926 C CA . HIS A 1 241 ? 12.624 8.439 -23.005 1.00 93.25 241 HIS A CA 1
ATOM 1927 C C . HIS A 1 241 ? 12.640 9.971 -23.056 1.00 93.25 241 HIS A C 1
ATOM 1929 O O . HIS A 1 241 ? 11.596 10.612 -23.229 1.00 93.25 241 HIS A O 1
ATOM 1935 N N . ASP A 1 242 ? 13.817 10.578 -22.882 1.00 91.25 242 ASP A N 1
ATOM 1936 C CA . ASP A 1 242 ? 13.968 12.036 -22.916 1.00 91.25 242 ASP A CA 1
ATOM 1937 C C . ASP A 1 242 ? 13.971 12.581 -24.359 1.00 91.25 242 ASP A C 1
ATOM 1939 O O . ASP A 1 242 ? 13.907 13.794 -24.571 1.00 91.25 242 ASP A O 1
ATOM 1943 N N . GLY A 1 243 ? 13.971 11.688 -25.358 1.00 89.56 243 GLY A N 1
ATOM 1944 C CA . GLY A 1 243 ? 13.996 12.012 -26.782 1.00 89.56 243 GLY A CA 1
ATOM 1945 C C . GLY A 1 243 ? 15.403 12.255 -27.322 1.00 89.56 243 GLY A C 1
ATOM 1946 O O . GLY A 1 243 ? 15.554 12.564 -28.509 1.00 89.56 243 GLY A O 1
ATOM 1947 N N . ILE A 1 244 ? 16.439 12.115 -26.491 1.00 87.00 244 ILE A N 1
ATOM 1948 C CA . ILE A 1 244 ? 17.822 12.459 -26.808 1.00 87.00 244 ILE A CA 1
ATOM 1949 C C . ILE A 1 244 ? 18.672 11.185 -26.825 1.00 87.00 244 ILE A C 1
ATOM 1951 O O . ILE A 1 244 ? 19.169 10.705 -25.812 1.00 87.00 244 ILE A O 1
ATOM 1955 N N . ALA A 1 245 ? 18.971 10.694 -28.027 1.00 82.00 245 ALA A N 1
ATOM 1956 C CA . ALA A 1 245 ? 19.940 9.617 -28.220 1.00 82.00 245 ALA A CA 1
ATOM 1957 C C . ALA A 1 245 ? 21.380 10.147 -28.059 1.00 82.00 245 ALA A C 1
ATOM 1959 O O . ALA A 1 245 ? 22.009 10.598 -29.024 1.00 82.00 245 ALA A O 1
ATOM 1960 N N . ARG A 1 246 ? 21.874 10.146 -26.817 1.00 80.81 246 ARG A N 1
ATOM 1961 C CA . ARG A 1 246 ? 23.188 10.681 -26.418 1.00 80.81 246 ARG A CA 1
ATOM 1962 C C . ARG A 1 246 ? 24.338 9.750 -26.822 1.00 80.81 246 ARG A C 1
ATOM 1964 O O . ARG A 1 246 ? 24.136 8.597 -27.171 1.00 80.81 246 ARG A O 1
ATOM 1971 N N . GLY A 1 247 ? 25.566 10.269 -26.762 1.00 77.75 247 GLY A N 1
ATOM 1972 C CA . GLY A 1 247 ? 26.781 9.466 -26.921 1.00 77.75 247 GLY A CA 1
ATOM 1973 C C . GLY A 1 247 ? 27.094 8.680 -25.647 1.00 77.75 247 GLY A C 1
ATOM 1974 O O . GLY A 1 247 ? 26.755 7.514 -25.522 1.00 77.75 247 GLY A O 1
ATOM 1975 N N . THR A 1 248 ? 27.717 9.333 -24.668 1.00 81.50 248 THR A N 1
ATOM 1976 C CA . THR A 1 248 ? 28.286 8.675 -23.475 1.00 81.50 248 THR A CA 1
ATOM 1977 C C . THR A 1 248 ? 27.364 8.619 -22.256 1.00 81.50 248 THR A C 1
ATOM 1979 O O . THR A 1 248 ? 27.771 8.128 -21.208 1.00 81.50 248 THR A O 1
ATOM 1982 N N . ALA A 1 249 ? 26.134 9.123 -22.364 1.00 88.25 249 ALA A N 1
ATOM 1983 C CA . ALA A 1 249 ? 25.132 9.033 -21.307 1.00 88.25 249 ALA A CA 1
ATOM 1984 C C . ALA A 1 249 ? 24.099 7.970 -21.688 1.00 88.25 249 ALA A C 1
ATOM 1986 O O . ALA A 1 249 ? 23.378 8.131 -22.673 1.00 88.25 249 ALA A O 1
ATOM 1987 N N . TYR A 1 250 ? 24.067 6.885 -20.924 1.00 92.19 250 TYR A N 1
ATOM 1988 C CA . TYR A 1 250 ? 23.242 5.707 -21.163 1.00 92.19 250 TYR A CA 1
ATOM 1989 C C . TYR A 1 250 ? 22.818 5.093 -19.832 1.00 92.19 250 TYR A C 1
ATOM 1991 O O . TYR A 1 250 ? 23.513 5.210 -18.820 1.00 92.19 250 TYR A O 1
ATOM 1999 N N . GLU A 1 251 ? 21.712 4.366 -19.855 1.00 94.94 251 GLU A N 1
ATOM 2000 C CA . GLU A 1 251 ? 21.399 3.415 -18.802 1.00 94.94 251 GLU A CA 1
ATOM 2001 C C . GLU A 1 251 ? 22.076 2.083 -19.083 1.00 94.94 251 GLU A C 1
ATOM 2003 O O . GLU A 1 251 ? 22.195 1.644 -20.226 1.00 94.94 251 GLU A O 1
ATOM 2008 N N . THR A 1 252 ? 22.525 1.422 -18.022 1.00 94.50 252 THR A N 1
ATOM 2009 C CA . THR A 1 252 ? 23.144 0.101 -18.132 1.00 94.50 252 THR A CA 1
ATOM 2010 C C . THR A 1 252 ? 22.134 -0.963 -17.736 1.00 94.50 252 THR A C 1
ATOM 2012 O O . THR A 1 252 ? 21.603 -0.911 -16.630 1.00 94.50 252 THR A O 1
ATOM 2015 N N . LEU A 1 253 ? 21.913 -1.932 -18.621 1.00 95.44 253 LEU A N 1
ATOM 2016 C CA . LEU A 1 253 ? 21.267 -3.200 -18.309 1.00 95.44 253 LEU A CA 1
ATOM 2017 C C . LEU A 1 253 ? 22.359 -4.213 -17.987 1.00 95.44 253 LEU A C 1
ATOM 2019 O O . LEU A 1 253 ? 23.030 -4.714 -18.894 1.00 95.44 253 LEU A O 1
ATOM 2023 N N . LYS A 1 254 ? 22.584 -4.470 -16.699 1.00 94.94 254 LYS A N 1
ATOM 2024 C CA . LYS A 1 254 ? 23.608 -5.417 -16.252 1.00 94.94 254 LYS A CA 1
ATOM 2025 C C . LYS A 1 254 ? 23.078 -6.837 -16.286 1.00 94.94 254 LYS A C 1
ATOM 2027 O O . LYS A 1 254 ? 21.901 -7.085 -16.026 1.00 94.94 254 LYS A O 1
ATOM 2032 N N . LYS A 1 255 ? 23.970 -7.778 -16.554 1.00 93.25 255 LYS A N 1
ATOM 2033 C CA . LYS A 1 255 ? 23.720 -9.190 -16.317 1.00 93.25 255 LYS A CA 1
ATOM 2034 C C . LYS A 1 255 ? 24.073 -9.515 -14.871 1.00 93.25 255 LYS A C 1
ATOM 2036 O O . LYS A 1 255 ? 25.183 -9.245 -14.423 1.00 93.25 255 LYS A O 1
ATOM 2041 N N . VAL A 1 256 ? 23.118 -10.066 -14.132 1.00 90.69 256 VAL A N 1
ATOM 2042 C CA . VAL A 1 256 ? 23.298 -10.480 -12.738 1.00 90.69 256 VAL A CA 1
ATOM 2043 C C . VAL A 1 256 ? 22.712 -11.878 -12.582 1.00 90.69 256 VAL A C 1
ATOM 2045 O O . VAL A 1 256 ? 21.608 -12.144 -13.051 1.00 90.69 256 VAL A O 1
ATOM 2048 N N . ASP A 1 257 ? 23.483 -12.795 -11.995 1.00 90.19 257 ASP A N 1
ATOM 2049 C CA . ASP A 1 257 ? 23.130 -14.217 -11.847 1.00 90.19 257 ASP A CA 1
ATOM 2050 C C . ASP A 1 257 ? 22.646 -14.878 -13.152 1.00 90.19 257 ASP A C 1
ATOM 2052 O O . ASP A 1 257 ? 21.715 -15.680 -13.178 1.00 90.19 257 ASP A O 1
ATOM 2056 N N . GLY A 1 258 ? 23.279 -14.520 -14.274 1.00 88.31 258 GLY A N 1
ATOM 2057 C CA . GLY A 1 258 ? 22.989 -15.105 -15.586 1.00 88.31 258 GLY A CA 1
ATOM 2058 C C . GLY A 1 258 ? 21.774 -14.521 -16.319 1.00 88.31 258 GLY A C 1
ATOM 2059 O O . GLY A 1 258 ? 21.511 -14.938 -17.450 1.00 88.31 258 GLY A O 1
ATOM 2060 N N . ALA A 1 259 ? 21.069 -13.546 -15.737 1.00 90.88 259 ALA A N 1
ATOM 2061 C CA . ALA A 1 259 ? 19.940 -12.858 -16.362 1.00 90.88 259 ALA A CA 1
ATOM 2062 C C . ALA A 1 259 ? 20.194 -11.351 -16.476 1.00 90.88 259 ALA A C 1
ATOM 2064 O O . ALA A 1 259 ? 20.745 -10.726 -15.573 1.00 90.88 259 ALA A O 1
ATOM 2065 N N . PHE A 1 260 ? 19.772 -10.752 -17.587 1.00 94.88 260 PHE A N 1
ATOM 2066 C CA . PHE A 1 260 ? 19.850 -9.307 -17.750 1.00 94.88 260 PHE A CA 1
ATOM 2067 C C . PHE A 1 260 ? 18.739 -8.580 -16.994 1.00 94.88 260 PHE A C 1
ATOM 2069 O O . PHE A 1 260 ? 17.572 -8.984 -16.997 1.00 94.88 260 PHE A O 1
ATOM 2076 N N . GLU A 1 261 ? 19.103 -7.437 -16.425 1.00 96.19 261 GLU A N 1
ATOM 2077 C CA . GLU A 1 261 ? 18.165 -6.361 -16.136 1.00 96.19 261 GLU A CA 1
ATOM 2078 C C . GLU A 1 261 ? 17.409 -5.947 -17.411 1.00 96.19 261 GLU A C 1
ATOM 2080 O O . GLU A 1 261 ? 17.858 -6.152 -18.539 1.00 96.19 261 GLU A O 1
ATOM 2085 N N . SER A 1 262 ? 16.227 -5.369 -17.239 1.00 96.44 262 SER A N 1
ATOM 2086 C CA . SER A 1 262 ? 15.333 -5.005 -18.337 1.00 96.44 262 SER A CA 1
ATOM 2087 C C . SER A 1 262 ? 14.990 -3.524 -18.299 1.00 96.44 262 SER A C 1
ATOM 2089 O O . SER A 1 262 ? 14.758 -2.975 -17.223 1.00 96.44 262 SER A O 1
ATOM 2091 N N . ALA A 1 263 ? 14.886 -2.903 -19.469 1.00 96.94 263 ALA A N 1
ATOM 2092 C CA . ALA A 1 263 ? 14.275 -1.589 -19.608 1.00 96.94 263 ALA A CA 1
ATOM 2093 C C . ALA A 1 263 ? 12.753 -1.762 -19.645 1.00 96.94 263 ALA A C 1
ATOM 2095 O O . ALA A 1 263 ? 12.222 -2.477 -20.493 1.00 96.94 263 ALA A O 1
ATOM 2096 N N . GLU A 1 264 ? 12.049 -1.139 -18.713 1.00 95.38 264 GLU A N 1
ATOM 2097 C CA . GLU A 1 264 ? 10.597 -1.186 -18.622 1.00 95.38 264 GLU A CA 1
ATOM 2098 C C . GLU A 1 264 ? 10.012 0.219 -18.709 1.00 95.38 264 GLU A C 1
ATOM 2100 O O . GLU A 1 264 ? 10.403 1.089 -17.939 1.00 95.38 264 GLU A O 1
ATOM 2105 N N . SER A 1 265 ? 9.038 0.435 -19.588 1.00 94.62 265 SER A N 1
ATOM 2106 C CA . SER A 1 265 ? 8.314 1.703 -19.692 1.00 94.62 265 SER A CA 1
ATOM 2107 C C . SER A 1 265 ? 6.850 1.516 -19.327 1.00 94.62 265 SER A C 1
ATOM 2109 O O . SER A 1 265 ? 6.201 0.566 -19.766 1.00 94.62 265 SER A O 1
ATOM 2111 N N . THR A 1 266 ? 6.332 2.443 -18.527 1.00 90.62 266 THR A N 1
ATOM 2112 C CA . THR A 1 266 ? 4.922 2.528 -18.138 1.00 90.62 266 THR A CA 1
ATOM 2113 C C . THR A 1 266 ? 4.286 3.745 -18.798 1.00 90.62 266 THR A C 1
ATOM 2115 O O . THR A 1 266 ? 4.871 4.827 -18.803 1.00 90.62 266 THR A O 1
ATOM 2118 N N . PHE A 1 267 ? 3.080 3.590 -19.334 1.00 90.06 267 PHE A N 1
ATOM 2119 C CA . PHE A 1 267 ? 2.315 4.651 -19.985 1.00 90.06 267 PHE A CA 1
ATOM 2120 C C . PHE A 1 267 ? 1.192 5.161 -19.075 1.00 90.06 267 PHE A C 1
ATOM 2122 O O . PHE A 1 267 ? 0.642 4.406 -18.271 1.00 90.06 267 PHE A O 1
ATOM 2129 N N . HIS A 1 268 ? 0.795 6.427 -19.246 1.00 82.25 268 HIS A N 1
ATOM 2130 C CA . HIS A 1 268 ? -0.334 7.007 -18.500 1.00 82.25 268 HIS A CA 1
ATOM 2131 C C . HIS A 1 268 ? -1.655 6.250 -18.720 1.00 82.25 268 HIS A C 1
ATOM 2133 O O . HIS A 1 268 ? -2.460 6.125 -17.800 1.00 82.25 268 HIS A O 1
ATOM 2139 N N . ASN A 1 269 ? -1.863 5.735 -19.934 1.00 83.62 269 ASN A N 1
ATOM 2140 C CA . ASN A 1 269 ? -3.029 4.957 -20.352 1.00 83.62 269 ASN A CA 1
ATOM 2141 C C . ASN A 1 269 ? -2.569 3.795 -21.238 1.00 83.62 269 ASN A C 1
ATOM 2143 O O . ASN A 1 269 ? -1.448 3.823 -21.748 1.00 83.62 269 ASN A O 1
ATOM 2147 N N . GLU A 1 270 ? -3.438 2.808 -21.457 1.00 88.00 270 GLU A N 1
ATOM 2148 C CA . GLU A 1 270 ? -3.178 1.735 -22.420 1.00 88.00 270 GLU A CA 1
ATOM 2149 C C . GLU A 1 270 ? -2.847 2.303 -23.812 1.00 88.00 270 GLU A C 1
ATOM 2151 O O . GLU A 1 270 ? -3.454 3.276 -24.274 1.00 88.00 270 GLU A O 1
ATOM 2156 N N . ARG A 1 271 ? -1.858 1.700 -24.479 1.00 91.00 271 ARG A N 1
ATOM 2157 C CA . ARG A 1 271 ? -1.410 2.060 -25.826 1.00 91.00 271 ARG A CA 1
ATOM 2158 C C . ARG A 1 271 ? -1.477 0.848 -26.743 1.00 91.00 271 ARG A C 1
ATOM 2160 O O . ARG A 1 271 ? -1.202 -0.272 -26.322 1.00 91.00 271 ARG A O 1
ATOM 2167 N N . SER A 1 272 ? -1.822 1.100 -28.005 1.00 94.12 272 SER A N 1
ATOM 2168 C CA . SER A 1 272 ? -1.649 0.134 -29.091 1.00 94.12 272 SER A CA 1
ATOM 2169 C C . SER A 1 272 ? -0.260 0.326 -29.692 1.00 94.12 272 SER A C 1
ATOM 2171 O O . SER A 1 272 ? 0.060 1.427 -30.135 1.00 94.12 272 SER A O 1
ATOM 2173 N N . LEU A 1 273 ? 0.560 -0.719 -29.678 1.00 94.69 273 LEU A N 1
ATOM 2174 C CA . LEU A 1 273 ? 1.960 -0.690 -30.101 1.00 94.69 273 LEU A CA 1
ATOM 2175 C C . LEU A 1 273 ? 2.208 -1.781 -31.132 1.00 94.69 273 LEU A C 1
ATOM 2177 O O . LEU A 1 273 ? 1.702 -2.886 -30.977 1.00 94.69 273 LEU A O 1
ATOM 2181 N N . LYS A 1 274 ? 3.028 -1.495 -32.140 1.00 96.31 274 LYS A N 1
ATOM 2182 C CA . LYS A 1 274 ? 3.468 -2.483 -33.143 1.00 96.31 274 LYS A CA 1
ATOM 2183 C C . LYS A 1 274 ? 4.980 -2.459 -33.404 1.00 96.31 274 LYS A C 1
ATOM 2185 O O . LYS A 1 274 ? 5.491 -3.259 -34.178 1.00 96.31 274 LYS A O 1
ATOM 2190 N N . GLY A 1 275 ? 5.701 -1.552 -32.744 1.00 97.19 275 GLY A N 1
ATOM 2191 C CA . GLY A 1 275 ? 7.136 -1.425 -32.912 1.00 97.19 275 GLY A CA 1
ATOM 2192 C C . GLY A 1 275 ? 7.810 -0.632 -31.801 1.00 97.19 275 GLY A C 1
ATOM 2193 O O . GLY A 1 275 ? 7.191 0.203 -31.132 1.00 97.19 275 GLY A O 1
ATOM 2194 N N . ILE A 1 276 ? 9.092 -0.925 -31.604 1.00 98.06 276 ILE A N 1
ATOM 2195 C CA . ILE A 1 276 ? 9.987 -0.288 -30.638 1.00 98.06 276 ILE A CA 1
ATOM 2196 C C . ILE A 1 276 ? 11.301 0.020 -31.344 1.00 98.06 276 ILE A C 1
ATOM 2198 O O . ILE A 1 276 ? 11.796 -0.784 -32.131 1.00 98.06 276 ILE A O 1
ATOM 2202 N N . VAL A 1 277 ? 11.884 1.166 -31.027 1.00 97.31 277 VAL A N 1
ATOM 2203 C CA . VAL A 1 277 ? 13.191 1.581 -31.521 1.00 97.31 277 VAL A CA 1
ATOM 2204 C C . VAL A 1 277 ? 14.125 1.800 -30.337 1.00 97.31 277 VAL A C 1
ATOM 2206 O O . VAL A 1 277 ? 13.768 2.490 -29.383 1.00 97.31 277 VAL A O 1
ATOM 2209 N N . LEU A 1 278 ? 15.314 1.207 -30.400 1.00 97.00 278 LEU A N 1
ATOM 2210 C CA . LEU A 1 278 ? 16.349 1.272 -29.372 1.00 97.00 278 LEU A CA 1
ATOM 2211 C C . LEU A 1 278 ? 17.585 1.970 -29.932 1.00 97.00 278 LEU A C 1
ATOM 2213 O O . LEU A 1 278 ? 18.155 1.515 -30.922 1.00 97.00 278 LEU A O 1
ATOM 2217 N N . ASP A 1 279 ? 18.033 3.029 -29.267 1.00 95.94 279 ASP A N 1
ATOM 2218 C CA . ASP A 1 279 ? 19.356 3.606 -29.495 1.00 95.94 279 ASP A CA 1
ATOM 2219 C C . ASP A 1 279 ? 20.322 3.007 -28.452 1.00 95.94 279 ASP A C 1
ATOM 2221 O O . ASP A 1 279 ? 20.186 3.254 -27.252 1.00 95.94 279 ASP A O 1
ATOM 2225 N N . VAL A 1 280 ? 21.273 2.180 -28.901 1.00 94.94 280 VAL A N 1
ATOM 2226 C CA . VAL A 1 280 ? 22.225 1.437 -28.053 1.00 94.94 280 VAL A CA 1
ATOM 2227 C C . VAL A 1 280 ? 23.633 1.994 -28.231 1.00 94.94 280 VAL A C 1
ATOM 2229 O O . VAL A 1 280 ? 24.135 2.047 -29.353 1.00 94.94 280 VAL A O 1
ATOM 2232 N N . PHE A 1 281 ? 24.307 2.350 -27.139 1.00 93.75 281 PHE A N 1
ATOM 2233 C CA . PHE A 1 281 ? 25.694 2.806 -27.170 1.00 93.75 281 PHE A CA 1
ATOM 2234 C C . PHE A 1 281 ? 26.658 1.627 -27.340 1.00 93.75 281 PHE A C 1
ATOM 2236 O O . PHE A 1 281 ? 26.614 0.652 -26.589 1.00 93.75 281 PHE A O 1
ATOM 2243 N N . THR A 1 282 ? 27.570 1.739 -28.306 1.00 89.88 282 THR A N 1
ATOM 2244 C CA . THR A 1 282 ? 28.565 0.701 -28.650 1.00 89.88 282 THR A CA 1
ATOM 2245 C C . THR A 1 282 ? 30.003 1.228 -28.646 1.00 89.88 282 THR A C 1
ATOM 2247 O O . THR A 1 282 ? 30.944 0.540 -29.055 1.00 89.88 282 THR A O 1
ATOM 2250 N N . GLY A 1 283 ? 30.195 2.467 -28.182 1.00 84.88 283 GLY A N 1
ATOM 2251 C CA . GLY A 1 283 ? 31.493 3.135 -28.179 1.00 84.88 283 GLY A CA 1
ATOM 2252 C C . GLY A 1 283 ? 32.464 2.669 -27.087 1.00 84.88 283 GLY A C 1
ATOM 2253 O O . GLY A 1 283 ? 33.664 2.875 -27.252 1.00 84.88 283 GLY A O 1
ATOM 2254 N N . ASN A 1 284 ? 32.011 2.032 -25.997 1.00 79.00 284 ASN A N 1
ATOM 2255 C CA . ASN A 1 284 ? 32.906 1.571 -24.924 1.00 79.00 284 ASN A CA 1
ATOM 2256 C C . ASN A 1 284 ? 33.530 0.199 -25.230 1.00 79.00 284 ASN A C 1
ATOM 2258 O O . ASN A 1 284 ? 33.151 -0.847 -24.707 1.00 79.00 284 ASN A O 1
ATOM 2262 N N . ARG A 1 285 ? 34.539 0.188 -26.091 1.00 77.19 285 ARG A N 1
ATOM 2263 C CA . ARG A 1 285 ? 35.249 -1.052 -26.418 1.00 77.19 285 ARG A CA 1
ATOM 2264 C C . ARG A 1 285 ? 36.384 -1.253 -25.412 1.00 77.19 285 ARG A C 1
ATOM 2266 O O . ARG A 1 285 ? 37.173 -0.323 -25.247 1.00 77.19 285 ARG A O 1
ATOM 2273 N N . PRO A 1 286 ? 36.484 -2.414 -24.737 1.00 68.31 286 PRO A N 1
ATOM 2274 C CA . PRO A 1 286 ? 37.619 -2.680 -23.865 1.00 68.31 286 PRO A CA 1
ATOM 2275 C C . PRO A 1 286 ? 38.921 -2.602 -24.673 1.00 68.31 286 PRO A C 1
ATOM 2277 O O . PRO A 1 286 ? 38.978 -3.019 -25.834 1.00 68.31 286 PRO A O 1
ATOM 2280 N N . GLU A 1 287 ? 39.945 -2.000 -24.073 1.00 65.19 287 GLU A N 1
ATOM 2281 C CA . GLU A 1 287 ? 41.253 -1.827 -24.700 1.00 65.19 287 GLU A CA 1
ATOM 2282 C C . GLU A 1 287 ? 42.034 -3.145 -24.677 1.00 65.19 287 GLU A C 1
ATOM 2284 O O . GLU A 1 287 ? 42.188 -3.756 -23.623 1.00 65.19 287 GLU A O 1
ATOM 2289 N N . ASN A 1 288 ? 42.611 -3.536 -25.816 1.00 65.75 288 ASN A N 1
ATOM 2290 C CA . ASN A 1 288 ? 43.685 -4.532 -25.871 1.00 65.75 288 ASN A CA 1
ATOM 2291 C C . ASN A 1 288 ? 45.039 -3.812 -25.937 1.00 65.75 288 ASN A C 1
ATOM 2293 O O . ASN A 1 288 ? 45.803 -3.967 -26.892 1.00 65.75 288 ASN A O 1
ATOM 2297 N N . CYS A 1 289 ? 45.312 -2.943 -24.960 1.00 67.62 289 CYS A N 1
ATOM 2298 C CA . CYS A 1 289 ? 46.563 -2.194 -24.930 1.00 67.62 289 CYS A CA 1
ATOM 2299 C C . CYS A 1 289 ? 47.754 -3.168 -24.829 1.00 67.62 289 CYS A C 1
ATOM 2301 O O . CYS A 1 289 ? 47.850 -3.940 -23.878 1.00 67.62 289 CYS A O 1
ATOM 2303 N N . GLY A 1 290 ? 48.652 -3.137 -25.821 1.00 70.88 290 GLY A N 1
ATOM 2304 C CA . GLY A 1 290 ? 49.899 -3.911 -25.824 1.00 70.88 290 GLY A CA 1
ATOM 2305 C C . GLY A 1 290 ? 49.889 -5.234 -26.600 1.00 70.88 290 GLY A C 1
ATOM 2306 O O . GLY A 1 290 ? 50.954 -5.833 -26.745 1.00 70.88 290 GLY A O 1
ATOM 2307 N N . ASP A 1 291 ? 48.756 -5.680 -27.156 1.00 74.31 291 ASP A N 1
ATOM 2308 C CA . ASP A 1 291 ? 48.736 -6.853 -28.044 1.00 74.31 291 ASP A CA 1
ATOM 2309 C C . ASP A 1 291 ? 49.101 -6.463 -29.485 1.00 74.31 291 ASP A C 1
ATOM 2311 O O . ASP A 1 291 ? 48.254 -6.124 -30.311 1.00 74.31 291 ASP A O 1
ATOM 2315 N N . VAL A 1 292 ? 50.398 -6.519 -29.786 1.00 77.44 292 VAL A N 1
ATOM 2316 C CA . VAL A 1 292 ? 50.958 -6.226 -31.118 1.00 77.44 292 VAL A CA 1
ATOM 2317 C C . VAL A 1 292 ? 50.725 -7.342 -32.144 1.00 77.44 292 VAL A C 1
ATOM 2319 O O . VAL A 1 292 ? 51.059 -7.170 -33.316 1.00 77.44 292 VAL A O 1
ATOM 2322 N N . SER A 1 293 ? 50.190 -8.491 -31.722 1.00 79.50 293 SER A N 1
ATOM 2323 C CA . SER A 1 293 ? 49.942 -9.646 -32.593 1.00 79.50 293 SER A CA 1
ATOM 2324 C C . SER A 1 293 ? 48.519 -9.679 -33.153 1.00 79.50 293 SER A C 1
ATOM 2326 O O . SER A 1 293 ? 48.261 -10.361 -34.147 1.00 79.50 293 SER A O 1
ATOM 2328 N N . ASN A 1 294 ? 47.604 -8.913 -32.556 1.00 74.75 294 ASN A N 1
ATOM 2329 C CA . ASN A 1 294 ? 46.215 -8.844 -32.969 1.00 74.75 294 ASN A CA 1
ATOM 2330 C C . ASN A 1 294 ? 45.995 -7.733 -34.021 1.00 74.75 294 ASN A C 1
ATOM 2332 O O . ASN A 1 294 ? 46.029 -6.547 -33.687 1.00 74.75 294 ASN A O 1
ATOM 2336 N N . PRO A 1 295 ? 45.686 -8.076 -35.288 1.00 74.94 295 PRO A N 1
ATOM 2337 C CA . PRO A 1 295 ? 45.420 -7.082 -36.331 1.00 74.94 295 PRO A CA 1
ATOM 2338 C C . PRO A 1 295 ? 44.114 -6.295 -36.102 1.00 74.94 295 PRO A C 1
ATOM 2340 O O . PRO A 1 295 ? 43.852 -5.317 -36.801 1.00 74.94 295 PRO A O 1
ATOM 2343 N N . ARG A 1 296 ? 43.279 -6.709 -35.138 1.00 72.00 296 ARG A N 1
ATOM 2344 C CA . ARG A 1 296 ? 42.051 -6.035 -34.701 1.00 72.00 296 ARG A CA 1
ATOM 2345 C C . ARG A 1 296 ? 42.214 -5.567 -33.253 1.00 72.00 296 ARG A C 1
ATOM 2347 O O . ARG A 1 296 ? 41.765 -6.220 -32.315 1.00 72.00 296 ARG A O 1
ATOM 2354 N N . VAL A 1 297 ? 42.824 -4.394 -33.088 1.00 72.38 297 VAL A N 1
ATOM 2355 C CA . VAL A 1 297 ? 43.121 -3.769 -31.780 1.00 72.38 297 VAL A CA 1
ATOM 2356 C C . VAL A 1 297 ? 41.868 -3.589 -30.904 1.00 72.38 297 VAL A C 1
ATOM 2358 O O . VAL A 1 297 ? 41.967 -3.568 -29.680 1.00 72.38 297 VAL A O 1
ATOM 2361 N N . HIS A 1 298 ? 40.678 -3.525 -31.512 1.00 74.50 298 HIS A N 1
ATOM 2362 C CA . HIS A 1 298 ? 39.400 -3.452 -30.807 1.00 74.50 298 HIS A CA 1
ATOM 2363 C C . HIS A 1 298 ? 38.504 -4.661 -31.113 1.00 74.50 298 HIS A C 1
ATOM 2365 O O . HIS A 1 298 ? 38.447 -5.091 -32.271 1.00 74.50 298 HIS A O 1
ATOM 2371 N N . PRO A 1 299 ? 37.744 -5.158 -30.118 1.00 75.94 299 PRO A N 1
ATOM 2372 C CA . PRO A 1 299 ? 36.707 -6.161 -30.334 1.00 75.94 299 PRO A CA 1
ATOM 2373 C C . PRO A 1 299 ? 35.665 -5.728 -31.374 1.00 75.94 299 PRO A C 1
ATOM 2375 O O . PRO A 1 299 ? 35.393 -4.537 -31.558 1.00 75.94 299 PRO A O 1
ATOM 2378 N N . GLU A 1 300 ? 35.054 -6.714 -32.029 1.00 79.00 300 GLU A N 1
ATOM 2379 C CA . GLU A 1 300 ? 33.929 -6.494 -32.937 1.00 79.00 300 GLU A CA 1
ATOM 2380 C C . GLU A 1 300 ? 32.686 -6.030 -32.165 1.00 79.00 300 GLU A C 1
ATOM 2382 O O . GLU A 1 300 ? 32.353 -6.569 -31.108 1.00 79.00 300 GLU A O 1
ATOM 2387 N N . ILE A 1 301 ? 31.976 -5.034 -32.708 1.00 82.38 301 ILE A N 1
ATOM 2388 C CA . ILE A 1 301 ? 30.679 -4.628 -32.164 1.00 82.38 301 ILE A CA 1
ATOM 2389 C C . ILE A 1 301 ? 29.662 -5.707 -32.521 1.00 82.38 301 ILE A C 1
ATOM 2391 O O . ILE A 1 301 ? 29.259 -5.848 -33.679 1.00 82.38 301 ILE A O 1
ATOM 2395 N N . THR A 1 302 ? 29.222 -6.438 -31.503 1.00 85.81 302 THR A N 1
ATOM 2396 C CA . THR A 1 302 ? 28.156 -7.425 -31.646 1.00 85.81 302 THR A CA 1
ATOM 2397 C C . THR A 1 302 ? 26.817 -6.774 -31.328 1.00 85.81 302 THR A C 1
ATOM 2399 O O . THR A 1 302 ? 26.646 -6.207 -30.250 1.00 85.81 302 THR A O 1
ATOM 2402 N N . THR A 1 303 ? 25.859 -6.875 -32.251 1.00 91.25 303 THR A N 1
ATOM 2403 C CA . THR A 1 303 ? 24.513 -6.333 -32.037 1.00 91.25 303 THR A CA 1
ATOM 2404 C C . THR A 1 303 ? 23.782 -7.139 -30.969 1.00 91.25 303 THR A C 1
ATOM 2406 O O . THR A 1 303 ? 23.656 -8.358 -31.126 1.00 91.25 303 THR A O 1
ATOM 2409 N N . PRO A 1 304 ? 23.289 -6.510 -29.890 1.00 92.12 304 PRO A N 1
ATOM 2410 C CA . PRO A 1 304 ? 22.478 -7.206 -28.907 1.00 92.12 304 PRO A CA 1
ATOM 2411 C C . PRO A 1 304 ? 21.122 -7.604 -29.489 1.00 92.12 304 PRO A C 1
ATOM 2413 O O . PRO A 1 304 ? 20.487 -6.851 -30.223 1.00 92.12 304 PRO A O 1
ATOM 2416 N N . GLU A 1 305 ? 20.659 -8.790 -29.113 1.00 94.62 305 GLU A N 1
ATOM 2417 C CA . GLU A 1 305 ? 19.282 -9.211 -29.353 1.00 94.62 305 GLU A CA 1
ATOM 2418 C C . GLU A 1 305 ? 18.431 -8.885 -28.129 1.00 94.62 305 GLU A C 1
ATOM 2420 O O . GLU A 1 305 ? 18.914 -8.933 -26.996 1.00 94.62 305 GLU A O 1
ATOM 2425 N N . PHE A 1 306 ? 17.150 -8.605 -28.347 1.00 96.44 306 PHE A N 1
ATOM 2426 C CA . PHE A 1 306 ? 16.215 -8.275 -27.280 1.00 96.44 306 PHE A CA 1
ATOM 2427 C C . PHE A 1 306 ? 14.966 -9.135 -27.363 1.00 96.44 306 PHE A C 1
ATOM 2429 O O . PHE A 1 306 ? 14.501 -9.490 -28.444 1.00 96.44 306 PHE A O 1
ATOM 2436 N N . LYS A 1 307 ? 14.400 -9.415 -26.195 1.00 96.88 307 LYS A N 1
ATOM 2437 C CA . LYS A 1 307 ? 13.037 -9.903 -26.029 1.00 96.88 307 LYS A CA 1
ATOM 2438 C C . LYS A 1 307 ? 12.142 -8.761 -25.578 1.00 96.88 307 LYS A C 1
ATOM 2440 O O . LYS A 1 307 ? 12.562 -7.931 -24.770 1.00 96.88 307 LYS A O 1
ATOM 2445 N N . VAL A 1 308 ? 10.910 -8.749 -26.072 1.00 97.44 308 VAL A N 1
ATOM 2446 C CA . VAL A 1 308 ? 9.887 -7.765 -25.708 1.00 97.44 308 VAL A CA 1
ATOM 2447 C C . VAL A 1 308 ? 8.770 -8.483 -24.967 1.00 97.44 308 VAL A C 1
ATOM 2449 O O . VAL A 1 308 ? 8.365 -9.579 -25.346 1.00 97.44 308 VAL A O 1
ATOM 2452 N N . TYR A 1 309 ? 8.264 -7.865 -23.908 1.00 96.31 309 TYR A N 1
ATOM 2453 C CA . TYR A 1 309 ? 7.157 -8.375 -23.116 1.00 96.31 309 TYR A CA 1
ATOM 2454 C C . TYR A 1 309 ? 6.102 -7.292 -22.929 1.00 96.31 309 TYR A C 1
ATOM 2456 O O . TYR A 1 309 ? 6.433 -6.150 -22.605 1.00 96.31 309 TYR A O 1
ATOM 2464 N N . GLN A 1 310 ? 4.837 -7.676 -23.057 1.00 93.81 310 GLN A N 1
ATOM 2465 C CA . GLN A 1 310 ? 3.703 -6.864 -22.631 1.00 93.81 310 GLN A CA 1
ATOM 2466 C C . GLN A 1 310 ? 3.290 -7.260 -21.216 1.00 93.81 310 GLN A C 1
ATOM 2468 O O . GLN A 1 310 ? 3.338 -8.440 -20.846 1.00 93.81 310 GLN A O 1
ATOM 2473 N N . TRP A 1 311 ? 2.872 -6.279 -20.424 1.00 86.69 311 TRP A N 1
ATOM 2474 C CA . TRP A 1 311 ? 2.173 -6.562 -19.179 1.00 86.69 311 TRP A CA 1
ATOM 2475 C C . TRP A 1 311 ? 0.716 -6.896 -19.481 1.00 86.69 311 TRP A C 1
ATOM 2477 O O . TRP A 1 311 ? 0.038 -6.135 -20.174 1.00 86.69 311 TRP A O 1
ATOM 2487 N N . ASP A 1 312 ? 0.253 -8.022 -18.950 1.00 77.94 312 ASP A N 1
ATOM 2488 C CA . ASP A 1 312 ? -1.112 -8.511 -19.106 1.00 77.94 312 ASP A CA 1
ATOM 2489 C C . ASP A 1 312 ? -1.599 -9.069 -17.761 1.00 77.94 312 ASP A C 1
ATOM 2491 O O . ASP A 1 312 ? -1.150 -10.127 -17.331 1.00 77.94 312 ASP A O 1
ATOM 2495 N N . PHE A 1 313 ? -2.451 -8.321 -17.052 1.00 64.44 313 PHE A N 1
ATOM 2496 C CA . PHE A 1 313 ? -3.062 -8.707 -15.765 1.00 64.44 313 PHE A CA 1
ATOM 2497 C C . PHE A 1 313 ? -2.128 -9.404 -14.749 1.00 64.44 313 PHE A C 1
ATOM 2499 O O . PHE A 1 313 ? -2.466 -10.452 -14.207 1.00 64.44 313 PHE A O 1
ATOM 2506 N N . GLY A 1 314 ? -0.951 -8.840 -14.458 1.00 61.91 314 GLY A N 1
ATOM 2507 C CA . GLY A 1 314 ? -0.063 -9.396 -13.420 1.00 61.91 314 GLY A CA 1
ATOM 2508 C C . GLY A 1 314 ? 1.058 -10.296 -13.942 1.00 61.91 314 GLY A C 1
ATOM 2509 O O . GLY A 1 314 ? 1.958 -10.652 -13.183 1.00 61.91 314 GLY A O 1
ATOM 2510 N N . GLN A 1 315 ? 1.042 -10.631 -15.233 1.00 72.69 315 GLN A N 1
ATOM 2511 C CA . GLN A 1 315 ? 2.057 -11.467 -15.869 1.00 72.69 315 GLN A CA 1
ATOM 2512 C C . GLN A 1 315 ? 2.697 -10.766 -17.066 1.00 72.69 315 GLN A C 1
ATOM 2514 O O . GLN A 1 315 ? 2.067 -10.009 -17.805 1.00 72.69 315 GLN A O 1
ATOM 2519 N N . TRP A 1 316 ? 3.980 -11.052 -17.265 1.00 85.50 316 TRP A N 1
ATOM 2520 C CA . TRP A 1 316 ? 4.691 -10.672 -18.476 1.00 85.50 316 TRP A CA 1
ATOM 2521 C C . TRP A 1 316 ? 4.450 -11.727 -19.548 1.00 85.50 316 TRP A C 1
ATOM 2523 O O . TRP A 1 316 ? 4.824 -12.883 -19.359 1.00 85.50 316 TRP A O 1
ATOM 2533 N N . LYS A 1 317 ? 3.872 -11.321 -20.678 1.00 92.06 317 LYS A N 1
ATOM 2534 C CA . LYS A 1 317 ? 3.734 -12.175 -21.863 1.00 92.06 317 LYS A CA 1
ATOM 2535 C C . LYS A 1 317 ? 4.730 -11.739 -22.924 1.00 92.06 317 LYS A C 1
ATOM 2537 O O . LYS A 1 317 ? 4.814 -10.554 -23.234 1.00 92.06 317 LYS A O 1
ATOM 2542 N N . GLU A 1 318 ? 5.506 -12.687 -23.440 1.00 96.25 318 GLU A N 1
ATOM 2543 C CA . GLU A 1 318 ? 6.480 -12.419 -24.501 1.00 96.25 318 GLU A CA 1
ATOM 2544 C C . GLU A 1 318 ? 5.745 -12.048 -25.794 1.00 96.25 318 GLU A C 1
ATOM 2546 O O . GLU A 1 318 ? 4.825 -12.748 -26.220 1.00 96.25 318 GLU A O 1
ATOM 2551 N N . VAL A 1 319 ? 6.151 -10.938 -26.402 1.00 96.69 319 VAL A N 1
ATOM 2552 C CA . VAL A 1 319 ? 5.667 -10.466 -27.698 1.00 96.69 319 VAL A CA 1
ATOM 2553 C C . VAL A 1 319 ? 6.591 -11.030 -28.771 1.00 96.69 319 VAL A C 1
ATOM 2555 O O . VAL A 1 319 ? 7.811 -10.879 -28.687 1.00 96.69 319 VAL A O 1
ATOM 2558 N N . GLN A 1 320 ? 6.020 -11.689 -29.778 1.00 97.06 320 GLN A N 1
ATOM 2559 C CA . GLN A 1 320 ? 6.799 -12.258 -30.876 1.00 97.06 320 GLN A CA 1
ATOM 2560 C C . GLN A 1 320 ? 7.258 -11.153 -31.830 1.00 97.06 320 GLN A C 1
ATOM 2562 O O . GLN A 1 320 ? 6.444 -10.500 -32.479 1.00 97.06 320 GLN A O 1
ATOM 2567 N N . ILE A 1 321 ? 8.573 -10.952 -31.906 1.00 97.62 321 ILE A N 1
ATOM 2568 C CA . ILE A 1 321 ? 9.198 -9.995 -32.822 1.00 97.62 321 ILE A CA 1
ATOM 2569 C C . ILE A 1 321 ? 9.188 -10.600 -34.227 1.00 97.62 321 ILE A C 1
ATOM 2571 O O . ILE A 1 321 ? 9.744 -11.674 -34.450 1.00 97.62 321 ILE A O 1
ATOM 2575 N N . THR A 1 322 ? 8.563 -9.907 -35.176 1.00 97.38 322 THR A N 1
ATOM 2576 C CA . THR A 1 322 ? 8.413 -10.362 -36.565 1.00 97.38 322 THR A CA 1
ATOM 2577 C C . THR A 1 322 ? 9.543 -9.868 -37.458 1.00 97.38 322 THR A C 1
ATOM 2579 O O . THR A 1 322 ? 9.940 -10.564 -38.388 1.00 97.38 322 THR A O 1
ATOM 2582 N N . THR A 1 323 ? 10.068 -8.667 -37.201 1.00 97.62 323 THR A N 1
ATOM 2583 C CA . THR A 1 323 ? 11.157 -8.067 -37.987 1.00 97.62 323 THR A CA 1
ATOM 2584 C C . THR A 1 323 ? 12.121 -7.304 -37.084 1.00 97.62 323 THR A C 1
ATOM 2586 O O . THR A 1 323 ? 11.701 -6.610 -36.158 1.00 97.62 323 THR A O 1
ATOM 2589 N N . VAL A 1 324 ? 13.416 -7.409 -37.392 1.00 97.75 324 VAL A N 1
ATOM 2590 C CA . VAL A 1 324 ? 14.497 -6.641 -36.763 1.00 97.75 324 VAL A CA 1
ATOM 2591 C C . VAL A 1 324 ? 15.282 -5.913 -37.852 1.00 97.75 324 VAL A C 1
ATOM 2593 O O . VAL A 1 324 ? 15.716 -6.535 -38.821 1.00 97.75 324 VAL A O 1
ATOM 2596 N N . GLN A 1 325 ? 15.474 -4.605 -37.695 1.00 98.00 325 GLN A N 1
ATOM 2597 C CA . GLN A 1 325 ? 16.323 -3.775 -38.557 1.00 98.00 325 GLN A CA 1
ATOM 2598 C C . GLN A 1 325 ? 17.367 -3.057 -37.703 1.00 98.00 325 GLN A C 1
ATOM 2600 O O . GLN A 1 325 ? 17.060 -2.620 -36.596 1.00 98.00 325 GLN A O 1
ATOM 2605 N N . VAL A 1 326 ? 18.600 -2.954 -38.201 1.00 97.31 326 VAL A N 1
ATOM 2606 C CA . VAL A 1 326 ? 19.734 -2.411 -37.441 1.00 97.31 326 VAL A CA 1
ATOM 2607 C C . VAL A 1 326 ? 20.521 -1.441 -38.311 1.00 97.31 326 VAL A C 1
ATOM 2609 O O . VAL A 1 326 ? 21.079 -1.841 -39.333 1.00 97.31 326 VAL A O 1
ATOM 2612 N N . GLU A 1 327 ? 20.625 -0.189 -37.876 1.00 95.69 327 GLU A N 1
ATOM 2613 C CA . GLU A 1 327 ? 21.519 0.804 -38.473 1.00 95.69 327 GLU A CA 1
ATOM 2614 C C . GLU A 1 327 ? 22.720 1.025 -37.551 1.00 95.69 327 GLU A C 1
ATOM 2616 O O . GLU A 1 327 ? 22.575 1.391 -36.383 1.00 95.69 327 GLU A O 1
ATOM 2621 N N . LYS A 1 328 ? 23.929 0.783 -38.062 1.00 92.25 328 LYS A N 1
ATOM 2622 C CA . LYS A 1 328 ? 25.161 0.850 -37.267 1.00 92.25 328 LYS A CA 1
ATOM 2623 C C . LYS A 1 328 ? 25.915 2.151 -37.510 1.00 92.25 328 LYS A C 1
ATOM 2625 O O . LYS A 1 328 ? 26.055 2.602 -38.643 1.00 92.25 328 LYS A O 1
ATOM 2630 N N . SER A 1 329 ? 26.485 2.705 -36.446 1.00 87.19 329 SER A N 1
ATOM 2631 C CA . SER A 1 329 ? 27.451 3.805 -36.493 1.00 87.19 329 SER A CA 1
ATOM 2632 C C . SER A 1 329 ? 28.654 3.502 -35.594 1.00 87.19 329 SER A C 1
ATOM 2634 O O . SER A 1 329 ? 28.669 2.509 -34.870 1.00 87.19 329 SER A O 1
ATOM 2636 N N . ALA A 1 330 ? 29.670 4.368 -35.609 1.00 81.06 330 ALA A N 1
ATOM 2637 C CA . ALA A 1 330 ? 30.865 4.184 -34.782 1.00 81.06 330 ALA A CA 1
ATOM 2638 C C . ALA A 1 330 ? 30.591 4.236 -33.264 1.00 81.06 330 ALA A C 1
ATOM 2640 O O . ALA A 1 330 ? 31.366 3.659 -32.497 1.00 81.06 330 ALA A O 1
ATOM 2641 N N . LEU A 1 331 ? 29.525 4.934 -32.847 1.00 85.56 331 LEU A N 1
ATOM 2642 C CA . LEU A 1 331 ? 29.204 5.202 -31.440 1.00 85.56 331 LEU A CA 1
ATOM 2643 C C . LEU A 1 331 ? 27.921 4.516 -30.956 1.00 85.56 331 LEU A C 1
ATOM 2645 O O . LEU A 1 331 ? 27.784 4.290 -29.756 1.00 85.56 331 LEU A O 1
ATOM 2649 N N . ARG A 1 332 ? 26.983 4.214 -31.860 1.00 90.69 332 ARG A N 1
ATOM 2650 C CA . ARG A 1 332 ? 25.676 3.639 -31.517 1.00 90.69 332 ARG A CA 1
ATOM 2651 C C . ARG A 1 332 ? 25.128 2.702 -32.587 1.00 90.69 332 ARG A C 1
ATOM 2653 O O . ARG A 1 332 ? 25.460 2.850 -33.766 1.00 90.69 332 ARG A O 1
ATOM 2660 N N . GLU A 1 333 ? 24.229 1.818 -32.181 1.00 94.06 333 GLU A N 1
ATOM 2661 C CA . GLU A 1 333 ? 23.337 1.061 -33.060 1.00 94.06 333 GLU A CA 1
ATOM 2662 C C . GLU A 1 333 ? 21.889 1.515 -32.848 1.00 94.06 333 GLU A C 1
ATOM 2664 O O . GLU A 1 333 ? 21.449 1.690 -31.713 1.00 94.06 333 GLU A O 1
ATOM 2669 N N . HIS A 1 334 ? 21.163 1.714 -33.946 1.00 95.56 334 HIS A N 1
ATOM 2670 C CA . HIS A 1 334 ? 19.739 2.031 -33.959 1.00 95.56 334 HIS A CA 1
ATOM 2671 C C . HIS A 1 334 ? 18.970 0.770 -34.358 1.00 95.56 334 HIS A C 1
ATOM 2673 O O . HIS A 1 334 ? 19.044 0.328 -35.507 1.00 95.56 334 HIS A O 1
ATOM 2679 N N . ILE A 1 335 ? 18.293 0.146 -33.395 1.00 97.19 335 ILE A N 1
ATOM 2680 C CA . ILE A 1 335 ? 17.654 -1.164 -33.552 1.00 97.19 335 ILE A CA 1
ATOM 2681 C C . ILE A 1 335 ? 16.140 -0.976 -33.557 1.00 97.19 335 ILE A C 1
ATOM 2683 O O . ILE A 1 335 ? 15.553 -0.595 -32.548 1.00 97.19 335 ILE A O 1
ATOM 2687 N N . THR A 1 336 ? 15.499 -1.283 -34.681 1.00 98.06 336 THR A N 1
ATOM 2688 C CA . THR A 1 336 ? 14.039 -1.278 -34.821 1.00 98.06 336 THR A CA 1
ATOM 2689 C C . THR A 1 336 ? 13.503 -2.700 -34.702 1.00 98.06 336 THR A C 1
ATOM 2691 O O . THR A 1 336 ? 13.873 -3.579 -35.481 1.00 98.06 336 THR A O 1
ATOM 2694 N N . LEU A 1 337 ? 12.616 -2.915 -33.734 1.00 98.25 337 LEU A N 1
ATOM 2695 C CA . LEU A 1 337 ? 11.901 -4.161 -33.470 1.00 98.25 337 LEU A CA 1
ATOM 2696 C C . LEU A 1 337 ? 10.434 -3.968 -33.861 1.00 98.25 337 LEU A C 1
ATOM 2698 O O . LEU A 1 337 ? 9.789 -3.054 -33.354 1.00 98.25 337 LEU A O 1
ATOM 2702 N N . GLN A 1 338 ? 9.899 -4.818 -34.732 1.00 98.25 338 GLN A N 1
ATOM 2703 C CA . GLN A 1 338 ? 8.497 -4.784 -35.170 1.00 98.25 338 GLN A CA 1
ATOM 2704 C C . GLN A 1 338 ? 7.773 -6.066 -34.745 1.00 98.25 338 GLN A C 1
ATOM 2706 O O . GLN A 1 338 ? 8.389 -7.132 -34.666 1.00 98.25 338 GLN A O 1
ATOM 2711 N N . PHE A 1 339 ? 6.477 -5.961 -34.453 1.00 97.56 339 PHE A N 1
ATOM 2712 C CA . PHE A 1 339 ? 5.626 -7.058 -33.983 1.00 97.56 339 PHE A CA 1
ATOM 2713 C C . PHE A 1 339 ? 4.138 -6.783 -34.261 1.00 97.56 339 PHE A C 1
ATOM 2715 O O . PHE A 1 339 ? 3.746 -5.666 -34.600 1.00 97.56 339 PHE A O 1
ATOM 2722 N N . ASP A 1 340 ? 3.292 -7.807 -34.116 1.00 96.25 340 ASP A N 1
ATOM 2723 C CA . ASP A 1 340 ? 1.836 -7.653 -34.227 1.00 96.25 340 ASP A CA 1
ATOM 2724 C C . ASP A 1 340 ? 1.293 -6.679 -33.179 1.00 96.25 340 ASP A C 1
ATOM 2726 O O . ASP A 1 340 ? 1.824 -6.580 -32.077 1.00 96.25 340 ASP A O 1
ATOM 2730 N N . THR A 1 341 ? 0.210 -5.963 -33.496 1.00 95.38 341 THR A N 1
ATOM 2731 C CA . THR A 1 341 ? -0.298 -4.925 -32.589 1.00 95.38 341 THR A CA 1
ATOM 2732 C C . THR A 1 341 ? -0.683 -5.502 -31.227 1.00 95.38 341 THR A C 1
ATOM 2734 O O . THR A 1 341 ? -1.586 -6.331 -31.123 1.00 95.38 341 THR A O 1
ATOM 2737 N N . VAL A 1 342 ? -0.050 -4.985 -30.178 1.00 94.06 342 VAL A N 1
ATOM 2738 C CA . VAL A 1 342 ? -0.352 -5.295 -28.780 1.00 94.06 342 VAL A CA 1
ATOM 2739 C C . VAL A 1 342 ? -1.012 -4.112 -28.092 1.00 94.06 342 VAL A C 1
ATOM 2741 O O . VAL A 1 342 ? -0.717 -2.957 -28.402 1.00 94.06 342 VAL A O 1
ATOM 2744 N N . LYS A 1 343 ? -1.889 -4.396 -27.129 1.00 91.31 343 LYS A N 1
ATOM 2745 C CA . LYS A 1 343 ? -2.504 -3.398 -26.252 1.00 91.31 343 LYS A CA 1
ATOM 2746 C C . LYS A 1 343 ? -1.990 -3.589 -24.836 1.00 91.31 343 LYS A C 1
ATOM 2748 O O . LYS A 1 343 ? -2.165 -4.657 -24.259 1.00 91.31 343 LYS A O 1
ATOM 2753 N N . THR A 1 344 ? -1.308 -2.584 -24.299 1.00 89.69 344 THR A N 1
ATOM 2754 C CA . THR A 1 344 ? -0.785 -2.638 -22.930 1.00 89.69 344 THR A CA 1
ATOM 2755 C C . THR A 1 344 ? -0.476 -1.245 -22.392 1.00 89.69 344 THR A C 1
ATOM 2757 O O . THR A 1 344 ? -0.286 -0.289 -23.146 1.00 89.69 344 THR A O 1
ATOM 2760 N N . ASN A 1 345 ? -0.407 -1.116 -21.071 1.00 88.12 345 ASN A N 1
ATOM 2761 C CA . ASN A 1 345 ? 0.086 0.078 -20.391 1.00 88.12 345 ASN A CA 1
ATOM 2762 C C . ASN A 1 345 ? 1.553 -0.053 -19.936 1.00 88.12 345 ASN A C 1
ATOM 2764 O O . ASN A 1 345 ? 2.106 0.929 -19.443 1.00 88.12 345 ASN A O 1
ATOM 2768 N N . ARG A 1 346 ? 2.188 -1.227 -20.083 1.00 91.44 346 ARG A N 1
ATOM 2769 C CA . ARG A 1 346 ? 3.593 -1.452 -19.714 1.00 91.44 346 ARG A CA 1
ATOM 2770 C C . ARG A 1 346 ? 4.284 -2.383 -20.703 1.00 91.44 346 ARG A C 1
ATOM 2772 O O . ARG A 1 346 ? 3.781 -3.460 -21.021 1.00 91.44 346 ARG A O 1
ATOM 2779 N N . ILE A 1 347 ? 5.477 -1.991 -21.125 1.00 96.06 347 ILE A N 1
ATOM 2780 C CA . ILE A 1 347 ? 6.356 -2.797 -21.972 1.00 96.06 347 ILE A CA 1
ATOM 2781 C C . ILE A 1 347 ? 7.667 -3.020 -21.241 1.00 96.06 347 ILE A C 1
ATOM 2783 O O . ILE A 1 347 ? 8.202 -2.097 -20.632 1.00 96.06 347 ILE A O 1
ATOM 2787 N N . LYS A 1 348 ? 8.202 -4.232 -21.342 1.00 96.38 348 LYS A N 1
ATOM 2788 C CA . LYS A 1 348 ? 9.521 -4.596 -20.828 1.00 96.38 348 LYS A CA 1
ATOM 2789 C C . LYS A 1 348 ? 10.381 -5.155 -21.951 1.00 96.38 348 LYS A C 1
ATOM 2791 O O . LYS A 1 348 ? 9.914 -5.956 -22.755 1.00 96.38 348 LYS A O 1
ATOM 2796 N N . ILE A 1 349 ? 11.640 -4.746 -21.977 1.00 97.31 349 ILE A N 1
ATOM 2797 C CA . ILE A 1 349 ? 12.620 -5.082 -23.003 1.00 97.31 349 ILE A CA 1
ATOM 2798 C C . ILE A 1 349 ? 13.843 -5.652 -22.295 1.00 97.31 349 ILE A C 1
ATOM 2800 O O . ILE A 1 349 ? 14.441 -4.991 -21.443 1.00 97.31 349 ILE A O 1
ATOM 2804 N N . THR A 1 350 ? 14.207 -6.884 -22.632 1.00 96.56 350 THR A N 1
ATOM 2805 C CA . THR A 1 350 ? 15.270 -7.634 -21.952 1.00 96.56 350 THR A CA 1
ATOM 2806 C C . THR A 1 350 ? 16.306 -8.095 -22.976 1.00 96.56 350 THR A C 1
ATOM 2808 O O . THR A 1 350 ? 15.926 -8.775 -23.931 1.00 96.56 350 THR A O 1
ATOM 2811 N N . PRO A 1 351 ? 17.600 -7.767 -22.812 1.00 95.81 351 PRO A N 1
ATOM 2812 C CA . PRO A 1 351 ? 18.657 -8.326 -23.645 1.00 95.81 351 PRO A CA 1
ATOM 2813 C C . PRO A 1 351 ? 18.701 -9.857 -23.577 1.00 95.81 351 PRO A C 1
ATOM 2815 O O . PRO A 1 351 ? 18.430 -10.461 -22.537 1.00 95.81 351 PRO A O 1
ATOM 2818 N N . SER A 1 352 ? 19.070 -10.493 -24.685 1.00 89.88 352 SER A N 1
ATOM 2819 C CA . SER A 1 352 ? 19.295 -11.935 -24.750 1.00 89.88 352 SER A CA 1
ATOM 2820 C C . SER A 1 352 ? 20.716 -12.302 -24.301 1.00 89.88 352 SER A C 1
ATOM 2822 O O . SER A 1 352 ? 21.653 -11.510 -24.381 1.00 89.88 352 SER A O 1
ATOM 2824 N N . ASN A 1 353 ? 20.898 -13.552 -23.871 1.00 82.31 353 ASN A N 1
ATOM 2825 C CA . ASN A 1 353 ? 22.198 -14.075 -23.437 1.00 82.31 353 ASN A CA 1
ATOM 2826 C C . ASN A 1 353 ? 23.129 -14.496 -24.590 1.00 82.31 353 ASN A C 1
ATOM 2828 O O . ASN A 1 353 ? 24.230 -14.980 -24.333 1.00 82.31 353 ASN A O 1
ATOM 2832 N N . LYS A 1 354 ? 22.708 -14.346 -25.851 1.00 76.75 354 LYS A N 1
ATOM 2833 C CA . LYS A 1 354 ? 23.335 -15.018 -27.002 1.00 76.75 354 LYS A CA 1
ATOM 2834 C C . LYS A 1 354 ? 24.782 -14.594 -27.279 1.00 76.75 354 LYS A C 1
ATOM 2836 O O . LYS A 1 354 ? 25.548 -15.390 -27.807 1.00 76.75 354 LYS A O 1
ATOM 2841 N N . ASN A 1 355 ? 25.168 -13.384 -26.876 1.00 70.94 355 ASN A N 1
ATOM 2842 C CA . ASN A 1 355 ? 26.440 -12.773 -27.276 1.00 70.94 355 ASN A CA 1
ATOM 2843 C C . ASN A 1 355 ? 27.457 -12.631 -26.131 1.00 70.94 355 ASN A C 1
ATOM 2845 O O . ASN A 1 355 ? 28.453 -11.933 -26.288 1.00 70.94 355 ASN A O 1
ATOM 2849 N N . GLY A 1 356 ? 27.205 -13.246 -24.968 1.00 78.31 356 GLY A N 1
ATOM 2850 C CA . GLY A 1 356 ? 28.150 -13.245 -23.840 1.00 78.31 356 GLY A CA 1
ATOM 2851 C C . GLY A 1 356 ? 28.429 -11.874 -23.211 1.00 78.31 356 GLY A C 1
ATOM 2852 O O . GLY A 1 356 ? 29.343 -11.760 -22.404 1.00 78.31 356 GLY A O 1
ATOM 2853 N N . ALA A 1 357 ? 27.666 -10.836 -23.567 1.00 86.31 357 ALA A N 1
ATOM 2854 C CA . ALA A 1 357 ? 27.796 -9.522 -22.953 1.00 86.31 357 ALA A CA 1
ATOM 2855 C C . ALA A 1 357 ? 27.420 -9.583 -21.462 1.00 86.31 357 ALA A C 1
ATOM 2857 O O . ALA A 1 357 ? 26.483 -10.282 -21.076 1.00 86.31 357 ALA A O 1
ATOM 2858 N N . GLU A 1 358 ? 28.129 -8.810 -20.641 1.00 90.62 358 GLU A N 1
ATOM 2859 C CA . GLU A 1 358 ? 27.829 -8.646 -19.209 1.00 90.62 358 GLU A CA 1
ATOM 2860 C C . GLU A 1 358 ? 27.038 -7.357 -18.926 1.00 90.62 358 GLU A C 1
ATOM 2862 O O . GLU A 1 358 ? 26.457 -7.180 -17.855 1.00 90.62 358 GLU A O 1
ATOM 2867 N N . ALA A 1 359 ? 26.979 -6.450 -19.902 1.00 92.56 359 ALA A N 1
ATOM 2868 C CA . ALA A 1 359 ? 26.210 -5.218 -19.832 1.00 92.56 359 ALA A CA 1
ATOM 2869 C C . ALA A 1 359 ? 25.811 -4.738 -21.231 1.00 92.56 359 ALA A C 1
ATOM 2871 O O . ALA A 1 359 ? 26.589 -4.872 -22.175 1.00 92.56 359 ALA A O 1
ATOM 2872 N N . ILE A 1 360 ? 24.622 -4.144 -21.339 1.00 94.06 360 ILE A N 1
ATOM 2873 C CA . ILE A 1 360 ? 24.147 -3.422 -22.525 1.00 94.06 360 ILE A CA 1
ATOM 2874 C C . ILE A 1 360 ? 23.841 -1.977 -22.136 1.00 94.06 360 ILE A C 1
ATOM 2876 O O . ILE A 1 360 ? 23.275 -1.726 -21.073 1.00 94.06 360 ILE A O 1
ATOM 2880 N N . TYR A 1 361 ? 24.204 -1.031 -22.997 1.00 94.31 361 TYR A N 1
ATOM 2881 C CA . TYR A 1 361 ? 24.095 0.402 -22.732 1.00 94.31 361 TYR A CA 1
ATOM 2882 C C . TYR A 1 361 ? 23.015 1.017 -23.620 1.00 94.31 361 TYR A C 1
ATOM 2884 O O . TYR A 1 361 ? 23.209 1.152 -24.825 1.00 94.31 361 TYR A O 1
ATOM 2892 N N . ILE A 1 362 ? 21.866 1.370 -23.047 1.00 95.56 362 ILE A N 1
ATOM 2893 C CA . ILE A 1 362 ? 20.733 1.933 -23.793 1.00 95.56 362 ILE A CA 1
ATOM 2894 C C . ILE A 1 362 ? 20.700 3.443 -23.581 1.00 95.56 362 ILE A C 1
ATOM 2896 O O . ILE A 1 362 ? 20.652 3.914 -22.445 1.00 95.56 362 ILE A O 1
ATOM 2900 N N . ASN A 1 363 ? 20.725 4.200 -24.674 1.00 94.88 363 ASN A N 1
ATOM 2901 C CA . ASN A 1 363 ? 20.574 5.648 -24.642 1.00 94.88 363 ASN A CA 1
ATOM 2902 C C . ASN A 1 363 ? 19.101 6.057 -24.620 1.00 94.88 363 ASN A C 1
ATOM 2904 O O . ASN A 1 363 ? 18.757 6.937 -23.849 1.00 94.88 363 ASN A O 1
ATOM 2908 N N . GLU A 1 364 ? 18.258 5.439 -25.451 1.00 95.44 364 GLU A N 1
ATOM 2909 C CA . GLU A 1 364 ? 16.863 5.853 -25.649 1.00 95.44 364 GLU A CA 1
ATOM 2910 C C . GLU A 1 364 ? 16.004 4.665 -26.124 1.00 95.44 364 GLU A C 1
ATOM 2912 O O . GLU A 1 364 ? 16.471 3.792 -26.863 1.00 95.44 364 GLU A O 1
ATOM 2917 N N . VAL A 1 365 ? 14.737 4.649 -25.705 1.00 96.38 365 VAL A N 1
ATOM 2918 C CA . VAL A 1 365 ? 13.690 3.699 -26.096 1.00 96.38 365 VAL A CA 1
ATOM 2919 C C . VAL A 1 365 ? 12.499 4.491 -26.627 1.00 96.38 365 VAL A C 1
ATOM 2921 O O . VAL A 1 365 ? 11.845 5.227 -25.889 1.00 96.38 365 VAL A O 1
ATOM 2924 N N . LYS A 1 366 ? 12.170 4.303 -27.905 1.00 95.94 366 LYS A N 1
ATOM 2925 C CA . LYS A 1 366 ? 11.016 4.941 -28.550 1.00 95.94 366 LYS A CA 1
ATOM 2926 C C . LYS A 1 366 ? 9.971 3.901 -28.900 1.00 95.94 366 LYS A C 1
ATOM 2928 O O . LYS A 1 366 ? 10.288 2.800 -29.345 1.00 95.94 366 LYS A O 1
ATOM 2933 N N . PHE A 1 367 ? 8.715 4.284 -28.745 1.00 95.88 367 PHE A N 1
ATOM 2934 C CA . PHE A 1 367 ? 7.566 3.444 -29.049 1.00 95.88 367 PHE A CA 1
ATOM 2935 C C . PHE A 1 367 ? 6.874 3.985 -30.295 1.00 95.88 367 PHE A C 1
ATOM 2937 O O . PHE A 1 367 ? 6.585 5.180 -30.383 1.00 95.88 367 PHE A O 1
ATOM 2944 N N . GLU A 1 368 ? 6.627 3.126 -31.281 1.00 92.75 368 GLU A N 1
ATOM 2945 C CA . GLU A 1 368 ? 6.031 3.571 -32.539 1.00 92.75 368 GLU A CA 1
ATOM 2946 C C . GLU A 1 368 ? 4.653 4.212 -32.306 1.00 92.75 368 GLU A C 1
ATOM 2948 O O . GLU A 1 368 ? 3.810 3.656 -31.603 1.00 92.75 368 GLU A O 1
ATOM 2953 N N . ALA A 1 369 ? 4.433 5.387 -32.909 1.00 87.25 369 ALA A N 1
ATOM 2954 C CA . ALA A 1 369 ? 3.208 6.186 -32.794 1.00 87.25 369 ALA A CA 1
ATOM 2955 C C . ALA A 1 369 ? 2.816 6.601 -31.358 1.00 87.25 369 ALA A C 1
ATOM 2957 O O . ALA A 1 369 ? 1.680 7.019 -31.121 1.00 87.25 369 ALA A O 1
ATOM 2958 N N . VAL A 1 370 ? 3.747 6.547 -30.402 1.00 89.38 370 VAL A N 1
ATOM 2959 C CA . VAL A 1 370 ? 3.535 7.011 -29.028 1.00 89.38 370 VAL A CA 1
ATOM 2960 C C . VAL A 1 370 ? 4.515 8.135 -28.723 1.00 89.38 370 VAL A C 1
ATOM 2962 O O . VAL A 1 370 ? 5.727 7.953 -28.750 1.00 89.38 370 VAL A O 1
ATOM 2965 N N . ALA A 1 371 ? 3.980 9.323 -28.439 1.00 87.94 371 ALA A N 1
ATOM 2966 C CA . ALA A 1 371 ? 4.785 10.474 -28.044 1.00 87.94 371 ALA A CA 1
ATOM 2967 C C . ALA A 1 371 ? 5.428 10.256 -26.665 1.00 87.94 371 ALA A C 1
ATOM 2969 O O . ALA A 1 371 ? 4.804 9.663 -25.786 1.00 87.94 371 ALA A O 1
ATOM 2970 N N . ASN A 1 372 ? 6.619 10.814 -26.431 1.00 85.44 372 ASN A N 1
ATOM 2971 C CA . ASN A 1 372 ? 7.321 10.673 -25.147 1.00 85.44 372 ASN A CA 1
ATOM 2972 C C . ASN A 1 372 ? 6.492 11.183 -23.956 1.00 85.44 372 ASN A C 1
ATOM 2974 O O . ASN A 1 372 ? 6.525 10.584 -22.888 1.00 85.44 372 ASN A O 1
ATOM 2978 N N . SER A 1 373 ? 5.660 12.212 -24.152 1.00 86.06 373 SER A N 1
ATOM 2979 C CA . SER A 1 373 ? 4.732 12.729 -23.131 1.00 86.06 373 SER A CA 1
ATOM 2980 C C . SER A 1 373 ? 3.639 11.740 -22.700 1.00 86.06 373 SER A C 1
ATOM 2982 O O . SER A 1 373 ? 2.921 11.993 -21.737 1.00 86.06 373 SER A O 1
ATOM 2984 N N . ALA A 1 374 ? 3.472 10.619 -23.406 1.00 89.50 374 ALA A N 1
ATOM 2985 C CA . ALA A 1 374 ? 2.567 9.545 -23.014 1.00 89.50 374 ALA A CA 1
ATOM 2986 C C . ALA A 1 374 ? 3.197 8.544 -22.029 1.00 89.50 374 ALA A C 1
ATOM 2988 O O . ALA A 1 374 ? 2.457 7.736 -21.451 1.00 89.50 374 ALA A O 1
ATOM 2989 N N . ILE A 1 375 ? 4.524 8.566 -21.877 1.00 91.25 375 ILE A N 1
ATOM 2990 C CA . ILE A 1 375 ? 5.289 7.691 -20.989 1.00 91.25 375 ILE A CA 1
ATOM 2991 C C . ILE A 1 375 ? 5.271 8.316 -19.595 1.00 91.25 375 ILE A C 1
ATOM 2993 O O . ILE A 1 375 ? 5.755 9.421 -19.392 1.00 91.25 375 ILE A O 1
ATOM 2997 N N . MET A 1 376 ? 4.700 7.590 -18.639 1.00 89.19 376 MET A N 1
ATOM 2998 C CA . MET A 1 376 ? 4.685 7.970 -17.227 1.00 89.19 376 MET A CA 1
ATOM 2999 C C . MET A 1 376 ? 6.080 7.819 -16.610 1.00 89.19 376 MET A C 1
ATOM 3001 O O . MET A 1 376 ? 6.483 8.609 -15.763 1.00 89.19 376 MET A O 1
ATOM 3005 N N . GLY A 1 377 ? 6.820 6.792 -17.033 1.00 91.44 377 GLY A N 1
ATOM 3006 C CA . GLY A 1 377 ? 8.202 6.604 -16.625 1.00 91.44 377 GLY A CA 1
ATOM 3007 C C . GLY A 1 377 ? 8.842 5.374 -17.250 1.00 91.44 377 GLY A C 1
ATOM 3008 O O . GLY A 1 377 ? 8.163 4.398 -17.577 1.00 91.44 377 GLY A O 1
ATOM 3009 N N . SER A 1 378 ? 10.165 5.428 -17.368 1.00 94.81 378 SER A N 1
ATOM 3010 C CA . SER A 1 378 ? 11.013 4.298 -17.738 1.00 94.81 378 SER A CA 1
ATOM 3011 C C . SER A 1 378 ? 11.867 3.885 -16.545 1.00 94.81 378 SER A C 1
ATOM 3013 O O . SER A 1 378 ? 12.302 4.725 -15.756 1.00 94.81 378 SER A O 1
ATOM 3015 N N . TYR A 1 379 ? 12.088 2.585 -16.394 1.00 94.44 379 TYR A N 1
ATOM 3016 C CA . TYR A 1 379 ? 12.725 1.974 -15.238 1.00 94.44 379 TYR A CA 1
ATOM 3017 C C . TYR A 1 379 ? 13.669 0.865 -15.679 1.00 94.44 379 TYR A C 1
ATOM 3019 O O . TYR A 1 379 ? 13.357 0.095 -16.584 1.00 94.44 379 TYR A O 1
ATOM 3027 N N . ILE A 1 380 ? 14.790 0.726 -14.982 1.00 95.31 380 ILE A N 1
ATOM 3028 C CA . ILE A 1 380 ? 15.587 -0.496 -15.044 1.00 95.31 380 ILE A CA 1
ATOM 3029 C C . ILE A 1 380 ? 15.028 -1.458 -14.006 1.00 95.31 380 ILE A C 1
ATOM 3031 O O . ILE A 1 380 ? 14.898 -1.105 -12.833 1.00 95.31 380 ILE A O 1
ATOM 3035 N N . THR A 1 381 ? 14.676 -2.664 -14.434 1.00 93.88 381 THR A N 1
ATOM 3036 C CA . THR A 1 381 ? 14.035 -3.691 -13.605 1.00 93.88 381 THR A CA 1
ATOM 3037 C C . THR A 1 381 ? 14.867 -4.968 -13.577 1.00 93.88 381 THR A C 1
ATOM 3039 O O . THR A 1 381 ? 15.566 -5.294 -14.530 1.00 93.88 381 THR A O 1
ATOM 3042 N N . GLY A 1 382 ? 14.827 -5.687 -12.460 1.00 90.06 382 GLY A N 1
ATOM 3043 C CA . GLY A 1 382 ? 15.639 -6.879 -12.231 1.00 90.06 382 GLY A CA 1
ATOM 3044 C C . GLY A 1 382 ? 15.446 -7.388 -10.808 1.00 90.06 382 GLY A C 1
ATOM 3045 O O . GLY A 1 382 ? 14.883 -6.682 -9.969 1.00 90.06 382 GLY A O 1
ATOM 3046 N N . VAL A 1 383 ? 15.888 -8.615 -10.536 1.00 82.88 383 VAL A N 1
ATOM 3047 C CA . VAL A 1 383 ? 15.716 -9.254 -9.216 1.00 82.88 383 VAL A CA 1
ATOM 3048 C C . VAL A 1 383 ? 16.533 -8.574 -8.111 1.00 82.88 383 VAL A C 1
ATOM 3050 O O . VAL A 1 383 ? 16.108 -8.577 -6.962 1.00 82.88 383 VAL A O 1
ATOM 3053 N N . HIS A 1 384 ? 17.640 -7.916 -8.469 1.00 84.56 384 HIS A N 1
ATOM 3054 C CA . HIS A 1 384 ? 18.543 -7.228 -7.533 1.00 84.56 384 HIS A CA 1
ATOM 3055 C C . HIS A 1 384 ? 18.341 -5.716 -7.459 1.00 84.56 384 HIS A C 1
ATOM 3057 O O . HIS A 1 384 ? 19.038 -5.022 -6.721 1.00 84.56 384 HIS A O 1
ATOM 3063 N N . ILE A 1 385 ? 17.395 -5.177 -8.225 1.00 84.88 385 ILE A N 1
ATOM 3064 C CA . ILE A 1 385 ? 17.152 -3.739 -8.224 1.00 84.88 385 ILE A CA 1
ATOM 3065 C C . ILE A 1 385 ? 16.276 -3.392 -7.030 1.00 84.88 385 ILE A C 1
ATOM 3067 O O . ILE A 1 385 ? 15.116 -3.802 -6.960 1.00 84.88 385 ILE A O 1
ATOM 3071 N N . ALA A 1 386 ? 16.836 -2.605 -6.109 1.00 79.12 386 ALA A N 1
ATOM 3072 C CA . ALA A 1 386 ? 16.116 -2.088 -4.957 1.00 79.12 386 ALA A CA 1
ATOM 3073 C C . ALA A 1 386 ? 14.867 -1.319 -5.412 1.00 79.12 386 ALA A C 1
ATOM 3075 O O . ALA A 1 386 ? 14.948 -0.317 -6.126 1.00 79.12 386 ALA A O 1
ATOM 3076 N N . LYS A 1 387 ? 13.697 -1.804 -4.994 1.00 81.62 387 LYS A N 1
ATOM 3077 C CA . LYS A 1 387 ? 12.404 -1.168 -5.263 1.00 81.62 387 LYS A CA 1
ATOM 3078 C C . LYS A 1 387 ? 12.003 -0.364 -4.044 1.00 81.62 387 LYS A C 1
ATOM 3080 O O . LYS A 1 387 ? 11.247 -0.859 -3.203 1.00 81.62 387 LYS A O 1
ATOM 3085 N N . ASN A 1 388 ? 12.564 0.835 -3.939 1.00 85.25 388 ASN A N 1
ATOM 3086 C CA . ASN A 1 388 ? 12.176 1.781 -2.902 1.00 85.25 388 ASN A CA 1
ATOM 3087 C C . ASN A 1 388 ? 10.692 2.124 -3.062 1.00 85.25 388 ASN A C 1
ATOM 3089 O O . ASN A 1 388 ? 10.207 2.202 -4.202 1.00 85.25 388 ASN A O 1
ATOM 3093 N N . PRO A 1 389 ? 9.961 2.298 -1.954 1.00 92.00 389 PRO A N 1
ATOM 3094 C CA . PRO A 1 389 ? 8.583 2.712 -2.055 1.00 92.00 389 PRO A CA 1
ATOM 3095 C C . PRO A 1 389 ? 8.473 4.162 -2.533 1.00 92.00 389 PRO A C 1
ATOM 3097 O O . PRO A 1 389 ? 9.394 4.961 -2.364 1.00 92.00 389 PRO A O 1
ATOM 3100 N N . ILE A 1 390 ? 7.347 4.481 -3.170 1.00 94.31 390 ILE A N 1
ATOM 3101 C CA . ILE A 1 390 ? 7.073 5.823 -3.703 1.00 94.31 390 ILE A CA 1
ATOM 3102 C C . ILE A 1 390 ? 6.824 6.793 -2.547 1.00 94.31 390 ILE A C 1
ATOM 3104 O O . ILE A 1 390 ? 7.382 7.886 -2.503 1.00 94.31 390 ILE A O 1
ATOM 3108 N N . ILE A 1 391 ? 5.998 6.360 -1.601 1.00 96.31 391 ILE A N 1
ATOM 3109 C CA . ILE A 1 391 ? 5.741 7.009 -0.326 1.00 96.31 391 ILE A CA 1
ATOM 3110 C C . ILE A 1 391 ? 6.483 6.204 0.748 1.00 96.31 391 ILE A C 1
ATOM 3112 O O . ILE A 1 391 ? 6.168 5.024 0.916 1.00 96.31 391 ILE A O 1
ATOM 3116 N N . PRO A 1 392 ? 7.438 6.785 1.492 1.00 94.81 392 PRO A N 1
ATOM 3117 C CA . PRO A 1 392 ? 8.221 6.076 2.507 1.00 94.81 392 PRO A CA 1
ATOM 3118 C C . PRO A 1 392 ? 7.425 5.880 3.810 1.00 94.81 392 PRO A C 1
ATOM 3120 O O . PRO A 1 392 ? 7.858 6.269 4.887 1.00 94.81 392 PRO A O 1
ATOM 3123 N N . ALA A 1 393 ? 6.225 5.311 3.704 1.00 95.56 393 ALA A N 1
ATOM 3124 C CA . ALA A 1 393 ? 5.319 5.071 4.818 1.00 95.56 393 ALA A CA 1
ATOM 3125 C C . ALA A 1 393 ? 4.917 3.593 4.897 1.00 95.56 393 ALA A C 1
ATOM 3127 O O . ALA A 1 393 ? 4.879 2.888 3.885 1.00 95.56 393 ALA A O 1
ATOM 3128 N N . GLN A 1 394 ? 4.607 3.127 6.105 1.00 95.38 394 GLN A N 1
ATOM 3129 C CA . GLN A 1 394 ? 3.981 1.825 6.336 1.00 95.38 394 GLN A CA 1
ATOM 3130 C C . GLN A 1 394 ? 2.463 1.998 6.283 1.00 95.38 394 GLN A C 1
ATOM 3132 O O . GLN A 1 394 ? 1.925 2.884 6.943 1.00 95.38 394 GLN A O 1
ATOM 3137 N N . GLN A 1 395 ? 1.765 1.170 5.503 1.00 96.06 395 GLN A N 1
ATOM 3138 C CA . GLN A 1 395 ? 0.309 1.257 5.375 1.00 96.06 395 GLN A CA 1
ATOM 3139 C C . GLN A 1 395 ? -0.384 1.132 6.738 1.00 96.06 395 GLN A C 1
ATOM 3141 O O . GLN A 1 395 ? -0.150 0.168 7.459 1.00 96.06 395 GLN A O 1
ATOM 3146 N N . THR A 1 396 ? -1.323 2.026 7.039 1.00 96.12 396 THR A N 1
ATOM 3147 C CA . THR A 1 396 ? -2.232 1.887 8.186 1.00 96.12 396 THR A CA 1
ATOM 3148 C C . THR A 1 396 ? -3.577 1.336 7.734 1.00 96.12 396 THR A C 1
ATOM 3150 O O . THR A 1 396 ? -4.024 0.306 8.237 1.00 96.12 396 THR A O 1
ATOM 3153 N N . TYR A 1 397 ? -4.197 1.957 6.726 1.00 97.50 397 TYR A N 1
ATOM 3154 C CA . TYR A 1 397 ? -5.526 1.585 6.247 1.00 97.50 397 TYR A CA 1
ATOM 3155 C C . TYR A 1 397 ? -5.843 2.183 4.864 1.00 97.50 397 TYR A C 1
ATOM 3157 O O . TYR A 1 397 ? -5.167 3.104 4.403 1.00 97.50 397 TYR A O 1
ATOM 3165 N N . VAL A 1 398 ? -6.919 1.710 4.224 1.00 98.06 398 VAL A N 1
ATOM 3166 C CA . VAL A 1 398 ? -7.561 2.403 3.096 1.00 98.06 398 VAL A CA 1
ATOM 3167 C C . VAL A 1 398 ? -8.854 3.050 3.581 1.00 98.06 398 VAL A C 1
ATOM 3169 O O . VAL A 1 398 ? -9.859 2.378 3.813 1.00 98.06 398 VAL A O 1
ATOM 3172 N N . MET A 1 399 ? -8.833 4.369 3.763 1.00 96.31 399 MET A N 1
ATOM 3173 C CA . MET A 1 399 ? -10.001 5.124 4.205 1.00 96.31 399 MET A CA 1
ATOM 3174 C C . MET A 1 399 ? -11.000 5.280 3.062 1.00 96.31 399 MET A C 1
ATOM 3176 O O . MET A 1 399 ? -10.656 5.728 1.971 1.00 96.31 399 MET A O 1
ATOM 3180 N N . LYS A 1 400 ? -12.266 4.996 3.362 1.00 95.38 400 LYS A N 1
ATOM 3181 C CA . LYS A 1 400 ? -13.404 5.340 2.513 1.00 95.38 400 LYS A CA 1
ATOM 3182 C C . LYS A 1 400 ? -13.872 6.758 2.838 1.00 95.38 400 LYS A C 1
ATOM 3184 O O . LYS A 1 400 ? -14.135 7.060 4.001 1.00 95.38 400 LYS A O 1
ATOM 3189 N N . LEU A 1 401 ? -13.966 7.618 1.830 1.00 93.69 401 LEU A N 1
ATOM 3190 C CA . LEU A 1 401 ? -14.323 9.029 1.964 1.00 93.69 401 LEU A CA 1
ATOM 3191 C C . LEU A 1 401 ? -15.474 9.376 1.019 1.00 93.69 401 LEU A C 1
ATOM 3193 O O . LEU A 1 401 ? -15.355 9.196 -0.188 1.00 93.69 401 LEU A O 1
ATOM 3197 N N . LYS A 1 402 ? -16.565 9.934 1.549 1.00 92.06 402 LYS A N 1
ATOM 3198 C CA . LYS A 1 402 ? -17.632 10.510 0.722 1.00 92.06 402 LYS A CA 1
ATOM 3199 C C . LYS A 1 402 ? -17.292 11.953 0.351 1.00 92.06 402 LYS A C 1
ATOM 3201 O O . LYS A 1 402 ? -17.097 12.798 1.228 1.00 92.06 402 LYS A O 1
ATOM 3206 N N . THR A 1 403 ? -17.224 12.239 -0.942 1.00 91.31 403 THR A N 1
ATOM 3207 C CA . THR A 1 403 ? -17.008 13.588 -1.479 1.00 91.31 403 THR A CA 1
ATOM 3208 C C . THR A 1 403 ? -18.173 13.986 -2.380 1.00 91.31 403 THR A C 1
ATOM 3210 O O . THR A 1 403 ? -19.002 13.158 -2.751 1.00 91.31 403 THR A O 1
ATOM 3213 N N . SER A 1 404 ? -18.215 15.250 -2.801 1.00 90.00 404 SER A N 1
ATOM 3214 C CA . SER A 1 404 ? -19.162 15.710 -3.826 1.00 90.00 404 SER A CA 1
ATOM 3215 C C . SER A 1 404 ? -19.005 15.001 -5.180 1.00 90.00 404 SER A C 1
ATOM 3217 O O . SER A 1 404 ? -19.862 15.142 -6.045 1.00 90.00 404 SER A O 1
ATOM 3219 N N . GLU A 1 405 ? -17.904 14.274 -5.384 1.00 90.50 405 GLU A N 1
ATOM 3220 C CA . GLU A 1 405 ? -17.618 13.474 -6.582 1.00 90.50 405 GLU A CA 1
ATOM 3221 C C . GLU A 1 405 ? -17.965 11.986 -6.383 1.00 90.50 405 GLU A C 1
ATOM 3223 O O . GLU A 1 405 ? -17.686 11.159 -7.249 1.00 90.50 405 GLU A O 1
ATOM 3228 N N . GLY A 1 406 ? -18.566 11.634 -5.243 1.00 92.25 406 GLY A N 1
ATOM 3229 C CA . GLY A 1 406 ? -18.937 10.272 -4.879 1.00 92.25 406 GLY A CA 1
ATOM 3230 C C . GLY A 1 406 ? -17.986 9.631 -3.870 1.00 92.25 406 GLY A C 1
ATOM 3231 O O . GLY A 1 406 ? -17.241 10.298 -3.151 1.00 92.25 406 GLY A O 1
ATOM 3232 N N . GLU A 1 407 ? -18.047 8.305 -3.781 1.00 94.12 407 GLU A N 1
ATOM 3233 C CA . GLU A 1 407 ? -17.204 7.532 -2.873 1.00 94.12 407 GLU A CA 1
ATOM 3234 C C . GLU A 1 407 ? -15.766 7.437 -3.403 1.00 94.12 407 GLU A C 1
ATOM 3236 O O . GLU A 1 407 ? -15.519 6.998 -4.526 1.00 94.12 407 GLU A O 1
ATOM 3241 N N . GLN A 1 408 ? -14.820 7.849 -2.566 1.00 96.00 408 GLN A N 1
ATOM 3242 C CA . GLN A 1 408 ? -13.389 7.873 -2.831 1.00 96.00 408 GLN A CA 1
ATOM 3243 C C . GLN A 1 408 ? -12.651 6.984 -1.827 1.00 96.00 408 GLN A C 1
ATOM 3245 O O . GLN A 1 408 ? -13.112 6.767 -0.705 1.00 96.00 408 GLN A O 1
ATOM 3250 N N . PHE A 1 409 ? -11.471 6.506 -2.214 1.00 97.81 409 PHE A N 1
ATOM 3251 C CA . PHE A 1 409 ? -10.605 5.690 -1.361 1.00 97.81 409 PHE A CA 1
ATOM 3252 C C . PHE A 1 409 ? -9.257 6.376 -1.208 1.00 97.81 409 PHE A C 1
ATOM 3254 O O . PHE A 1 409 ? -8.690 6.822 -2.198 1.00 97.81 409 PHE A O 1
ATOM 3261 N N . LEU A 1 410 ? -8.748 6.484 0.012 1.00 97.38 410 LEU A N 1
ATOM 3262 C CA . LEU A 1 410 ? -7.460 7.102 0.316 1.00 97.38 410 LEU A CA 1
ATOM 3263 C C . LEU A 1 410 ? -6.562 6.040 0.928 1.00 97.38 410 LEU A C 1
ATOM 3265 O O . LEU A 1 410 ? -6.951 5.387 1.895 1.00 97.38 410 LEU A O 1
ATOM 3269 N N . TRP A 1 411 ? -5.348 5.905 0.416 1.00 98.31 411 TRP A N 1
ATOM 3270 C CA . TRP A 1 411 ? -4.321 5.128 1.089 1.00 98.31 411 TRP A CA 1
ATOM 3271 C C . TRP A 1 411 ? -3.708 5.959 2.218 1.00 98.31 411 TRP A C 1
ATOM 3273 O O . TRP A 1 411 ? -3.344 7.123 2.019 1.00 98.31 411 TRP A O 1
ATOM 3283 N N . MET A 1 412 ? -3.605 5.367 3.403 1.00 97.75 412 MET A N 1
ATOM 3284 C CA . MET A 1 412 ? -3.011 5.989 4.580 1.00 97.75 412 MET A CA 1
ATOM 3285 C C . MET A 1 412 ? -1.780 5.203 5.023 1.00 97.75 412 MET A C 1
ATOM 3287 O O . MET A 1 412 ? -1.788 3.970 4.999 1.00 97.75 412 MET A O 1
ATOM 3291 N N . GLY A 1 413 ? -0.756 5.914 5.489 1.00 96.94 413 GLY A N 1
ATOM 3292 C CA . GLY A 1 413 ? 0.424 5.301 6.082 1.00 96.94 413 GLY A CA 1
ATOM 3293 C C . GLY A 1 413 ? 1.127 6.185 7.110 1.00 96.94 413 GLY A C 1
ATOM 3294 O O . GLY A 1 413 ? 1.031 7.412 7.048 1.00 96.94 413 GLY A O 1
ATOM 3295 N N . ASP A 1 414 ? 1.844 5.549 8.033 1.00 97.44 414 ASP A N 1
ATOM 3296 C CA . ASP A 1 414 ? 2.719 6.199 9.011 1.00 97.44 414 ASP A CA 1
ATOM 3297 C C . ASP A 1 414 ? 4.127 6.379 8.417 1.00 97.44 414 ASP A C 1
ATOM 3299 O O . ASP A 1 414 ? 4.738 5.432 7.912 1.00 97.44 414 ASP A O 1
ATOM 3303 N N . LEU A 1 415 ? 4.635 7.612 8.454 1.00 96.94 415 LEU A N 1
ATOM 3304 C CA . LEU A 1 415 ? 5.979 8.001 8.019 1.00 96.94 415 LEU A CA 1
ATOM 3305 C C . LEU A 1 415 ? 6.950 7.829 9.196 1.00 96.94 415 LEU A C 1
ATOM 3307 O 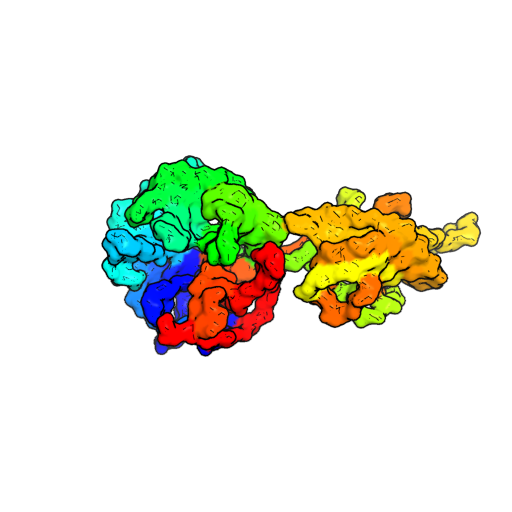O . LEU A 1 415 ? 7.321 8.801 9.854 1.00 96.94 415 LEU A O 1
ATOM 3311 N N . TRP A 1 416 ? 7.330 6.589 9.497 1.00 96.25 416 TRP A N 1
ATOM 3312 C CA . TRP A 1 416 ? 8.184 6.285 10.649 1.00 96.25 416 TRP A CA 1
ATOM 3313 C C . TRP A 1 416 ? 9.542 6.998 10.605 1.00 96.25 416 TRP A C 1
ATOM 3315 O O . TRP A 1 416 ? 10.200 7.044 9.565 1.00 96.25 416 TRP A O 1
ATOM 3325 N N . GLY A 1 417 ? 9.967 7.553 11.745 1.00 94.88 417 GLY A N 1
ATOM 3326 C CA . GLY A 1 417 ? 11.231 8.285 11.867 1.00 94.88 417 GLY A CA 1
ATOM 3327 C C . GLY A 1 417 ? 11.240 9.653 11.175 1.00 94.88 417 GLY A C 1
ATOM 3328 O O . GLY A 1 417 ? 12.313 10.166 10.855 1.00 94.88 417 GLY A O 1
ATOM 3329 N N . SER A 1 418 ? 10.068 10.234 10.915 1.00 96.00 418 SER A N 1
ATOM 3330 C CA . SER A 1 418 ? 9.928 11.579 10.341 1.00 96.00 418 SER A CA 1
ATOM 3331 C C . SER A 1 418 ? 9.949 12.685 11.398 1.00 96.00 418 SER A C 1
ATOM 3333 O O . SER A 1 418 ? 10.235 13.838 11.063 1.00 96.00 418 SER A O 1
ATOM 3335 N N . ALA A 1 419 ? 9.679 12.357 12.664 1.00 95.38 419 ALA A N 1
ATOM 3336 C CA . ALA A 1 419 ? 9.695 13.311 13.762 1.00 95.38 419 ALA A CA 1
ATOM 3337 C C . ALA A 1 419 ? 11.112 13.842 14.037 1.00 95.38 419 ALA A C 1
ATOM 3339 O O . ALA A 1 419 ? 12.011 13.107 14.448 1.00 95.38 419 ALA A O 1
ATOM 3340 N N . SER A 1 420 ? 11.316 15.152 13.874 1.00 93.81 420 SER A N 1
ATOM 3341 C CA . SER A 1 420 ? 12.628 15.789 14.077 1.00 93.81 420 SER A CA 1
ATOM 3342 C C . SER A 1 420 ? 13.115 15.783 15.530 1.00 93.81 420 SER A C 1
ATOM 3344 O O . SER A 1 420 ? 14.300 15.988 15.782 1.00 93.81 420 SER A O 1
ATOM 3346 N N . ASP A 1 421 ? 12.210 15.597 16.489 1.00 95.31 421 ASP A N 1
ATOM 3347 C CA . ASP A 1 421 ? 12.516 15.502 17.919 1.00 95.31 421 ASP A CA 1
ATOM 3348 C C . ASP A 1 421 ? 12.726 14.054 18.400 1.00 95.31 421 ASP A C 1
ATOM 3350 O O . ASP A 1 421 ? 12.981 13.837 19.585 1.00 95.31 421 ASP A O 1
ATOM 3354 N N . ASN A 1 422 ? 12.681 13.076 17.485 1.00 93.12 422 ASN A N 1
ATOM 3355 C CA . ASN A 1 422 ? 12.800 11.638 17.746 1.00 93.12 422 ASN A CA 1
ATOM 3356 C C . ASN A 1 422 ? 11.726 11.060 18.688 1.00 93.12 422 ASN A C 1
ATOM 3358 O O . ASN A 1 422 ? 11.916 9.974 19.241 1.00 93.12 422 ASN A O 1
ATOM 3362 N N . ILE A 1 423 ? 10.596 11.746 18.876 1.00 96.44 423 ILE A N 1
ATOM 3363 C CA . ILE A 1 423 ? 9.454 11.207 19.620 1.00 96.44 423 ILE A CA 1
ATOM 3364 C C . ILE A 1 423 ? 8.583 10.412 18.644 1.00 96.44 423 ILE A C 1
ATOM 3366 O O . ILE A 1 423 ? 8.001 10.977 17.725 1.00 96.44 423 ILE A O 1
ATOM 3370 N N . LYS A 1 424 ? 8.446 9.097 18.856 1.00 95.19 424 LYS A N 1
ATOM 3371 C CA . LYS A 1 424 ? 7.692 8.214 17.945 1.00 95.19 424 LYS A CA 1
ATOM 3372 C C . LYS A 1 424 ? 6.239 8.649 17.747 1.00 95.19 424 LYS A C 1
ATOM 3374 O O . LYS A 1 424 ? 5.752 8.638 16.625 1.00 95.19 424 LYS A O 1
ATOM 3379 N N . GLY A 1 425 ? 5.563 9.066 18.818 1.00 96.69 425 GLY A N 1
ATOM 3380 C CA . GLY A 1 425 ? 4.190 9.578 18.742 1.00 96.69 425 GLY A CA 1
ATOM 3381 C C . GLY A 1 425 ? 4.039 10.896 17.967 1.00 96.69 425 GLY A C 1
ATOM 3382 O O . GLY A 1 425 ? 2.928 11.393 17.805 1.00 96.69 425 GLY A O 1
ATOM 3383 N N . HIS A 1 426 ? 5.147 11.504 17.533 1.00 97.44 426 HIS A N 1
ATOM 3384 C CA . HIS A 1 426 ? 5.155 12.698 16.692 1.00 97.44 426 HIS A CA 1
ATOM 3385 C C . HIS A 1 426 ? 5.415 12.386 15.212 1.00 97.44 426 HIS A C 1
ATOM 3387 O O . HIS A 1 426 ? 5.446 13.318 14.402 1.00 97.44 426 HIS A O 1
ATOM 3393 N N . ASP A 1 427 ? 5.603 11.112 14.843 1.00 97.25 427 ASP A N 1
ATOM 3394 C CA . ASP A 1 427 ? 5.801 10.719 13.449 1.00 97.25 427 ASP A CA 1
ATOM 3395 C C . ASP A 1 427 ? 4.587 11.104 12.591 1.00 97.25 427 ASP A C 1
ATOM 3397 O O . ASP A 1 427 ? 3.434 11.128 13.029 1.00 97.25 427 ASP A O 1
ATOM 3401 N N . TYR A 1 428 ? 4.849 11.485 11.346 1.00 96.38 428 TYR A N 1
ATOM 3402 C CA . TYR A 1 428 ? 3.830 12.055 10.477 1.00 96.38 428 TYR A CA 1
ATOM 3403 C C . TYR A 1 428 ? 2.967 10.951 9.873 1.00 96.38 428 TYR A C 1
ATOM 3405 O O . TYR A 1 428 ? 3.391 9.810 9.710 1.00 96.38 428 TYR A O 1
ATOM 3413 N N . GLN A 1 429 ? 1.768 11.323 9.433 1.00 95.38 429 GLN A N 1
ATOM 3414 C CA . GLN A 1 429 ? 0.921 10.460 8.617 1.00 95.38 429 GLN A CA 1
ATOM 3415 C C . GLN A 1 429 ? 0.799 11.015 7.205 1.00 95.38 429 GLN A C 1
ATOM 3417 O O . GLN A 1 429 ? 0.499 12.201 7.006 1.00 95.38 429 GLN A O 1
ATOM 3422 N N . TYR A 1 430 ? 0.967 10.130 6.229 1.00 97.44 430 TYR A N 1
ATOM 3423 C CA . TYR A 1 430 ? 0.704 10.404 4.827 1.00 97.44 430 TYR A CA 1
ATOM 3424 C C . TYR A 1 430 ? -0.683 9.890 4.450 1.00 97.44 430 TYR A C 1
ATOM 3426 O O . TYR A 1 430 ? -0.967 8.700 4.596 1.00 97.44 430 TYR A O 1
ATOM 3434 N N . TRP A 1 431 ? -1.535 10.769 3.920 1.00 97.19 431 TRP A N 1
ATOM 3435 C CA . TRP A 1 431 ? -2.820 10.399 3.324 1.00 97.19 431 TRP A CA 1
ATOM 3436 C C . TRP A 1 431 ? -2.798 10.778 1.844 1.00 97.19 431 TRP A C 1
ATOM 3438 O O . TRP A 1 431 ? -2.635 11.955 1.492 1.00 97.19 431 TRP A O 1
ATOM 3448 N N . SER A 1 432 ? -2.951 9.783 0.973 1.00 97.75 432 SER A N 1
ATOM 3449 C CA . SER A 1 432 ? -2.919 9.989 -0.474 1.00 97.75 432 SER A CA 1
ATOM 3450 C C . SER A 1 432 ? -4.077 10.874 -0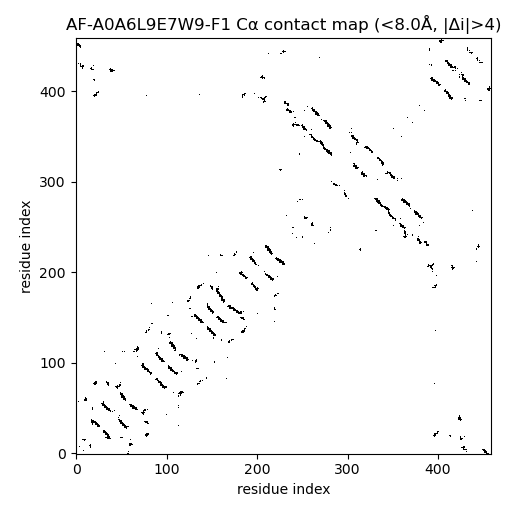.932 1.00 97.75 432 SER A C 1
ATOM 3452 O O . SER A 1 432 ? -5.123 10.930 -0.283 1.00 97.75 432 SER A O 1
ATOM 3454 N N . LYS A 1 433 ? -3.934 11.500 -2.109 1.00 96.31 433 LYS A N 1
ATOM 3455 C CA . LYS A 1 433 ? -5.111 11.902 -2.900 1.00 96.31 433 LYS A CA 1
ATOM 3456 C C . LYS A 1 433 ? -6.014 10.675 -3.144 1.00 96.31 433 LYS A C 1
ATOM 3458 O O . LYS A 1 433 ? -5.529 9.546 -2.985 1.00 96.31 433 LYS A O 1
ATOM 3463 N N . PRO A 1 434 ? -7.290 10.851 -3.536 1.00 97.06 434 PRO A N 1
ATOM 3464 C CA . PRO A 1 434 ? -8.126 9.726 -3.925 1.00 97.06 434 PRO A CA 1
ATOM 3465 C C . PRO A 1 434 ? -7.398 8.779 -4.883 1.00 97.06 434 PRO A C 1
ATOM 3467 O O . PRO A 1 434 ? -6.760 9.218 -5.841 1.00 97.06 434 PRO A O 1
ATOM 3470 N N . LEU A 1 435 ? -7.455 7.486 -4.576 1.00 97.50 435 LEU A N 1
ATOM 3471 C CA . LEU A 1 435 ? -6.853 6.434 -5.374 1.00 97.50 435 LEU A CA 1
ATOM 3472 C C . LEU A 1 435 ? -7.457 6.461 -6.774 1.00 97.50 435 LEU A C 1
ATOM 3474 O O . LEU A 1 435 ? -8.675 6.423 -6.952 1.00 97.50 435 LEU A O 1
ATOM 3478 N N . GLU A 1 436 ? -6.588 6.502 -7.775 1.00 94.62 436 GLU A N 1
ATOM 3479 C CA . GLU A 1 436 ? -6.991 6.430 -9.169 1.00 94.62 436 GLU A CA 1
ATOM 3480 C C . GLU A 1 436 ? -7.005 4.978 -9.642 1.00 94.62 436 GLU A C 1
ATOM 3482 O O . GLU A 1 436 ? -6.177 4.164 -9.235 1.00 94.62 436 GLU A O 1
ATOM 3487 N N . PHE A 1 437 ? -7.923 4.656 -10.549 1.00 89.75 437 PHE A N 1
ATOM 3488 C CA . PHE A 1 437 ? -8.095 3.306 -11.076 1.00 89.75 437 PHE A CA 1
ATOM 3489 C C . PHE A 1 437 ? -7.922 3.313 -12.594 1.00 89.75 437 PHE A C 1
ATOM 3491 O O . PHE A 1 437 ? -8.312 4.267 -13.271 1.00 89.75 437 PHE A O 1
ATOM 3498 N N . TYR A 1 438 ? -7.339 2.248 -13.136 1.00 81.06 438 TYR A N 1
ATOM 3499 C CA . 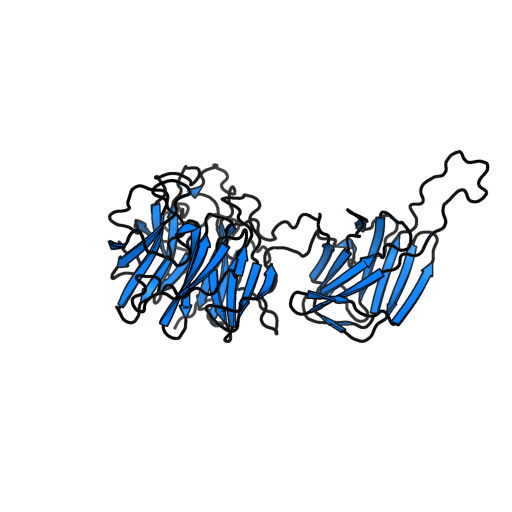TYR A 1 438 ? -7.419 1.968 -14.566 1.00 81.06 438 TYR A CA 1
ATOM 3500 C C . TYR A 1 438 ? -8.829 1.482 -14.936 1.00 81.06 438 TYR A C 1
ATOM 3502 O O . TYR A 1 438 ? -9.583 1.021 -14.078 1.00 81.06 438 TYR A O 1
ATOM 3510 N N . GLU A 1 439 ? -9.172 1.529 -16.225 1.00 77.25 439 GLU A N 1
ATOM 3511 C CA . GLU A 1 439 ? -10.475 1.079 -16.742 1.00 77.25 439 GLU A CA 1
ATOM 3512 C C . GLU A 1 439 ? -10.784 -0.383 -16.374 1.00 77.25 439 GLU A C 1
ATOM 3514 O O . GLU A 1 439 ? -11.900 -0.711 -15.983 1.00 77.25 439 GLU A O 1
ATOM 3519 N N . TYR A 1 440 ? -9.764 -1.244 -16.381 1.00 71.19 440 TYR A N 1
ATOM 3520 C CA . TYR A 1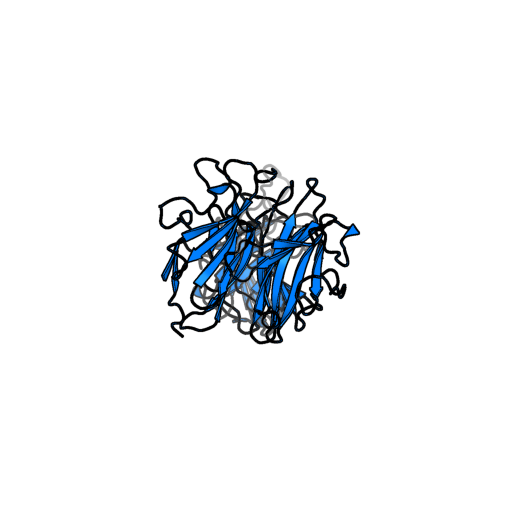 440 ? -9.861 -2.653 -15.988 1.00 71.19 440 TYR A CA 1
ATOM 3521 C C . TYR A 1 440 ? -9.866 -2.886 -14.461 1.00 71.19 440 TYR A C 1
ATOM 3523 O O . TYR A 1 440 ? -9.800 -4.024 -14.002 1.00 71.19 440 TYR A O 1
ATOM 3531 N N . GLY A 1 441 ? -9.928 -1.821 -13.656 1.00 82.31 441 GLY A N 1
ATOM 3532 C CA . GLY A 1 441 ? -10.229 -1.883 -12.225 1.00 82.31 441 GLY A CA 1
ATOM 3533 C C . GLY A 1 441 ? -9.038 -1.996 -11.273 1.00 82.31 441 GLY A C 1
ATOM 3534 O O . GLY A 1 441 ? -9.246 -1.890 -10.067 1.00 82.31 441 GLY A O 1
ATOM 3535 N N . THR A 1 442 ? -7.799 -2.168 -11.741 1.00 85.56 442 THR A N 1
ATOM 3536 C CA . THR A 1 442 ? -6.635 -2.100 -10.831 1.00 85.56 442 THR A CA 1
ATOM 3537 C C . THR A 1 442 ? -6.311 -0.659 -10.440 1.00 85.56 442 THR A C 1
ATOM 3539 O O . THR A 1 442 ? -6.674 0.289 -11.140 1.00 85.56 442 THR A O 1
ATOM 3542 N N . ILE A 1 443 ? -5.632 -0.496 -9.306 1.00 91.75 443 ILE A N 1
ATOM 3543 C CA . ILE A 1 443 ? -5.267 0.809 -8.753 1.00 91.75 443 ILE A CA 1
ATOM 3544 C C . ILE A 1 443 ? -3.977 1.301 -9.429 1.00 91.75 443 ILE A C 1
ATOM 3546 O O . ILE A 1 443 ? -3.028 0.530 -9.603 1.00 91.75 443 ILE A O 1
ATOM 3550 N N . LYS A 1 444 ? -3.938 2.576 -9.820 1.00 89.81 444 LYS A N 1
ATOM 3551 C CA . LYS A 1 444 ? -2.730 3.222 -10.351 1.00 89.81 444 LYS A CA 1
ATOM 3552 C C . LYS A 1 444 ? -1.678 3.409 -9.244 1.00 89.81 444 LYS A C 1
ATOM 3554 O O . LYS A 1 444 ? -2.041 3.442 -8.067 1.00 89.81 444 LYS A O 1
ATOM 3559 N N . PRO A 1 445 ? -0.383 3.538 -9.588 1.00 91.56 445 PRO A N 1
ATOM 3560 C CA . PRO A 1 445 ? 0.647 3.863 -8.607 1.00 91.56 445 PRO A CA 1
ATOM 3561 C C . PRO A 1 445 ? 0.325 5.129 -7.805 1.00 91.56 445 PRO A C 1
ATOM 3563 O O . PRO A 1 445 ? -0.286 6.066 -8.319 1.00 91.56 445 PRO A O 1
ATOM 3566 N N . LEU A 1 446 ? 0.751 5.146 -6.543 1.00 95.56 446 LEU A N 1
ATOM 3567 C CA . LEU A 1 446 ? 0.726 6.331 -5.700 1.00 95.56 446 LEU A CA 1
ATOM 3568 C C . LEU A 1 446 ? 1.682 7.386 -6.255 1.00 95.56 446 LEU A C 1
ATOM 3570 O O . LEU A 1 446 ? 2.668 7.078 -6.919 1.00 95.56 446 LEU A O 1
ATOM 3574 N N . GLU A 1 447 ? 1.407 8.636 -5.914 1.00 93.31 447 GLU A N 1
ATOM 3575 C CA . GLU A 1 447 ? 2.253 9.781 -6.227 1.00 93.31 447 GLU A CA 1
ATOM 3576 C C . GLU A 1 447 ? 2.405 10.610 -4.959 1.00 93.31 447 GLU A C 1
ATOM 3578 O O . GLU A 1 447 ? 1.418 10.881 -4.268 1.00 93.31 447 GLU A O 1
ATOM 3583 N N . TRP A 1 448 ? 3.630 11.030 -4.638 1.00 95.31 448 TRP A N 1
ATOM 3584 C CA . TRP A 1 448 ? 3.821 11.951 -3.526 1.00 95.31 448 TRP A CA 1
ATOM 3585 C C . TRP A 1 448 ? 3.131 13.281 -3.836 1.00 95.31 448 TRP A C 1
ATOM 3587 O O . TRP A 1 448 ? 3.341 13.874 -4.893 1.00 95.31 448 TRP A O 1
ATOM 3597 N N . VAL A 1 449 ? 2.329 13.762 -2.888 1.00 96.75 449 VAL A N 1
ATOM 3598 C CA . VAL A 1 449 ? 1.708 15.083 -2.939 1.00 96.75 449 VAL A CA 1
ATOM 3599 C C . VAL A 1 449 ? 1.872 15.743 -1.580 1.00 96.75 449 VAL A C 1
ATOM 3601 O O . VAL A 1 449 ? 1.502 15.167 -0.553 1.00 96.75 449 VAL A O 1
ATOM 3604 N N . ASP A 1 450 ? 2.405 16.963 -1.574 1.00 97.25 450 ASP A N 1
ATOM 3605 C CA . ASP A 1 450 ? 2.602 17.734 -0.343 1.00 97.25 450 ASP A CA 1
ATOM 3606 C C . ASP A 1 450 ? 1.270 18.090 0.317 1.00 97.25 450 ASP A C 1
ATOM 3608 O O . ASP A 1 450 ? 1.140 18.133 1.543 1.00 97.25 450 ASP A O 1
ATOM 3612 N N . SER A 1 451 ? 0.264 18.353 -0.514 1.00 96.19 451 SER A N 1
ATOM 3613 C CA . SER A 1 451 ? -1.108 18.573 -0.090 1.00 96.19 451 SER A CA 1
ATOM 3614 C C . SER A 1 451 ? -2.080 18.331 -1.236 1.00 96.19 451 SER A C 1
ATOM 3616 O O . SER A 1 451 ? -1.710 18.394 -2.407 1.00 96.19 451 SER A O 1
ATOM 3618 N N . TRP A 1 452 ? -3.336 18.080 -0.893 1.00 95.62 452 TRP A N 1
ATOM 3619 C CA . TRP A 1 452 ? -4.430 17.959 -1.851 1.00 95.62 452 TRP A CA 1
ATOM 3620 C C . TRP A 1 452 ? -5.739 18.393 -1.191 1.00 95.62 452 TRP A C 1
ATOM 3622 O O . TRP A 1 452 ? -5.826 18.498 0.036 1.00 95.62 452 TRP A O 1
ATOM 3632 N N . SER A 1 453 ? -6.748 18.711 -2.001 1.00 93.75 453 SER A N 1
ATOM 3633 C CA . SER A 1 453 ? -8.029 19.220 -1.508 1.00 93.75 453 SER A CA 1
ATOM 3634 C C . SER A 1 453 ? -9.214 18.456 -2.077 1.00 93.75 453 SER A C 1
ATOM 3636 O O . SER A 1 453 ? -9.149 17.945 -3.188 1.00 93.75 453 SER A O 1
ATOM 3638 N N . PHE A 1 454 ? -10.302 18.418 -1.314 1.00 91.00 454 PHE A N 1
ATOM 3639 C CA . PHE A 1 454 ? -11.582 17.838 -1.717 1.00 91.00 454 PHE A CA 1
ATOM 3640 C C . PHE A 1 454 ? -12.754 18.619 -1.124 1.00 91.00 454 PHE A C 1
ATOM 3642 O O . PHE A 1 454 ? -12.600 19.380 -0.158 1.00 91.00 454 PHE A O 1
ATOM 3649 N N . THR A 1 455 ? -13.939 18.393 -1.677 1.00 89.25 455 THR A N 1
ATOM 3650 C CA . THR A 1 455 ? -15.204 18.908 -1.152 1.00 89.25 455 THR A CA 1
ATOM 3651 C C . THR A 1 455 ? -15.986 17.737 -0.558 1.00 89.25 455 THR A C 1
ATOM 3653 O O . THR A 1 455 ? -16.256 16.784 -1.288 1.00 89.25 455 THR A O 1
ATOM 3656 N N . PRO A 1 456 ? -16.320 17.746 0.744 1.00 82.50 456 PRO A N 1
ATOM 3657 C CA . PRO A 1 456 ? -17.148 16.698 1.332 1.00 82.50 456 PRO A CA 1
ATOM 3658 C C . PRO A 1 456 ? -18.517 16.637 0.680 1.00 82.50 456 PRO A C 1
ATOM 3660 O O . PRO A 1 456 ? -19.030 17.654 0.203 1.00 82.50 456 PRO A O 1
ATOM 3663 N N . ASP A 1 457 ? -19.119 15.457 0.739 1.00 81.75 457 ASP A N 1
ATOM 3664 C CA . ASP A 1 457 ? -20.551 15.349 0.512 1.00 81.75 457 ASP A CA 1
ATOM 3665 C C . ASP A 1 457 ? -21.302 16.133 1.605 1.00 81.75 457 ASP A C 1
ATOM 3667 O O . ASP A 1 457 ? -20.922 16.104 2.778 1.00 81.75 457 ASP A O 1
ATOM 3671 N N . LYS A 1 458 ? -22.318 16.901 1.205 1.00 68.50 458 LYS A N 1
ATOM 3672 C CA . LYS A 1 458 ? -23.140 17.711 2.120 1.00 68.50 458 LYS A CA 1
ATOM 3673 C C . LYS A 1 458 ? -24.408 16.980 2.569 1.00 68.50 458 LYS A C 1
ATOM 3675 O O . LYS A 1 458 ? -25.150 17.555 3.366 1.00 68.50 458 LYS A O 1
ATOM 3680 N N . ASN A 1 459 ? -24.655 15.783 2.034 1.00 54.41 459 ASN A N 1
ATOM 3681 C CA . ASN A 1 459 ? -25.897 15.031 2.191 1.00 54.41 459 ASN A CA 1
ATOM 3682 C C . ASN A 1 459 ? -25.744 13.797 3.080 1.00 54.41 459 ASN A C 1
ATOM 3684 O O . ASN A 1 459 ? -24.742 13.057 2.930 1.00 54.41 459 ASN A O 1
#

Nearest PDB structures (foldseek):
  7byt-assembly1_A  TM=5.522E-01  e=8.144E-18  Phanerodontia chrysosporium
  7byv-assembly1_A  TM=5.445E-01  e=8.980E-18  Phanerodontia chrysosporium
  7byx-assembly4_D  TM=5.382E-01  e=1.204E-17  Phanerodontia chrysosporium
  4kca-assembly1_A  TM=3.834E-01  e=1.644E-07  Bos taurus
  4cu9-assembly1_A  TM=6.294E-01  e=3.506E-04  Streptococcus pneumoniae